Protein AF-A0A849E6P4-F1 (afdb_monomer)

Nearest PDB structures (foldseek):
  6tiv-assembly1_B  TM=5.522E-01  e=1.180E-01  Streptomyces sp. CWA1
  6tiv-assembly1_A  TM=5.792E-01  e=2.869E-01  Streptomyces sp. CWA1
  4okm-assembly4_D  TM=5.481E-01  e=1.840E-01  Streptomyces pristinaespiralis ATCC 25486
  3v1v-assembly1_A-2  TM=4.758E-01  e=8.196E-01  Streptomyces coelicolor A3(2)
  8a9j-assembly1_A  TM=1.420E-01  e=2.074E+00  Homo sapiens

Foldseek 3Di:
DDDDDDDDDDPVVVVVLVVVLVVLLVVLLVVLVVVLVLLVVLLPDPCLVVVVVVLVVLLVVVVVVPPVVPPPLPDPPVPDDPLVVLVVCVVVVNNLVVQLLVLVCCCCAQVVDFPVDPLVSVVSNVVSVVVVVLSVVCPVDDDPVCVLVSVCVVCVVQVNNVLSVVVVVVLVVCLVLQDDPVLSVVLSVQLVVQLVSLLVLQVSVVVVVPDDDHSVLSSLSSLLSNLVSLLPSVLVSQLPDCVNAPPVRNVVVLVQLLVCLSVLARDDDDPGPDDDPSSVVSSVSNRVSSVSLVVLADPLLSNVLSSLSNSLSVLVVLQVVDFLVVPQDDDPSSQQSSLLSNQLSSSVNSNSSNDSDDDVLSSVSSSLSSSLVSVLVCLQCLVVCCVVRGRHLSNNLVVHLVPDPNVDRCVSSSSSSLSCSCCVSNNVPPSSSSSSVSSSVSSLVNNCVVPHDVVSVVD

Secondary structure (DSSP, 8-state):
----------HHHHHHHHHHHHHHHHHHHHHHHHHHHHHHHHHT-THHHHHHHHHHHHHHHHHTT-GGGTTSTT--TTTS-HHHHHHHHHHTT-HHHHHHHHHHHHHHHTT---TTSHHHHHHHHHHHHHHHHHHHHHTTS--TTHHHHHHHHHHHTTT-HHHHHHHHHHHHHHGGGSSSHHHHHHHHHHHHHHHHHHHHHHHHHHTTTTPPPPHHHHHHHHHHHHHHHIIIIIHHHHHH-TTT--HHHHHHHHHHHHHHHHHTS-PPPP--TT--HHHHHHHHHHHHHHHHHHHHS-HHHHHHHHHHHHHHHHHHHHHHT--TTT-TT--HHHHHHHHHHHHHHHHHHHHHTT-----HHHHHHHHHHHHHHHHHHHHHHHHHHHHTT---HHHHHHHHGGGSS----HHHHHHHHHHHIIIIISTT-HHHHHHHHHHHHHHHHHHHHHH-HHHHTT-

pLDDT: mean 82.05, std 15.22, range [30.98, 96.62]

Radius of gyration: 23.49 Å; Cα contacts (8 Å, |Δi|>4): 423; chains: 1; bounding box: 48×85×63 Å

Sequence (459 aa):
MTKQQQNHIQPSERQATSHFSQEIYQHAEQQALWYFREIQQRQSSTELFDELVTDISRWNSKARQSPLKTKYQWLSLDDMDSWTFLQKLSAEGELKNYLLKTIRYIFIRDLGMRLDNRQTDKLIDGTVKKILSLLRKQDGKQSFTDTQGLLYQWTSKRGLDTTYQWLMLKLAQIEPLFINDAGRTHGMRKLVKIIAGVVLHHLIIENQEHSDLDAEQLDTVIRLGYCYGLTYPFIDDLQDSAIALNAHDKGLFNAALRTSLQTGEAVAYPDFEHDNERLRHIYRELKWAFEFIKSNLSEGQADSFFKRAYVFFEAQDIDRQRSLAAGKRIKLADLYLPVMLKSAGCRLIARDLVTNDSDKDFDYRTFCFGIYNQFNDDIKDIFEDIEQDNLTPYSYYLTYGSQTANNENPYSYYWAVVHYLINDVYHAEPITRTLLIERCINAHKSLLQSIGEARYLEL

Mean predicted aligned error: 8.54 Å

Solvent-accessible surface area (backbone atoms only — not comparable to full-atom values): 25351 Å² total; per-residue (Å²): 138,83,85,86,87,76,86,80,78,65,74,68,61,59,53,54,50,55,52,55,50,51,52,53,39,52,53,52,49,50,54,43,50,52,52,50,49,59,34,50,58,42,46,72,37,83,59,49,61,59,52,48,52,50,53,51,48,56,41,49,62,57,45,74,73,42,84,67,61,79,80,58,79,78,64,58,77,87,81,48,62,71,63,63,52,51,52,51,29,50,78,69,69,42,37,66,60,53,43,51,53,51,50,51,50,46,36,39,60,68,62,30,46,59,82,90,37,70,68,49,47,51,52,48,53,51,49,44,51,52,52,54,56,54,55,63,71,41,81,84,66,91,59,86,76,47,58,62,49,52,52,50,53,56,30,46,78,51,72,28,53,67,51,52,53,51,49,55,52,53,52,65,64,50,50,79,67,44,85,44,75,65,45,29,56,53,25,51,52,48,23,54,50,39,22,52,47,22,41,49,48,40,56,56,56,45,68,73,68,78,62,83,82,53,46,69,58,51,44,50,40,47,49,45,13,47,28,54,21,47,71,39,43,53,50,50,48,43,72,72,29,74,86,68,34,50,79,67,42,46,50,54,50,51,52,42,52,51,50,16,38,70,68,74,43,70,61,77,88,74,92,49,90,81,73,47,72,63,61,55,49,52,51,50,53,50,39,50,26,50,52,52,47,54,74,75,37,56,74,69,28,36,53,52,34,30,53,44,51,39,41,22,50,52,20,45,54,60,52,68,75,45,40,45,89,76,44,88,84,67,56,71,64,72,53,47,43,35,57,39,43,37,37,19,31,67,55,55,43,38,43,34,76,65,46,83,76,87,52,67,67,40,52,51,44,28,36,56,45,20,34,50,49,45,54,55,49,49,65,68,38,35,66,61,31,50,74,69,36,41,62,41,57,58,32,44,37,77,74,42,19,95,77,40,96,71,54,70,63,50,66,50,50,50,51,26,45,53,46,42,48,30,50,70,73,49,64,56,37,69,66,60,40,41,54,52,51,50,52,54,53,50,48,52,52,52,38,35,69,75,64,33,66,73,60,50,73,74,110

Structure (mmCIF, N/CA/C/O backbone):
data_AF-A0A849E6P4-F1
#
_entry.id   AF-A0A849E6P4-F1
#
loop_
_atom_site.group_PDB
_atom_site.id
_atom_site.type_symbol
_atom_site.label_atom_id
_atom_site.label_alt_id
_atom_site.label_comp_id
_atom_site.label_asym_id
_atom_site.label_entity_id
_atom_site.label_seq_id
_atom_site.pdbx_PDB_ins_code
_atom_site.Cartn_x
_atom_site.Cartn_y
_atom_site.Cartn_z
_atom_site.occupancy
_atom_site.B_iso_or_equiv
_atom_site.auth_seq_id
_atom_site.auth_comp_id
_atom_site.auth_asym_id
_atom_site.auth_atom_id
_atom_site.pdbx_PDB_model_num
ATOM 1 N N . MET A 1 1 ? -3.873 -55.828 -19.869 1.00 38.06 1 MET A N 1
ATOM 2 C CA . MET A 1 1 ? -4.887 -55.023 -19.155 1.00 38.06 1 MET A CA 1
ATOM 3 C C . MET A 1 1 ? -4.329 -53.625 -18.993 1.00 38.06 1 MET A C 1
ATOM 5 O O . MET A 1 1 ? -3.184 -53.474 -18.591 1.00 38.06 1 MET A O 1
ATOM 9 N N . THR A 1 2 ? -5.067 -52.659 -19.518 1.00 31.81 2 THR A N 1
ATOM 10 C CA . THR A 1 2 ? -4.554 -51.478 -20.216 1.00 31.81 2 THR A CA 1
ATOM 11 C C . THR A 1 2 ? -4.383 -50.276 -19.291 1.00 31.81 2 THR A C 1
ATOM 13 O O . THR A 1 2 ? -5.218 -50.024 -18.429 1.00 31.81 2 THR A O 1
ATOM 16 N N . LYS A 1 3 ? -3.292 -49.534 -19.517 1.00 34.97 3 LYS A N 1
ATOM 17 C CA . LYS A 1 3 ? -3.077 -48.147 -19.085 1.00 34.97 3 LYS A CA 1
ATOM 18 C C . LYS A 1 3 ? -4.076 -47.203 -19.775 1.00 34.97 3 LYS A C 1
ATOM 20 O O 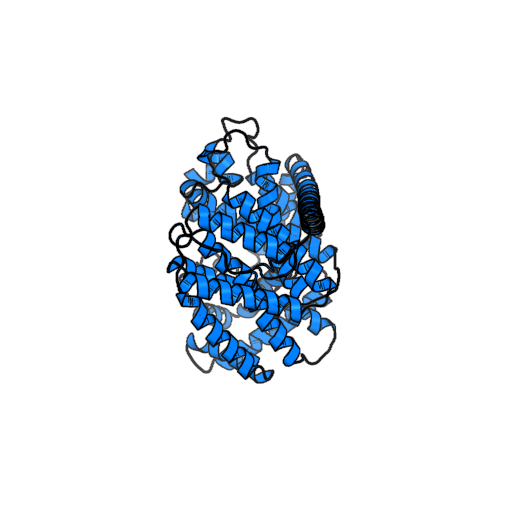. LYS A 1 3 ? -4.551 -47.528 -20.856 1.00 34.97 3 LYS A O 1
ATOM 25 N N . GLN A 1 4 ? -4.200 -46.005 -19.193 1.00 31.70 4 GLN A N 1
ATOM 26 C CA . GLN A 1 4 ? -4.801 -44.753 -19.691 1.00 31.70 4 GLN A CA 1
ATOM 27 C C . GLN A 1 4 ? -6.186 -44.399 -19.132 1.00 31.70 4 GLN A C 1
ATOM 29 O O . GLN A 1 4 ? -7.218 -44.687 -19.723 1.00 31.70 4 GLN A O 1
ATOM 34 N N . GLN A 1 5 ? -6.166 -43.626 -18.046 1.00 30.98 5 GLN A N 1
ATOM 35 C CA . GLN A 1 5 ? -7.049 -42.472 -17.882 1.00 30.98 5 GLN A CA 1
ATOM 36 C C . GLN A 1 5 ? -6.151 -41.263 -17.598 1.00 30.98 5 GLN A C 1
ATOM 38 O O . GLN A 1 5 ? -5.715 -41.036 -16.474 1.00 30.98 5 GLN A O 1
ATOM 43 N N . GLN A 1 6 ? -5.788 -40.550 -18.665 1.00 32.22 6 GLN A N 1
ATOM 44 C CA . GLN A 1 6 ? -5.305 -39.176 -18.582 1.00 32.22 6 GLN A CA 1
ATOM 45 C C . GLN A 1 6 ? -6.532 -38.266 -18.585 1.00 32.22 6 GLN A C 1
ATOM 47 O O . GLN A 1 6 ? -7.390 -38.377 -19.461 1.00 32.22 6 GLN A O 1
ATOM 52 N N . ASN A 1 7 ? -6.600 -37.384 -17.591 1.00 33.75 7 ASN A N 1
ATOM 53 C CA . ASN A 1 7 ? -7.584 -36.315 -17.494 1.00 33.75 7 ASN A CA 1
ATOM 54 C C . ASN A 1 7 ? -7.473 -35.388 -18.713 1.00 33.75 7 ASN A C 1
ATOM 56 O O . ASN A 1 7 ? -6.513 -34.630 -18.847 1.00 33.75 7 ASN A O 1
ATOM 60 N N . HIS A 1 8 ? -8.474 -35.442 -19.590 1.00 32.56 8 HIS A N 1
ATOM 61 C CA . HIS A 1 8 ? -8.714 -34.427 -20.609 1.00 32.56 8 HIS A CA 1
ATOM 62 C C . HIS A 1 8 ? -9.437 -33.242 -19.958 1.00 32.56 8 HIS A C 1
ATOM 64 O O . HIS A 1 8 ? -10.648 -33.281 -19.769 1.00 32.56 8 HIS A O 1
ATOM 70 N N . ILE A 1 9 ? -8.697 -32.183 -19.633 1.00 35.19 9 ILE A N 1
ATOM 71 C CA . ILE A 1 9 ? -9.276 -30.843 -19.469 1.00 35.19 9 ILE A CA 1
ATOM 72 C C . ILE A 1 9 ? -9.405 -30.255 -20.881 1.00 35.19 9 ILE A C 1
ATOM 74 O O . ILE A 1 9 ? -8.436 -30.283 -21.647 1.00 35.19 9 ILE A O 1
ATOM 78 N N . GLN A 1 10 ? -10.603 -29.802 -21.259 1.00 31.19 10 GLN A N 1
ATOM 79 C CA . GLN A 1 10 ? -10.896 -29.345 -22.619 1.00 31.19 10 GLN A CA 1
ATOM 80 C C . GLN A 1 10 ? -10.150 -28.032 -22.964 1.00 31.19 10 GLN A C 1
ATOM 82 O O . GLN A 1 10 ? -10.065 -27.134 -22.127 1.00 31.19 10 GLN A O 1
ATOM 87 N N . PRO A 1 11 ? -9.638 -27.866 -24.201 1.00 35.75 11 PRO A N 1
ATOM 88 C CA . PRO A 1 11 ? -8.951 -26.643 -24.647 1.00 35.75 11 PRO A CA 1
ATOM 89 C C . PRO A 1 11 ? -9.808 -25.362 -24.638 1.00 35.75 11 PRO A C 1
ATOM 91 O O . PRO A 1 11 ? -9.255 -24.265 -24.591 1.00 35.75 11 PRO A O 1
ATOM 94 N N . SER A 1 12 ? -11.139 -25.488 -24.679 1.00 36.03 12 SER A N 1
ATOM 95 C CA . SER A 1 12 ? -12.091 -24.369 -24.742 1.00 36.03 12 SER A CA 1
ATOM 96 C C . SER A 1 12 ? -12.156 -23.552 -23.447 1.00 36.03 12 SER A C 1
ATOM 98 O O . SER A 1 12 ? -12.245 -22.328 -23.505 1.00 36.03 12 SER A O 1
ATOM 100 N N . GLU A 1 13 ? -12.040 -24.195 -22.282 1.00 35.56 13 GLU A N 1
ATOM 101 C CA . GLU A 1 13 ? -12.064 -23.510 -20.980 1.00 35.56 13 GLU A CA 1
ATOM 102 C C . GLU A 1 13 ? -10.780 -22.710 -20.729 1.00 35.56 13 GLU A C 1
ATOM 104 O O . GLU A 1 13 ? -10.848 -21.604 -20.202 1.00 35.56 13 GLU A O 1
ATOM 109 N N . ARG A 1 14 ? -9.614 -23.205 -21.179 1.00 38.47 14 ARG A N 1
ATOM 110 C CA . ARG A 1 14 ? -8.330 -22.482 -21.057 1.00 38.47 14 ARG A CA 1
ATOM 111 C C . ARG A 1 14 ? -8.262 -21.225 -21.927 1.00 38.47 14 ARG A C 1
ATOM 113 O O . ARG A 1 14 ? -7.624 -20.252 -21.541 1.00 38.47 14 ARG A O 1
ATOM 120 N N . GLN A 1 15 ? -8.893 -21.237 -23.102 1.00 36.12 15 GLN A N 1
ATOM 121 C CA . GLN A 1 15 ? -8.962 -20.051 -23.963 1.00 36.12 15 GLN A CA 1
ATOM 122 C C . GLN A 1 15 ? -9.946 -19.010 -23.413 1.00 36.12 15 GLN A C 1
ATOM 124 O O . GLN A 1 15 ? -9.642 -17.820 -23.446 1.00 36.12 15 GLN A O 1
ATOM 129 N N . ALA A 1 16 ? -11.082 -19.443 -22.858 1.00 40.22 16 ALA A N 1
ATOM 130 C CA . ALA A 1 16 ? -12.072 -18.546 -22.263 1.00 40.22 16 ALA A CA 1
ATOM 131 C C . ALA A 1 16 ? -11.547 -17.840 -20.998 1.00 40.22 16 ALA A C 1
ATOM 133 O O . ALA A 1 16 ? -11.719 -16.629 -20.859 1.00 40.22 16 ALA A O 1
ATOM 134 N N . THR A 1 17 ? -10.847 -18.560 -20.113 1.00 51.50 17 THR A N 1
ATOM 135 C CA . THR A 1 17 ? -10.237 -17.968 -18.908 1.00 51.50 17 THR A CA 1
ATOM 136 C C . THR A 1 17 ? -9.081 -17.026 -19.249 1.00 51.50 17 THR A C 1
ATOM 138 O O . THR A 1 17 ? -9.022 -15.925 -18.710 1.00 51.50 17 THR A O 1
ATOM 141 N N . SER A 1 18 ? -8.219 -17.386 -20.210 1.00 53.47 18 SER A N 1
ATOM 142 C CA . SER A 1 18 ? -7.120 -16.519 -20.669 1.00 53.47 18 SER A CA 1
ATOM 143 C C . SER A 1 18 ? -7.604 -15.196 -21.276 1.00 53.47 18 SER A C 1
ATOM 145 O O . SER A 1 18 ? -6.950 -14.171 -21.086 1.00 53.47 18 SER A O 1
ATOM 147 N N . HIS A 1 19 ? -8.724 -15.201 -22.007 1.00 56.19 19 HIS A N 1
ATOM 148 C CA . HIS A 1 19 ? -9.302 -13.984 -22.585 1.00 56.19 19 HIS A CA 1
ATOM 149 C C . HIS A 1 19 ? -9.894 -13.064 -21.511 1.00 56.19 19 HIS A C 1
ATOM 151 O O . HIS A 1 19 ? -9.591 -11.872 -21.492 1.00 56.19 19 HIS A O 1
ATOM 157 N N . PHE A 1 20 ? -10.653 -13.628 -20.568 1.00 60.47 20 PHE A N 1
ATOM 158 C CA . PHE A 1 20 ? -11.251 -12.889 -19.455 1.00 60.47 20 PHE A CA 1
ATOM 159 C C . PHE A 1 20 ? -10.203 -12.141 -18.617 1.00 60.47 20 PHE A C 1
ATOM 161 O O . PHE A 1 20 ? -10.378 -10.978 -18.259 1.00 60.47 20 PHE A O 1
ATOM 168 N N . SER A 1 21 ? -9.065 -12.778 -18.342 1.00 75.06 21 SER A N 1
ATOM 169 C CA . SER A 1 21 ? -8.004 -12.179 -17.530 1.00 75.06 21 SER A CA 1
ATOM 170 C C . SER A 1 21 ? -7.241 -11.071 -18.255 1.00 75.06 21 SER A C 1
ATOM 172 O O . SER A 1 21 ? -6.877 -10.070 -17.639 1.00 75.06 21 SER A O 1
ATOM 174 N N . GLN A 1 22 ? -7.037 -11.192 -19.568 1.00 80.81 22 GLN A N 1
ATOM 175 C CA . GLN A 1 22 ? -6.433 -10.113 -20.349 1.00 80.81 22 GLN A CA 1
ATOM 176 C C . GLN A 1 22 ? -7.348 -8.879 -20.403 1.00 80.81 22 GLN A C 1
ATOM 178 O O . GLN A 1 22 ? -6.864 -7.757 -20.262 1.00 80.81 22 GLN A O 1
ATOM 183 N N . GLU A 1 23 ? -8.661 -9.077 -20.530 1.00 87.88 23 GLU A N 1
ATOM 184 C CA . GLU A 1 23 ? -9.652 -7.994 -20.498 1.00 87.88 23 GLU A CA 1
ATOM 185 C C . GLU A 1 23 ? -9.664 -7.259 -19.149 1.00 87.88 23 GLU A C 1
ATOM 187 O O . GLU A 1 23 ? -9.702 -6.027 -19.120 1.00 87.88 23 GLU A O 1
ATOM 192 N N . ILE A 1 24 ? -9.563 -7.991 -18.032 1.00 90.56 24 ILE A N 1
ATOM 193 C CA . ILE A 1 24 ? -9.493 -7.405 -16.682 1.00 90.56 24 ILE A CA 1
ATOM 194 C C . ILE A 1 24 ? -8.275 -6.484 -16.540 1.00 90.56 24 ILE A C 1
ATOM 196 O O . ILE A 1 24 ? -8.411 -5.354 -16.066 1.00 90.56 24 ILE A O 1
ATOM 200 N N . TYR A 1 25 ? -7.092 -6.945 -16.962 1.00 91.69 25 TYR A N 1
ATOM 201 C CA . TYR A 1 25 ? -5.881 -6.125 -16.885 1.00 91.69 25 TYR A CA 1
ATOM 202 C C . TYR A 1 25 ? -5.978 -4.891 -17.783 1.00 91.69 25 TYR A C 1
ATOM 204 O O . TYR A 1 25 ? -5.713 -3.779 -17.333 1.00 91.69 25 TYR A O 1
ATOM 212 N N . GLN A 1 26 ? -6.443 -5.062 -19.023 1.00 91.75 26 GLN A N 1
ATOM 213 C CA . GLN A 1 26 ? -6.629 -3.956 -19.965 1.00 91.75 26 GLN A CA 1
ATOM 214 C C . GLN A 1 26 ? -7.618 -2.909 -19.447 1.00 91.75 26 GLN A C 1
ATOM 216 O O . GLN A 1 26 ? -7.408 -1.712 -19.641 1.00 91.75 26 GLN A O 1
ATOM 221 N N . HIS A 1 27 ? -8.688 -3.328 -18.769 1.00 91.62 27 HIS A N 1
ATOM 222 C CA . HIS A 1 27 ? -9.627 -2.397 -18.151 1.00 91.62 27 HIS A CA 1
ATOM 223 C C . HIS A 1 27 ? -8.960 -1.573 -17.040 1.00 91.62 27 HIS A C 1
ATOM 225 O O . HIS A 1 27 ? -9.122 -0.351 -16.988 1.00 91.62 27 HIS A O 1
ATOM 231 N N . ALA A 1 28 ? -8.156 -2.218 -16.192 1.00 91.69 28 ALA A N 1
ATOM 232 C CA . ALA A 1 28 ? -7.397 -1.524 -15.158 1.00 91.69 28 ALA A CA 1
ATOM 233 C C . ALA A 1 28 ? -6.357 -0.559 -15.759 1.00 91.69 28 ALA A C 1
ATOM 235 O O . ALA A 1 28 ? -6.251 0.586 -15.315 1.00 91.69 28 ALA A O 1
ATOM 236 N N . GLU A 1 29 ? -5.644 -0.964 -16.814 1.00 93.06 29 GLU A N 1
ATOM 237 C CA . GLU A 1 29 ? -4.728 -0.084 -17.550 1.00 93.06 29 GLU A CA 1
ATOM 238 C C . GLU A 1 29 ? -5.442 1.133 -18.141 1.00 93.06 29 GLU A C 1
ATOM 240 O O . GLU A 1 29 ? -4.910 2.238 -18.080 1.00 93.06 29 GLU A O 1
ATOM 245 N N . GLN A 1 30 ? -6.654 0.972 -18.680 1.00 93.00 30 GLN A N 1
ATOM 246 C CA . GLN A 1 30 ? -7.443 2.095 -19.194 1.00 93.00 30 GLN A CA 1
ATOM 247 C C . GLN A 1 30 ? -7.801 3.094 -18.089 1.00 93.00 30 GLN A C 1
ATOM 249 O O . GLN A 1 30 ? -7.716 4.304 -18.314 1.00 93.00 30 GLN A O 1
ATOM 254 N N . GLN A 1 31 ? -8.155 2.611 -16.895 1.00 89.88 31 GLN A N 1
ATOM 255 C CA . GLN A 1 31 ? -8.404 3.468 -15.736 1.00 89.88 31 GLN A CA 1
ATOM 256 C C . GLN A 1 31 ? -7.131 4.209 -15.303 1.00 89.88 31 GLN A C 1
ATOM 258 O O . GLN A 1 31 ? -7.166 5.424 -15.090 1.00 89.88 31 GLN A O 1
ATOM 263 N N . ALA A 1 32 ? -5.998 3.507 -15.220 1.00 93.44 32 ALA A N 1
ATOM 264 C CA . ALA A 1 32 ? -4.714 4.120 -14.896 1.00 93.44 32 ALA A CA 1
ATOM 265 C C . ALA A 1 32 ? -4.277 5.135 -15.964 1.00 93.44 32 ALA A C 1
ATOM 267 O O . ALA A 1 32 ? -3.768 6.201 -15.629 1.00 93.44 32 ALA A O 1
ATOM 268 N N . LEU A 1 33 ? -4.546 4.864 -17.243 1.00 94.69 33 LEU A N 1
ATOM 269 C CA . LEU A 1 33 ? -4.251 5.766 -18.353 1.00 94.69 33 LEU A CA 1
ATOM 270 C C . LEU A 1 33 ? -5.133 7.012 -18.339 1.00 94.69 33 LEU A C 1
ATOM 272 O O . LEU A 1 33 ? -4.647 8.100 -18.646 1.00 94.69 33 LEU A O 1
ATOM 276 N N . TRP A 1 34 ? -6.410 6.878 -17.979 1.00 93.62 34 TRP A N 1
ATOM 277 C CA . TRP A 1 34 ? -7.279 8.030 -17.757 1.00 93.62 34 TRP A CA 1
ATOM 278 C C . TRP A 1 34 ? -6.710 8.928 -16.652 1.00 93.62 34 TRP A C 1
ATOM 280 O O . TRP A 1 34 ? -6.495 10.114 -16.890 1.00 93.62 34 TRP A O 1
ATOM 290 N N . TYR A 1 35 ? -6.362 8.354 -15.497 1.00 93.25 35 TYR A N 1
ATOM 291 C CA . TYR A 1 35 ? -5.765 9.115 -14.399 1.00 93.25 35 TYR A CA 1
ATOM 292 C C . TYR A 1 35 ? -4.424 9.745 -14.798 1.00 93.25 35 TYR A C 1
ATOM 294 O O . TYR A 1 35 ? -4.179 10.918 -14.533 1.00 93.25 35 TYR A O 1
ATOM 302 N N . PHE A 1 36 ? -3.562 9.003 -15.494 1.00 94.56 36 PHE A N 1
ATOM 303 C CA . PHE A 1 36 ? -2.285 9.525 -15.974 1.00 94.56 36 PHE A CA 1
ATOM 304 C C . PHE A 1 36 ? -2.472 10.750 -16.882 1.00 94.56 36 PHE A C 1
ATOM 306 O O . PHE A 1 36 ? -1.749 11.732 -16.734 1.00 94.56 36 PHE A O 1
ATOM 313 N N . ARG A 1 37 ? -3.482 10.743 -17.762 1.00 94.69 37 ARG A N 1
ATOM 314 C CA . ARG A 1 37 ? -3.822 11.904 -18.603 1.00 94.69 37 ARG A CA 1
ATOM 315 C C . ARG A 1 37 ? -4.312 13.099 -17.784 1.00 94.69 37 ARG A C 1
ATOM 317 O O . ARG A 1 37 ? -3.917 14.221 -18.088 1.00 94.69 37 ARG A O 1
ATOM 324 N N . GLU A 1 38 ? -5.113 12.873 -16.742 1.00 94.06 38 GLU A N 1
ATOM 325 C CA . GLU A 1 38 ? -5.546 13.932 -15.814 1.00 94.06 38 GLU A CA 1
ATOM 326 C C . GLU A 1 38 ? -4.358 14.603 -15.110 1.00 94.06 38 GLU A C 1
ATOM 328 O O . GLU A 1 38 ? -4.330 15.828 -14.954 1.00 94.06 38 GLU A O 1
ATOM 333 N N . ILE A 1 39 ? -3.359 13.810 -14.710 1.00 94.88 39 ILE A N 1
ATOM 334 C CA . ILE A 1 39 ? -2.123 14.317 -14.105 1.00 94.88 39 ILE A CA 1
ATOM 335 C C . ILE A 1 39 ? -1.264 15.040 -15.140 1.00 94.88 39 ILE A C 1
ATOM 337 O O . ILE A 1 39 ? -0.771 16.127 -14.854 1.00 94.88 39 ILE A O 1
ATOM 341 N N . GLN A 1 40 ? -1.120 14.491 -16.346 1.00 93.25 40 GLN A N 1
ATOM 342 C CA . GLN A 1 40 ? -0.346 15.112 -17.420 1.00 93.25 40 GLN A CA 1
ATOM 343 C C . GLN A 1 40 ? -0.923 16.480 -17.816 1.00 93.25 40 GLN A C 1
ATOM 345 O O . GLN A 1 40 ? -0.184 17.453 -17.951 1.00 93.25 40 GLN A O 1
ATOM 350 N N . GLN A 1 41 ? -2.250 16.595 -17.924 1.00 92.50 41 GLN A N 1
ATOM 351 C CA . GLN A 1 41 ? -2.908 17.871 -18.204 1.00 92.50 41 GLN A CA 1
ATOM 352 C C . GLN A 1 41 ? -2.636 18.911 -17.105 1.00 92.50 41 GLN A C 1
ATOM 354 O O . GLN A 1 41 ? -2.391 20.077 -17.411 1.00 92.50 41 GLN A O 1
ATOM 359 N N . ARG A 1 42 ? -2.649 18.499 -15.830 1.00 92.25 42 ARG A N 1
ATOM 360 C CA . ARG A 1 42 ? -2.346 19.384 -14.691 1.00 92.25 42 ARG A CA 1
ATOM 361 C C . ARG A 1 42 ? -0.882 19.776 -14.631 1.00 92.25 42 ARG A C 1
ATOM 363 O O . ARG A 1 42 ? -0.584 20.938 -14.390 1.00 92.25 42 ARG A O 1
ATOM 370 N N . GLN A 1 43 ? 0.015 18.832 -14.889 1.00 92.12 43 GLN A N 1
ATOM 371 C CA . GLN A 1 43 ? 1.452 19.070 -14.972 1.00 92.12 43 GLN A CA 1
ATOM 372 C C . GLN A 1 43 ? 1.777 20.153 -16.010 1.00 92.12 43 GLN A C 1
ATOM 374 O O . GLN A 1 43 ? 2.644 20.989 -15.770 1.00 92.12 43 GLN A O 1
ATOM 379 N N . SER A 1 44 ? 1.044 20.172 -17.125 1.00 87.88 44 SER A N 1
ATOM 380 C CA . SER A 1 44 ? 1.200 21.168 -18.188 1.00 87.88 44 SER A CA 1
ATOM 381 C C . SER A 1 44 ? 0.498 22.506 -17.903 1.00 87.88 44 SER A C 1
ATOM 383 O O . SER A 1 44 ? 0.653 23.450 -18.679 1.00 87.88 44 SER A O 1
ATOM 385 N N . SER A 1 45 ? -0.282 22.613 -16.821 1.00 89.00 45 SER A N 1
ATOM 386 C CA . SER A 1 45 ? -0.958 23.856 -16.442 1.00 89.00 45 SER A CA 1
ATOM 387 C C . SER A 1 45 ? 0.016 24.839 -15.800 1.00 89.00 45 SER A C 1
ATOM 389 O O . SER A 1 45 ? 0.767 24.496 -14.887 1.00 89.00 45 SER A O 1
ATOM 391 N N . THR A 1 46 ? -0.056 26.104 -16.212 1.00 83.25 46 THR A N 1
ATOM 392 C CA . THR A 1 46 ? 0.703 27.191 -15.581 1.00 83.25 46 THR A CA 1
ATOM 393 C C . THR A 1 46 ? 0.230 27.492 -14.158 1.00 83.25 46 THR A C 1
ATOM 395 O O . THR A 1 46 ? 1.001 28.020 -13.366 1.00 83.25 46 THR A O 1
ATOM 398 N N . GLU A 1 47 ? -1.013 27.140 -13.816 1.00 87.81 47 GLU A N 1
ATOM 399 C CA . GLU A 1 47 ? -1.636 27.448 -12.518 1.00 87.81 47 GLU A CA 1
ATOM 400 C C . GLU A 1 47 ? -1.238 26.455 -11.412 1.00 87.81 47 GLU A C 1
ATOM 402 O O . GLU A 1 47 ? -1.358 26.768 -10.226 1.00 87.81 47 GLU A O 1
ATOM 407 N N . LEU A 1 48 ? -0.711 25.277 -11.778 1.00 91.25 48 LEU A N 1
ATOM 408 C CA . LEU A 1 48 ? -0.367 24.203 -10.838 1.00 91.25 48 LEU A CA 1
ATOM 409 C C . LEU A 1 48 ? 0.521 24.701 -9.689 1.00 91.25 48 LEU A C 1
ATOM 411 O O . LEU A 1 48 ? 0.237 24.468 -8.510 1.00 91.25 48 LEU A O 1
ATOM 415 N N . PHE A 1 49 ? 1.618 25.378 -10.031 1.00 90.00 49 PHE A N 1
ATOM 416 C CA . PHE A 1 49 ? 2.583 25.829 -9.034 1.00 90.00 49 PHE A CA 1
ATOM 417 C C . PHE A 1 49 ? 2.069 27.020 -8.224 1.00 90.00 49 PHE A C 1
ATOM 419 O O . PHE A 1 49 ? 2.355 27.086 -7.030 1.00 90.00 49 PHE A O 1
ATOM 426 N N . ASP A 1 50 ? 1.262 27.906 -8.809 1.00 92.25 50 ASP A N 1
ATOM 427 C CA . ASP A 1 50 ? 0.665 29.037 -8.089 1.00 92.25 50 ASP A CA 1
ATOM 428 C C . ASP A 1 50 ? -0.313 28.559 -7.001 1.00 92.25 50 ASP A C 1
ATOM 430 O O . ASP A 1 50 ? -0.300 29.041 -5.856 1.00 92.25 50 ASP A O 1
ATOM 434 N N . GLU A 1 51 ? -1.121 27.545 -7.315 1.00 92.88 51 GLU A N 1
ATOM 435 C CA . GLU A 1 51 ? -2.026 26.921 -6.350 1.00 92.88 51 GLU A CA 1
ATOM 436 C C . GLU A 1 51 ? -1.264 26.157 -5.259 1.00 92.88 51 GLU A C 1
ATOM 438 O O . GLU A 1 51 ? -1.547 26.327 -4.068 1.00 92.88 51 GLU A O 1
ATOM 443 N N . LEU A 1 52 ? -0.229 25.394 -5.625 1.00 93.25 52 LEU A N 1
ATOM 444 C CA . LEU A 1 52 ? 0.628 24.706 -4.653 1.00 93.25 52 LEU A CA 1
ATOM 445 C C . LEU A 1 52 ? 1.367 25.681 -3.731 1.00 93.25 52 LEU A C 1
ATOM 447 O O . LEU A 1 52 ? 1.433 25.451 -2.522 1.00 93.25 52 LEU A O 1
ATOM 451 N N . VAL A 1 53 ? 1.887 26.794 -4.255 1.00 92.88 53 VAL A N 1
ATOM 452 C CA . VAL A 1 53 ? 2.513 27.856 -3.451 1.00 92.88 53 VAL A CA 1
ATOM 453 C C . VAL A 1 53 ? 1.506 28.430 -2.458 1.00 92.88 53 VAL A C 1
ATOM 455 O O . VAL A 1 53 ? 1.841 28.648 -1.286 1.00 92.88 53 VAL A O 1
ATOM 458 N N . THR A 1 54 ? 0.259 28.625 -2.886 1.00 92.69 54 THR A N 1
ATOM 459 C CA . THR A 1 54 ? -0.829 29.073 -2.012 1.00 92.69 54 THR A CA 1
ATOM 460 C C . THR A 1 54 ? -1.096 28.061 -0.897 1.00 92.69 54 THR A C 1
ATOM 462 O O . THR A 1 54 ? -1.165 28.428 0.283 1.00 92.69 54 THR A O 1
ATOM 465 N N . ASP A 1 55 ? -1.197 26.779 -1.232 1.00 92.56 55 ASP A N 1
ATOM 466 C CA . ASP A 1 55 ? -1.451 25.709 -0.272 1.00 92.56 55 ASP A CA 1
ATOM 467 C C . ASP A 1 55 ? -0.293 25.508 0.721 1.00 92.56 55 ASP A C 1
ATOM 469 O O . ASP A 1 55 ? -0.526 25.396 1.932 1.00 92.56 55 ASP A O 1
ATOM 473 N N . ILE A 1 56 ? 0.958 25.568 0.256 1.00 90.88 56 ILE A N 1
ATOM 474 C CA . ILE A 1 56 ? 2.161 25.514 1.100 1.00 90.88 56 ILE A CA 1
ATOM 475 C C . ILE A 1 56 ? 2.239 26.745 2.008 1.00 90.88 56 ILE A C 1
ATOM 477 O O . ILE A 1 56 ? 2.573 26.622 3.189 1.00 90.88 56 ILE A O 1
ATOM 481 N N . SER A 1 57 ? 1.881 27.932 1.516 1.00 89.56 57 SER A N 1
ATOM 482 C CA . SER A 1 57 ? 1.855 29.162 2.321 1.00 89.56 57 SER A CA 1
ATOM 483 C C . SER A 1 57 ? 0.797 29.096 3.430 1.00 89.56 57 SER A C 1
ATOM 485 O O . SER A 1 57 ? 1.067 29.444 4.589 1.00 89.56 57 SER A O 1
ATOM 487 N N . ARG A 1 58 ? -0.396 28.569 3.120 1.00 88.06 58 ARG A N 1
ATOM 488 C CA . ARG A 1 58 ? -1.457 28.285 4.105 1.00 88.06 58 ARG A CA 1
ATOM 489 C C . ARG A 1 58 ? -1.009 27.262 5.148 1.00 88.06 58 ARG A C 1
ATOM 491 O O . ARG A 1 58 ? -1.278 27.439 6.336 1.00 88.06 58 ARG A O 1
ATOM 498 N N . TRP A 1 59 ? -0.297 26.215 4.738 1.00 88.25 59 TRP A N 1
ATOM 499 C CA . TRP A 1 59 ? 0.311 25.266 5.671 1.00 88.25 59 TRP A CA 1
ATOM 500 C C . TRP A 1 59 ? 1.377 25.930 6.553 1.00 88.25 59 TRP A C 1
ATOM 502 O O . TRP A 1 59 ? 1.357 25.766 7.772 1.00 88.25 59 TRP A O 1
ATOM 512 N N . ASN A 1 60 ? 2.294 26.707 5.973 1.00 81.12 60 ASN A N 1
ATOM 513 C CA . ASN A 1 60 ? 3.420 27.304 6.689 1.00 81.12 60 ASN A CA 1
ATOM 514 C C . ASN A 1 60 ? 2.947 28.301 7.759 1.00 81.12 60 ASN A C 1
ATOM 516 O O . ASN A 1 60 ? 3.402 28.238 8.900 1.00 81.12 60 ASN A O 1
ATOM 520 N N . SER A 1 61 ? 1.984 29.162 7.418 1.00 75.31 61 SER A N 1
ATOM 521 C CA . SER A 1 61 ? 1.372 30.120 8.352 1.00 75.31 61 SER A CA 1
ATOM 522 C C . SER A 1 61 ? 0.729 29.438 9.563 1.00 75.31 61 SER A C 1
ATOM 524 O O . SER A 1 61 ? 1.052 29.792 10.697 1.00 75.31 61 SER A O 1
ATOM 526 N N . LYS A 1 62 ? -0.105 28.411 9.349 1.00 68.75 62 LYS A N 1
ATOM 527 C CA . LYS A 1 62 ? -0.716 27.634 10.442 1.00 68.75 62 LYS A CA 1
ATOM 528 C C . LYS A 1 62 ? 0.315 26.881 11.257 1.00 68.75 62 LYS A C 1
ATOM 530 O O . LYS A 1 62 ? 0.239 26.805 12.477 1.00 68.75 62 LYS A O 1
ATOM 535 N N . ALA A 1 63 ? 1.290 26.295 10.591 1.00 62.09 63 ALA A N 1
ATOM 536 C CA . ALA A 1 63 ? 2.178 25.390 11.270 1.00 62.09 63 ALA A CA 1
ATOM 537 C C . ALA A 1 63 ? 3.298 26.118 12.039 1.00 62.09 63 ALA A C 1
ATOM 539 O O . ALA A 1 63 ? 3.794 25.572 13.018 1.00 62.09 63 ALA A O 1
ATOM 540 N N . ARG A 1 64 ? 3.612 27.381 11.708 1.00 57.81 64 ARG A N 1
ATOM 541 C CA . ARG A 1 64 ? 4.374 28.287 12.594 1.00 57.81 64 ARG A CA 1
ATOM 542 C C . ARG A 1 64 ? 3.668 28.558 13.934 1.00 57.81 64 ARG A C 1
ATOM 544 O O . ARG A 1 64 ? 4.334 28.948 14.883 1.00 57.81 64 ARG A O 1
ATOM 551 N N . GLN A 1 65 ? 2.354 28.335 14.026 1.00 55.69 65 GLN A N 1
ATOM 552 C CA . GLN A 1 65 ? 1.571 28.494 15.260 1.00 55.69 65 GLN A CA 1
ATOM 553 C C . GLN A 1 65 ? 1.495 27.203 16.097 1.00 55.69 65 GLN A C 1
ATOM 555 O O . GLN A 1 65 ? 0.919 27.219 17.181 1.00 55.69 65 GLN A O 1
ATOM 560 N N . SER A 1 66 ? 2.057 26.082 15.622 1.00 53.66 66 SER A N 1
ATOM 561 C CA . SER A 1 66 ? 2.023 24.803 16.338 1.00 53.66 66 SER A CA 1
ATOM 562 C C . SER A 1 66 ? 3.366 24.513 17.030 1.00 53.66 66 SER A C 1
ATOM 564 O O . SER A 1 66 ? 4.377 24.360 16.340 1.00 53.66 66 SER A O 1
ATOM 566 N N . PRO A 1 67 ? 3.404 24.363 18.369 1.00 47.25 67 PRO A N 1
ATOM 567 C CA . PRO A 1 67 ? 4.634 24.066 19.115 1.00 47.25 67 PRO A CA 1
ATOM 568 C C . PRO A 1 67 ? 5.235 22.683 18.796 1.00 47.25 67 PRO A C 1
ATOM 570 O O . PRO A 1 67 ? 6.406 22.431 19.073 1.00 47.25 67 PRO A O 1
ATOM 573 N N . LEU A 1 68 ? 4.470 21.799 18.145 1.00 50.81 68 LEU A N 1
ATOM 574 C CA . LEU A 1 68 ? 4.907 20.466 17.719 1.00 50.81 68 LEU A CA 1
ATOM 575 C C . LEU A 1 68 ? 5.953 20.489 16.591 1.00 50.81 68 LEU A C 1
ATOM 577 O O . LEU A 1 68 ? 6.673 19.505 16.408 1.00 50.81 68 LEU A O 1
ATOM 581 N N . LYS A 1 69 ? 6.047 21.585 15.820 1.00 49.41 69 LYS A N 1
ATOM 582 C CA . LYS A 1 69 ? 6.854 21.628 14.590 1.00 49.41 69 LYS A CA 1
ATOM 583 C C . LYS A 1 69 ? 8.366 21.603 14.818 1.00 49.41 69 LYS A C 1
ATOM 585 O O . LYS A 1 69 ? 9.087 21.149 13.938 1.00 49.41 69 LYS A O 1
ATOM 590 N N . THR A 1 70 ? 8.863 22.064 15.960 1.00 47.47 70 THR A N 1
ATOM 591 C CA . THR A 1 70 ? 10.313 22.222 16.175 1.00 47.47 70 THR A CA 1
ATOM 592 C C . THR A 1 70 ? 10.968 21.028 16.861 1.00 47.47 70 THR A C 1
ATOM 594 O O . THR A 1 70 ? 12.159 20.805 16.662 1.00 47.47 70 THR A O 1
ATOM 597 N N . LYS A 1 71 ? 10.219 20.246 17.648 1.00 45.09 71 LYS A N 1
ATOM 598 C CA . LYS A 1 71 ? 10.818 19.296 18.601 1.00 45.09 71 LYS A CA 1
ATOM 599 C C . LYS A 1 71 ? 10.901 17.848 18.106 1.00 45.09 71 LYS A C 1
ATOM 601 O O . LYS A 1 71 ? 11.759 17.106 18.570 1.00 45.09 71 LYS A O 1
ATOM 606 N N . TYR A 1 72 ? 10.046 17.462 17.155 1.00 50.62 72 TYR A N 1
ATOM 607 C CA . TYR A 1 72 ? 9.881 16.060 16.740 1.00 50.62 72 TYR A CA 1
ATOM 608 C C . TYR A 1 72 ? 9.978 15.818 15.227 1.00 50.62 72 TYR A C 1
ATOM 610 O O . TYR A 1 72 ? 9.841 14.682 14.792 1.00 50.62 72 TYR A O 1
ATOM 618 N N . GLN A 1 73 ? 10.250 16.854 14.420 1.00 44.41 73 GLN A N 1
ATOM 619 C CA . GLN A 1 73 ? 10.457 16.714 12.967 1.00 44.41 73 GLN A CA 1
ATOM 620 C C . GLN A 1 73 ? 11.732 15.938 12.588 1.00 44.41 73 GLN A C 1
ATOM 622 O O . GLN A 1 73 ? 11.891 15.590 11.425 1.00 44.41 73 GLN A O 1
ATOM 627 N N . TRP A 1 74 ? 12.618 15.682 13.554 1.00 41.16 74 TRP A N 1
ATOM 628 C CA . TRP A 1 74 ? 13.981 15.178 13.340 1.00 41.16 74 TRP A CA 1
ATOM 629 C C . TRP A 1 74 ? 14.241 13.813 13.966 1.00 41.16 74 TRP A C 1
ATOM 631 O O . TRP A 1 74 ? 15.365 13.331 13.917 1.00 41.16 74 TRP A O 1
ATOM 641 N N . LEU A 1 75 ? 13.243 13.223 14.623 1.00 35.47 75 LEU A N 1
ATOM 642 C CA . LEU A 1 75 ? 13.427 11.907 15.208 1.00 35.47 75 LEU A CA 1
ATOM 643 C C . LEU A 1 75 ? 13.204 10.876 14.114 1.00 35.47 75 LEU A C 1
ATOM 645 O O . LEU A 1 75 ? 12.061 10.582 13.759 1.00 35.47 75 LEU A O 1
ATOM 649 N N . SER A 1 76 ? 14.314 10.369 13.571 1.00 35.91 76 SER A N 1
ATOM 650 C CA . SER A 1 76 ? 14.344 9.055 12.943 1.00 35.91 76 SER A CA 1
ATOM 651 C C . SER A 1 76 ? 13.641 8.105 13.912 1.00 35.91 76 SER A C 1
ATOM 653 O O . SER A 1 76 ? 14.051 7.917 15.058 1.00 35.91 76 SER A O 1
ATOM 655 N N . LEU A 1 77 ? 12.510 7.550 13.480 1.00 37.12 77 LEU A N 1
ATOM 656 C CA . LEU A 1 77 ? 11.782 6.536 14.248 1.00 37.12 77 LEU A CA 1
ATOM 657 C C . LEU A 1 77 ? 12.631 5.271 14.473 1.00 37.12 77 LEU A C 1
ATOM 659 O O . LEU A 1 77 ? 12.225 4.413 15.249 1.00 37.12 77 LEU A O 1
ATOM 663 N N . ASP A 1 78 ? 13.791 5.183 13.819 1.00 39.09 78 ASP A N 1
ATOM 664 C CA . ASP A 1 78 ? 14.750 4.094 13.945 1.00 39.09 78 ASP A CA 1
ATOM 665 C C . ASP A 1 78 ? 15.679 4.227 15.173 1.00 39.09 78 ASP A C 1
ATOM 667 O O . ASP A 1 78 ? 16.205 3.211 15.617 1.00 39.09 78 ASP A O 1
ATOM 671 N N . ASP A 1 79 ? 15.824 5.416 15.790 1.00 36.97 79 ASP A N 1
ATOM 672 C CA . ASP A 1 79 ? 16.777 5.642 16.903 1.00 36.97 79 ASP A CA 1
ATOM 673 C C . ASP A 1 79 ? 16.137 5.780 18.304 1.00 36.97 79 ASP A C 1
ATOM 675 O O . ASP A 1 79 ? 16.844 5.813 19.314 1.00 36.97 79 ASP A O 1
ATOM 679 N N . MET A 1 80 ? 14.804 5.849 18.413 1.00 44.78 80 MET A N 1
ATOM 680 C CA . MET A 1 80 ? 14.098 5.828 19.705 1.00 44.78 80 MET A CA 1
ATOM 681 C C . MET A 1 80 ? 13.209 4.599 19.832 1.00 44.78 80 MET A C 1
ATOM 683 O O . MET A 1 80 ? 12.372 4.335 18.971 1.00 44.78 80 MET A O 1
ATOM 687 N N . ASP A 1 81 ? 13.299 3.923 20.979 1.00 62.22 81 ASP A N 1
ATOM 688 C CA . ASP A 1 81 ? 12.267 2.978 21.389 1.00 62.22 81 ASP A CA 1
ATOM 689 C C . ASP A 1 81 ? 10.896 3.689 21.346 1.00 62.22 81 ASP A C 1
ATOM 691 O O . ASP A 1 81 ? 10.659 4.741 21.951 1.00 62.22 81 ASP A O 1
ATOM 695 N N . SER A 1 82 ? 9.986 3.123 20.549 1.00 67.81 82 SER A N 1
ATOM 696 C CA . SER A 1 82 ? 8.675 3.707 20.262 1.00 67.81 82 SER A CA 1
ATOM 697 C C . SER A 1 82 ? 7.869 3.969 21.537 1.00 67.81 82 SER A C 1
ATOM 699 O O . SER A 1 82 ? 7.056 4.894 21.572 1.00 67.81 82 SER A O 1
ATOM 701 N N . TRP A 1 83 ? 8.104 3.198 22.604 1.00 70.06 83 TRP A N 1
ATOM 702 C CA . TRP A 1 83 ? 7.436 3.394 23.886 1.00 70.06 83 TRP A CA 1
ATOM 703 C C . TRP A 1 83 ? 7.960 4.612 24.647 1.00 70.06 83 TRP A C 1
ATOM 705 O O . TRP A 1 83 ? 7.173 5.443 25.106 1.00 70.06 83 TRP A O 1
ATOM 715 N N . THR A 1 84 ? 9.281 4.774 24.727 1.00 74.19 84 THR A N 1
ATOM 716 C CA . THR A 1 84 ? 9.905 5.952 25.351 1.00 74.19 84 THR A CA 1
ATOM 717 C C . THR A 1 84 ? 9.505 7.240 24.629 1.00 74.19 84 THR A C 1
ATOM 719 O O . THR A 1 84 ? 9.270 8.267 25.271 1.00 74.19 84 THR A O 1
ATOM 722 N N . PHE A 1 85 ? 9.316 7.183 23.308 1.00 80.25 85 PHE A N 1
ATOM 723 C CA . PHE A 1 85 ? 8.761 8.293 22.536 1.00 80.25 85 PHE A CA 1
ATOM 724 C C . PHE A 1 85 ? 7.318 8.649 22.947 1.00 80.25 85 PHE A C 1
ATOM 726 O O . PHE A 1 85 ? 7.014 9.820 23.194 1.00 80.25 85 PHE A O 1
ATOM 733 N N . LEU A 1 86 ? 6.428 7.658 23.085 1.00 81.25 86 LEU A N 1
ATOM 734 C CA . LEU A 1 86 ? 5.047 7.888 23.532 1.00 81.25 86 LEU A CA 1
ATOM 735 C C . LEU A 1 86 ? 4.978 8.412 24.974 1.00 81.25 86 LEU A C 1
ATOM 737 O O . LEU A 1 86 ? 4.183 9.311 25.257 1.00 81.25 86 LEU A O 1
ATOM 741 N N . GLN A 1 87 ? 5.828 7.905 25.872 1.00 77.44 87 GLN A N 1
ATOM 742 C CA . GLN A 1 87 ? 5.933 8.396 27.249 1.00 77.44 87 GLN A CA 1
ATOM 743 C C . GLN A 1 87 ? 6.369 9.862 27.292 1.00 77.44 87 GLN A C 1
ATOM 745 O O . GLN A 1 87 ? 5.768 10.664 28.008 1.00 77.44 87 GLN A O 1
ATOM 750 N N . LYS A 1 88 ? 7.359 10.239 26.474 1.00 82.94 88 LYS A N 1
ATOM 751 C CA . LYS A 1 88 ? 7.799 11.632 26.342 1.00 82.94 88 LYS A CA 1
ATOM 752 C C . LYS A 1 88 ? 6.668 12.536 25.851 1.00 82.94 88 LYS A C 1
ATOM 754 O O . LYS A 1 88 ? 6.417 13.581 26.445 1.00 82.94 88 LYS A O 1
ATOM 759 N N . LEU A 1 89 ? 5.936 12.117 24.817 1.00 84.62 89 LEU A N 1
ATOM 760 C CA . LEU A 1 89 ? 4.765 12.855 24.334 1.00 84.62 89 LEU A CA 1
ATOM 761 C C . LEU A 1 89 ? 3.667 12.977 25.400 1.00 84.62 89 LEU A C 1
ATOM 763 O O . LEU A 1 89 ? 2.987 14.002 25.458 1.00 84.62 89 LEU A O 1
ATOM 767 N N . SER A 1 90 ? 3.478 11.947 26.230 1.00 83.06 90 SER A N 1
ATOM 768 C CA . SER A 1 90 ? 2.522 11.967 27.344 1.00 83.06 90 SER A CA 1
ATOM 769 C C . SER A 1 90 ? 2.927 13.001 28.395 1.00 83.06 90 SER A C 1
ATOM 771 O O . SER A 1 90 ? 2.123 13.865 28.748 1.00 83.06 90 SER A O 1
ATOM 773 N N . ALA A 1 91 ? 4.193 12.969 28.823 1.00 81.75 91 ALA A N 1
ATOM 774 C CA . ALA A 1 91 ? 4.7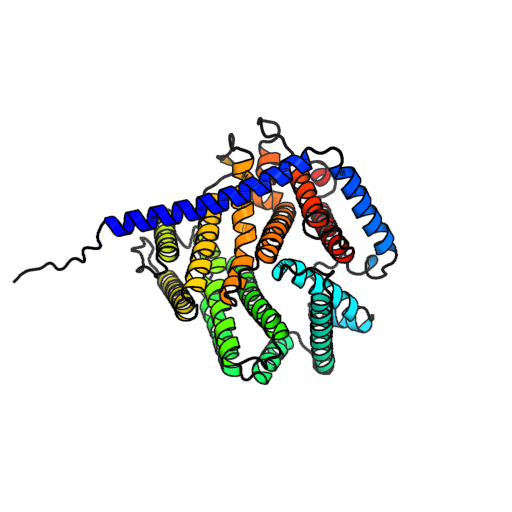57 13.896 29.802 1.00 81.75 91 ALA A CA 1
ATOM 775 C C . ALA A 1 91 ? 4.700 15.362 29.336 1.00 81.75 91 ALA A C 1
ATOM 777 O O . ALA A 1 91 ? 4.546 16.267 30.151 1.00 81.75 91 ALA A O 1
ATOM 778 N N . GLU A 1 92 ? 4.782 15.597 28.026 1.00 84.31 92 GLU A N 1
ATOM 779 C CA . GLU A 1 92 ? 4.705 16.932 27.424 1.00 84.31 92 GLU A CA 1
ATOM 780 C C . GLU A 1 92 ? 3.272 17.381 27.088 1.00 84.31 92 GLU A C 1
ATOM 782 O O . GLU A 1 92 ? 3.077 18.492 26.605 1.00 84.31 92 GLU A O 1
ATOM 787 N N . GLY A 1 93 ? 2.256 16.545 27.335 1.00 83.69 93 GLY A N 1
ATOM 788 C CA . GLY A 1 93 ? 0.856 16.858 27.021 1.00 83.69 93 GLY A CA 1
ATOM 789 C C . GLY A 1 93 ? 0.506 16.799 25.526 1.00 83.69 93 GLY A C 1
ATOM 790 O O . GLY A 1 93 ? -0.618 17.120 25.143 1.00 83.69 93 GLY A O 1
ATOM 791 N N . GLU A 1 94 ? 1.429 16.338 24.682 1.00 85.81 94 GLU A N 1
ATOM 792 C CA . GLU A 1 94 ? 1.312 16.338 23.218 1.00 85.81 94 GLU A CA 1
ATOM 793 C C . GLU A 1 94 ? 0.799 15.014 22.631 1.00 85.81 94 GLU A C 1
ATOM 795 O O . GLU A 1 94 ? 0.425 14.942 21.456 1.00 85.81 94 GLU A O 1
ATOM 800 N N . LEU A 1 95 ? 0.718 13.957 23.445 1.00 87.12 95 LEU A N 1
ATOM 801 C CA . LEU A 1 95 ? 0.317 12.618 23.005 1.00 87.12 95 LEU A CA 1
ATOM 802 C C . LEU A 1 95 ? -1.037 12.600 22.282 1.00 87.12 95 LEU A C 1
ATOM 804 O O . LEU A 1 95 ? -1.176 11.953 21.246 1.00 87.12 95 LEU A O 1
ATOM 808 N N . LYS A 1 96 ? -2.040 13.333 22.783 1.00 88.44 96 LYS A N 1
ATOM 809 C CA . LYS A 1 96 ? -3.362 13.387 22.136 1.00 88.44 96 LYS A CA 1
ATOM 810 C C . LYS A 1 96 ? -3.277 13.990 20.730 1.00 88.44 96 LYS A C 1
ATOM 812 O O . LYS A 1 96 ? -3.896 13.458 19.812 1.00 88.44 96 LYS A O 1
ATOM 817 N N . ASN A 1 97 ? -2.522 15.074 20.560 1.00 88.25 97 ASN A N 1
ATOM 818 C CA . ASN A 1 97 ? -2.365 15.746 19.270 1.00 88.25 97 ASN A CA 1
ATOM 819 C C . ASN A 1 97 ? -1.610 14.858 18.277 1.00 88.25 97 ASN A C 1
ATOM 821 O O . ASN A 1 97 ? -2.024 14.728 17.123 1.00 88.25 97 ASN A O 1
ATOM 825 N N . TYR A 1 98 ? -0.549 14.195 18.744 1.00 87.81 98 TYR A N 1
ATOM 826 C CA . TYR A 1 98 ? 0.198 13.220 17.956 1.00 87.81 98 TYR A CA 1
ATOM 827 C C . TYR A 1 98 ? -0.691 12.061 17.482 1.00 87.81 98 TYR A C 1
ATOM 829 O O . TYR A 1 98 ? -0.691 11.726 16.295 1.00 87.81 98 TYR A O 1
ATOM 837 N N . LEU A 1 99 ? -1.498 11.486 18.381 1.00 89.25 99 LEU A N 1
ATOM 838 C CA . LEU A 1 99 ? -2.431 10.413 18.039 1.00 89.25 99 LEU A CA 1
ATOM 839 C C . LEU A 1 99 ? -3.511 10.891 17.065 1.00 89.25 99 LEU A C 1
ATOM 841 O O . LEU A 1 99 ? -3.749 10.217 16.071 1.00 89.25 99 LEU A O 1
ATOM 845 N N . LEU A 1 100 ? -4.118 12.063 17.283 1.00 90.75 100 LEU A N 1
ATOM 846 C CA . LEU A 1 100 ? -5.099 12.631 16.348 1.00 90.75 100 LEU A CA 1
ATOM 847 C C . LEU A 1 100 ? -4.522 12.763 14.940 1.00 90.75 100 LEU A C 1
ATOM 849 O O . LEU A 1 100 ? -5.153 12.343 13.976 1.00 90.75 100 LEU A O 1
ATOM 853 N N . LYS A 1 101 ? -3.312 13.311 14.819 1.00 90.62 101 LYS A N 1
ATOM 854 C CA . LYS A 1 101 ? -2.620 13.464 13.538 1.00 90.62 101 LYS A CA 1
ATOM 855 C C . LYS A 1 101 ? -2.336 12.113 12.875 1.00 90.62 101 LYS A C 1
ATOM 857 O O . LYS A 1 101 ? -2.628 11.938 11.695 1.00 90.62 101 LYS A O 1
ATOM 862 N N . THR A 1 102 ? -1.798 11.165 13.639 1.00 89.50 102 THR A N 1
ATOM 863 C CA . THR A 1 102 ? -1.425 9.828 13.154 1.00 89.50 102 THR A CA 1
ATOM 864 C C . THR A 1 102 ? -2.648 9.041 12.693 1.00 89.50 102 THR A C 1
ATOM 866 O O . THR A 1 102 ? -2.660 8.511 11.586 1.00 89.50 102 THR A O 1
ATOM 869 N N . ILE A 1 103 ? -3.708 9.019 13.504 1.00 90.62 103 ILE A N 1
ATOM 870 C CA . ILE A 1 103 ? -4.951 8.310 13.192 1.00 90.62 103 ILE A CA 1
ATOM 871 C C . ILE A 1 103 ? -5.671 8.963 12.009 1.00 90.62 103 ILE A C 1
ATOM 873 O O . ILE A 1 103 ? -6.098 8.249 11.110 1.00 90.62 103 ILE A O 1
ATOM 877 N N . ARG A 1 104 ? -5.732 10.301 11.929 1.00 94.06 104 ARG A N 1
ATOM 878 C CA . ARG A 1 104 ? -6.265 11.005 10.745 1.00 94.06 104 ARG A CA 1
ATOM 879 C C . ARG A 1 104 ? -5.543 10.601 9.469 1.00 94.06 104 ARG A C 1
ATOM 881 O O . ARG A 1 104 ? -6.190 10.300 8.473 1.00 94.06 104 ARG A O 1
ATOM 888 N N . TYR A 1 105 ? -4.214 10.562 9.507 1.00 92.12 105 TYR A N 1
ATOM 889 C CA . TYR A 1 105 ? -3.429 10.162 8.349 1.00 92.12 105 TYR A CA 1
ATOM 890 C C . TYR A 1 105 ? -3.692 8.702 7.947 1.00 92.12 105 TYR A C 1
ATOM 892 O O . TYR A 1 105 ? -3.866 8.438 6.763 1.00 92.12 105 TYR A O 1
ATOM 900 N N . ILE A 1 106 ? -3.795 7.774 8.906 1.00 90.25 106 ILE A N 1
ATOM 901 C CA . ILE A 1 106 ? -4.172 6.372 8.637 1.00 90.25 106 ILE A CA 1
ATOM 902 C C . ILE A 1 106 ? -5.571 6.285 8.012 1.00 90.25 106 ILE A C 1
ATOM 904 O O . ILE A 1 106 ? -5.757 5.567 7.037 1.00 90.25 106 ILE A O 1
ATOM 908 N N . PHE A 1 107 ? -6.545 7.041 8.521 1.00 91.75 107 PHE A N 1
ATOM 909 C CA . PHE A 1 107 ? -7.917 7.031 8.006 1.00 91.75 107 PHE A CA 1
ATOM 910 C C . PHE A 1 107 ? -8.001 7.521 6.558 1.00 91.75 107 PHE A C 1
ATOM 912 O O . PHE A 1 107 ? -8.719 6.939 5.753 1.00 91.75 107 PHE A O 1
ATOM 919 N N . ILE A 1 108 ? -7.251 8.563 6.206 1.00 92.50 108 ILE A N 1
ATOM 920 C CA . ILE A 1 108 ? -7.199 9.040 4.822 1.00 92.50 108 ILE A CA 1
ATOM 921 C C . ILE A 1 108 ? -6.434 8.038 3.944 1.00 92.50 108 ILE A C 1
ATOM 923 O O . ILE A 1 108 ? -6.896 7.671 2.868 1.00 92.50 108 ILE A O 1
ATOM 927 N N . ARG A 1 109 ? -5.258 7.593 4.403 1.00 89.06 109 ARG A N 1
ATOM 928 C CA . ARG A 1 109 ? -4.331 6.774 3.613 1.00 89.06 109 ARG A CA 1
ATOM 929 C C . ARG A 1 109 ? -4.842 5.361 3.364 1.00 89.06 109 ARG A C 1
ATOM 931 O O . ARG A 1 109 ? -4.759 4.881 2.240 1.00 89.06 109 ARG A O 1
ATOM 938 N N . ASP A 1 110 ? -5.240 4.676 4.429 1.00 86.12 110 ASP A N 1
ATOM 939 C CA . ASP A 1 110 ? -5.534 3.243 4.402 1.00 86.12 110 ASP A CA 1
ATOM 940 C C . ASP A 1 110 ? -7.037 2.991 4.295 1.00 86.12 110 ASP A C 1
ATOM 942 O O . ASP A 1 110 ? -7.440 2.032 3.657 1.00 86.12 110 ASP A O 1
ATOM 946 N N . LEU A 1 111 ? -7.867 3.877 4.858 1.00 87.69 111 LEU A N 1
ATOM 947 C CA . LEU A 1 111 ? -9.326 3.727 4.854 1.00 87.69 111 LEU A CA 1
ATOM 948 C C . LEU A 1 111 ? -10.036 4.657 3.867 1.00 87.69 111 LEU A C 1
ATOM 950 O O . LEU A 1 111 ? -11.265 4.708 3.877 1.00 87.69 111 LEU A O 1
ATOM 954 N N . GLY A 1 112 ? -9.294 5.416 3.054 1.00 89.38 112 GLY A N 1
ATOM 955 C CA . GLY A 1 112 ? -9.864 6.308 2.046 1.00 89.38 112 GLY A CA 1
ATOM 956 C C . GLY A 1 112 ? -10.944 7.237 2.607 1.00 89.38 112 GLY A C 1
ATOM 957 O O . GLY A 1 112 ? -11.911 7.531 1.909 1.00 89.38 112 GLY A O 1
ATOM 958 N N . MET A 1 113 ? -10.866 7.644 3.878 1.00 90.94 113 MET A N 1
ATOM 959 C CA . MET A 1 113 ? -11.915 8.430 4.529 1.00 90.94 113 MET A CA 1
ATOM 960 C C . MET A 1 113 ? -11.701 9.928 4.342 1.00 90.94 113 MET A C 1
ATOM 962 O O . MET A 1 113 ? -10.577 10.427 4.371 1.00 90.94 113 MET A O 1
ATOM 966 N N . ARG A 1 114 ? -12.805 10.669 4.228 1.00 92.62 114 ARG A N 1
ATOM 967 C CA . ARG A 1 114 ? -12.779 12.134 4.208 1.00 92.62 114 ARG A CA 1
ATOM 968 C C . ARG A 1 114 ? -12.896 12.697 5.619 1.00 92.62 114 ARG A C 1
ATOM 970 O O . ARG A 1 114 ? -13.748 12.255 6.394 1.00 92.62 114 ARG A O 1
ATOM 977 N N . LEU A 1 115 ? -12.073 13.694 5.936 1.00 93.19 115 LEU A N 1
ATOM 978 C CA . LEU A 1 115 ? -12.074 14.354 7.247 1.00 93.19 115 LEU A CA 1
ATOM 979 C C . LEU A 1 115 ? -13.123 15.467 7.385 1.00 93.19 115 LEU A C 1
ATOM 981 O O . LEU A 1 115 ? -13.346 15.950 8.491 1.00 93.19 115 LEU A O 1
ATOM 985 N N . ASP A 1 116 ? -13.791 15.851 6.298 1.00 91.50 116 ASP A N 1
ATOM 986 C CA . ASP A 1 116 ? -14.932 16.774 6.322 1.00 91.50 116 ASP A CA 1
ATOM 987 C C . ASP A 1 116 ? -16.261 16.083 6.685 1.00 91.50 116 ASP A C 1
ATOM 989 O O . ASP A 1 116 ? -17.283 16.745 6.872 1.00 91.50 116 ASP A O 1
ATOM 993 N N . ASN A 1 117 ? -16.253 14.757 6.852 1.00 90.50 117 ASN A N 1
ATOM 994 C CA . ASN A 1 117 ? -17.399 13.993 7.322 1.00 90.50 117 ASN A CA 1
ATOM 995 C C . ASN A 1 117 ? -17.403 13.889 8.859 1.00 90.50 117 ASN A C 1
ATOM 997 O O . ASN A 1 117 ? -16.486 13.353 9.487 1.00 90.50 117 ASN A O 1
ATOM 1001 N N . ARG A 1 118 ? -18.504 14.335 9.480 1.00 90.31 118 ARG A N 1
ATOM 1002 C CA . ARG A 1 118 ? -18.715 14.285 10.936 1.00 90.31 118 ARG A CA 1
ATOM 1003 C C . ARG A 1 118 ? -18.655 12.866 11.514 1.00 90.31 118 ARG A C 1
ATOM 1005 O O . ARG A 1 118 ? -18.271 12.700 12.670 1.00 90.31 118 ARG A O 1
ATOM 1012 N N . GLN A 1 119 ? -19.065 11.850 10.757 1.00 88.62 119 GLN A N 1
ATOM 1013 C CA . GLN A 1 119 ? -18.969 10.451 11.175 1.00 88.62 119 GLN A CA 1
ATOM 1014 C C . GLN A 1 119 ? -17.506 10.006 11.260 1.00 88.62 119 GLN A C 1
ATOM 1016 O O . GLN A 1 119 ? -17.115 9.429 12.274 1.00 88.62 119 GLN A O 1
ATOM 1021 N N . THR A 1 120 ? -16.684 10.361 10.267 1.00 90.69 120 THR A N 1
ATOM 1022 C CA . THR A 1 120 ? -15.236 10.109 10.281 1.00 90.69 120 THR A CA 1
ATOM 1023 C C . THR A 1 120 ? -14.576 10.741 11.504 1.00 90.69 120 THR A C 1
ATOM 1025 O O . THR A 1 120 ? -13.849 10.063 12.228 1.00 90.69 120 THR A O 1
ATOM 1028 N N . ASP A 1 121 ? -14.861 12.013 11.794 1.00 90.50 121 ASP A N 1
ATOM 1029 C CA . ASP A 1 121 ? -14.252 12.709 12.936 1.00 90.50 121 ASP A CA 1
ATOM 1030 C C . ASP A 1 121 ? -14.640 12.057 14.279 1.00 90.50 121 ASP A C 1
ATOM 1032 O O . ASP A 1 121 ? -13.783 11.841 15.137 1.00 90.50 121 ASP A O 1
ATOM 1036 N N . LYS A 1 122 ? -15.897 11.602 14.433 1.00 90.50 122 LYS A N 1
ATOM 1037 C CA . LYS A 1 122 ? -16.327 10.815 15.606 1.00 90.50 122 LYS A CA 1
ATOM 1038 C C . LYS A 1 122 ? -15.567 9.492 15.743 1.00 90.50 122 LYS A C 1
ATOM 1040 O O . LYS A 1 122 ? -15.189 9.132 16.861 1.00 90.50 122 LYS A O 1
ATOM 1045 N N . LEU A 1 123 ? -15.365 8.762 14.644 1.00 89.44 123 LEU A N 1
ATOM 1046 C CA . LEU A 1 123 ? -14.624 7.495 14.644 1.00 89.44 123 LEU A CA 1
ATOM 1047 C C . LEU A 1 123 ? -13.159 7.711 15.038 1.00 89.44 123 LEU A C 1
ATOM 1049 O O . LEU A 1 123 ? -12.620 6.963 15.858 1.00 89.44 123 LEU A O 1
ATOM 1053 N N . ILE A 1 124 ? -12.534 8.768 14.520 1.00 91.12 124 ILE A N 1
ATOM 1054 C CA . ILE A 1 124 ? -11.162 9.163 14.855 1.00 91.12 124 ILE A CA 1
ATOM 1055 C C . ILE A 1 124 ? -11.056 9.511 16.340 1.00 91.12 124 ILE A C 1
ATOM 1057 O O . ILE A 1 124 ? -10.224 8.940 17.047 1.00 91.12 124 ILE A O 1
ATOM 1061 N N . ASP A 1 125 ? -11.925 10.386 16.843 1.00 90.75 125 ASP A N 1
ATOM 1062 C CA . ASP A 1 125 ? -11.939 10.781 18.252 1.00 90.75 125 ASP A CA 1
ATOM 1063 C C . ASP A 1 125 ? -12.173 9.587 19.183 1.00 90.75 125 ASP A C 1
ATOM 1065 O O . ASP A 1 125 ? -11.519 9.458 20.223 1.00 90.75 125 ASP A O 1
ATOM 1069 N N . GLY A 1 126 ? -13.099 8.697 18.818 1.00 88.19 126 GLY A N 1
ATOM 1070 C CA . GLY A 1 126 ? -13.360 7.457 19.541 1.00 88.19 126 GLY A CA 1
ATOM 1071 C C . GLY A 1 126 ? -12.132 6.548 19.577 1.00 88.19 126 GLY A C 1
ATOM 1072 O O . GLY A 1 126 ? -11.769 6.046 20.643 1.00 88.19 126 GLY A O 1
ATOM 1073 N N . THR A 1 127 ? -11.453 6.392 18.441 1.00 86.62 127 THR A N 1
ATOM 1074 C CA . THR A 1 127 ? -10.221 5.599 18.314 1.00 86.62 127 THR A CA 1
ATOM 1075 C C . THR A 1 127 ? -9.100 6.177 19.175 1.00 86.62 127 THR A C 1
ATOM 1077 O O . THR A 1 127 ? -8.505 5.459 19.979 1.00 86.62 127 THR A O 1
ATOM 1080 N N . VAL A 1 128 ? -8.868 7.491 19.109 1.00 89.00 128 VAL A N 1
ATOM 1081 C CA . VAL A 1 128 ? -7.855 8.174 19.927 1.00 89.00 128 VAL A CA 1
ATOM 1082 C C . VAL A 1 128 ? -8.158 8.039 21.419 1.00 89.00 128 VAL A C 1
ATOM 1084 O O . VAL A 1 128 ? -7.257 7.737 22.200 1.00 89.00 128 VAL A O 1
ATOM 1087 N N . LYS A 1 129 ? -9.420 8.198 21.839 1.00 87.94 129 LYS A N 1
ATOM 1088 C CA . LYS A 1 129 ? -9.829 7.998 23.241 1.00 87.94 129 LYS A CA 1
ATOM 1089 C C . LYS A 1 129 ? -9.568 6.567 23.717 1.00 87.94 129 LYS A C 1
ATOM 1091 O O . LYS A 1 129 ? -9.060 6.390 24.825 1.00 87.94 129 LYS A O 1
ATOM 1096 N N . LYS A 1 130 ? -9.881 5.561 22.890 1.00 81.50 130 LYS A N 1
ATOM 1097 C CA . LYS A 1 130 ? -9.615 4.144 23.191 1.00 81.50 130 LYS A CA 1
ATOM 1098 C C . LYS A 1 130 ? -8.111 3.895 23.365 1.00 81.50 130 LYS A C 1
ATOM 1100 O O . LYS A 1 130 ? -7.722 3.329 24.384 1.00 81.50 130 LYS A O 1
ATOM 1105 N N . ILE A 1 131 ? -7.271 4.384 22.447 1.00 82.44 131 ILE A N 1
ATOM 1106 C CA . ILE A 1 131 ? -5.804 4.244 22.530 1.00 82.44 131 ILE A CA 1
ATOM 1107 C C . ILE A 1 131 ? -5.253 4.938 23.782 1.00 82.44 131 ILE A C 1
ATOM 1109 O O . ILE A 1 131 ? -4.528 4.319 24.555 1.00 82.44 131 ILE A O 1
ATOM 1113 N N . LEU A 1 132 ? -5.650 6.187 24.050 1.00 83.62 132 LEU A N 1
ATOM 1114 C CA . LEU A 1 132 ? -5.227 6.914 25.253 1.00 83.62 132 LEU A CA 1
ATOM 1115 C C . LEU A 1 132 ? -5.614 6.182 26.542 1.00 83.62 132 LEU A C 1
ATOM 1117 O O . LEU A 1 132 ? -4.836 6.150 27.493 1.00 83.62 132 LEU A O 1
ATOM 1121 N N . SER A 1 133 ? -6.807 5.583 26.588 1.00 81.69 133 SER A N 1
ATOM 1122 C CA . SER A 1 133 ? -7.225 4.785 27.741 1.00 81.69 133 SER A CA 1
ATOM 1123 C C . SER A 1 133 ? -6.391 3.517 27.916 1.00 81.69 133 SER A C 1
ATOM 1125 O O . SER A 1 133 ? -6.243 3.079 29.057 1.00 81.69 133 SER A O 1
ATOM 1127 N N . LEU A 1 134 ? -5.915 2.899 26.832 1.00 75.00 134 LEU A N 1
ATOM 1128 C CA . LEU A 1 134 ? -5.043 1.726 26.903 1.00 75.00 134 LEU A CA 1
ATOM 1129 C C . LEU A 1 134 ? -3.655 2.118 27.413 1.00 75.00 134 LEU A C 1
ATOM 1131 O O . LEU A 1 134 ? -3.182 1.512 28.368 1.00 75.00 134 LEU A O 1
ATOM 1135 N N . LEU A 1 135 ? -3.069 3.187 26.865 1.00 76.12 135 LEU A N 1
ATOM 1136 C CA . LEU A 1 135 ? -1.749 3.680 27.277 1.00 76.12 135 LEU A CA 1
ATOM 1137 C C . LEU A 1 135 ? -1.720 4.077 28.763 1.00 76.12 135 LEU A C 1
ATOM 1139 O O . LEU A 1 135 ? -0.837 3.653 29.499 1.00 76.12 135 LEU A O 1
ATOM 1143 N N . ARG A 1 136 ? -2.748 4.784 29.255 1.00 74.75 136 ARG A N 1
ATOM 1144 C CA . ARG A 1 136 ? -2.849 5.174 30.679 1.00 74.75 136 ARG A CA 1
ATOM 1145 C C . ARG A 1 136 ? -2.944 3.995 31.646 1.00 74.75 136 ARG A C 1
ATOM 1147 O O . ARG A 1 136 ? -2.544 4.119 32.797 1.00 74.75 136 ARG A O 1
ATOM 1154 N N . LYS A 1 137 ? -3.508 2.860 31.218 1.00 68.50 137 LYS A N 1
ATOM 1155 C CA . LYS A 1 137 ? -3.588 1.652 32.059 1.00 68.50 137 LYS A CA 1
ATOM 1156 C C . LYS A 1 137 ? -2.222 0.980 32.236 1.00 68.50 137 LYS A C 1
ATOM 1158 O O . LYS A 1 137 ? -2.080 0.178 33.155 1.00 68.50 137 LYS A O 1
ATOM 1163 N N . GLN A 1 138 ? -1.245 1.315 31.393 1.00 62.97 138 GLN A N 1
ATOM 1164 C CA . GLN A 1 138 ? 0.107 0.760 31.419 1.00 62.97 138 GLN A CA 1
ATOM 1165 C C . GLN A 1 138 ? 1.156 1.641 32.099 1.00 62.97 138 GLN A C 1
ATOM 1167 O O . GLN A 1 138 ? 2.206 1.114 32.449 1.00 62.97 138 GLN A O 1
ATOM 1172 N N . ASP A 1 139 ? 0.869 2.909 32.414 1.00 54.72 139 ASP A N 1
ATOM 1173 C CA . ASP A 1 139 ? 1.792 3.807 33.142 1.00 54.72 139 ASP A CA 1
ATOM 1174 C C . ASP A 1 139 ? 2.208 3.299 34.554 1.00 54.72 139 ASP A C 1
ATOM 1176 O O . ASP A 1 139 ? 2.959 3.964 35.261 1.00 54.72 139 ASP A O 1
ATOM 1180 N N . GLY A 1 140 ? 1.768 2.101 34.967 1.00 52.44 140 GLY A N 1
ATOM 1181 C CA . GLY A 1 140 ? 2.198 1.399 36.181 1.00 52.44 140 GLY A CA 1
ATOM 1182 C C . GLY A 1 140 ? 3.088 0.154 35.992 1.00 52.44 140 GLY A C 1
ATOM 1183 O O . GLY A 1 140 ? 3.459 -0.434 37.008 1.00 52.44 140 GLY A O 1
ATOM 1184 N N . LYS A 1 141 ? 3.423 -0.297 34.767 1.00 48.62 141 LYS A N 1
ATOM 1185 C CA . LYS A 1 141 ? 4.281 -1.487 34.521 1.00 48.62 141 LYS A CA 1
ATOM 1186 C C . LYS A 1 141 ? 5.213 -1.269 33.310 1.00 48.62 141 LYS A C 1
ATOM 1188 O O . LYS A 1 141 ? 4.766 -0.856 32.252 1.00 48.62 141 LYS A O 1
ATOM 1193 N N . GLN A 1 142 ? 6.521 -1.488 33.483 1.00 43.41 142 GLN A N 1
ATOM 1194 C CA . GLN A 1 142 ? 7.573 -1.212 32.482 1.00 43.41 142 GLN A CA 1
ATOM 1195 C C . GLN A 1 142 ? 7.851 -2.399 31.532 1.00 43.41 142 GLN A C 1
ATOM 1197 O O . GLN A 1 142 ? 8.052 -3.506 32.027 1.00 43.41 142 GLN A O 1
ATOM 1202 N N . SER A 1 143 ? 7.995 -2.123 30.217 1.00 43.88 143 SER A N 1
ATOM 1203 C CA . SER A 1 143 ? 8.941 -2.705 29.216 1.00 43.88 143 SER A CA 1
ATOM 1204 C C . SER A 1 143 ? 8.318 -2.872 27.810 1.00 43.88 143 SER A C 1
ATOM 1206 O O . SER A 1 143 ? 7.137 -3.150 27.677 1.00 43.88 143 SER A O 1
ATOM 1208 N N . PHE A 1 144 ? 9.127 -2.775 26.743 1.00 40.34 144 PHE A N 1
ATOM 1209 C CA . PHE A 1 144 ? 8.781 -3.009 25.321 1.00 40.34 144 PHE A CA 1
ATOM 1210 C C . PHE A 1 144 ? 8.131 -4.386 25.038 1.00 40.34 144 PHE A C 1
ATOM 1212 O O . PHE A 1 144 ? 7.383 -4.552 24.070 1.00 40.34 144 PHE A O 1
ATOM 1219 N N . THR A 1 145 ? 8.342 -5.354 25.938 1.00 46.91 145 THR A N 1
ATOM 1220 C CA . THR A 1 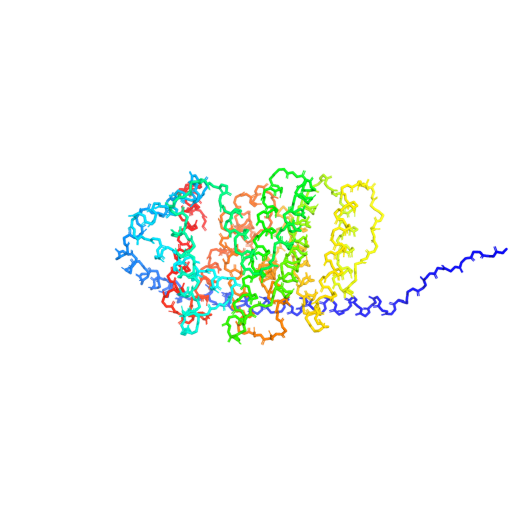145 ? 7.642 -6.657 25.971 1.00 46.91 145 THR A CA 1
ATOM 1221 C C . THR A 1 145 ? 6.123 -6.541 26.181 1.00 46.91 145 THR A C 1
ATOM 1223 O O . THR A 1 145 ? 5.389 -7.495 25.931 1.00 46.91 145 THR A O 1
ATOM 1226 N N . ASP A 1 146 ? 5.622 -5.366 26.567 1.00 56.31 146 ASP A N 1
ATOM 1227 C CA . ASP A 1 146 ? 4.221 -5.135 26.925 1.00 56.31 146 ASP A CA 1
ATOM 1228 C C . ASP A 1 146 ? 3.326 -4.763 25.717 1.00 56.31 146 ASP A C 1
ATOM 1230 O O . ASP A 1 146 ? 2.109 -4.650 25.855 1.00 56.31 146 ASP A O 1
ATOM 1234 N N . THR A 1 147 ? 3.882 -4.636 24.499 1.00 58.66 147 THR A N 1
ATOM 1235 C CA . THR A 1 147 ? 3.096 -4.481 23.250 1.00 58.66 147 THR A CA 1
ATOM 1236 C C . THR A 1 147 ? 2.373 -5.771 22.858 1.00 58.66 147 THR A C 1
ATOM 1238 O O . THR A 1 147 ? 1.191 -5.736 22.508 1.00 58.66 147 THR A O 1
ATOM 1241 N N . GLN A 1 148 ? 3.038 -6.922 23.003 1.00 63.72 148 GLN A N 1
ATOM 1242 C CA . GLN A 1 148 ? 2.385 -8.234 22.937 1.00 63.72 148 GLN A CA 1
ATOM 1243 C C . GLN A 1 148 ? 1.349 -8.377 24.060 1.00 63.72 148 GLN A C 1
ATOM 1245 O O . GLN A 1 148 ? 0.265 -8.906 23.830 1.00 63.72 148 GLN A O 1
ATOM 1250 N N . GLY A 1 149 ? 1.633 -7.818 25.243 1.00 67.44 149 GLY A N 1
ATOM 1251 C CA . GLY A 1 149 ? 0.685 -7.719 26.354 1.00 67.44 149 GLY A CA 1
ATOM 1252 C C . GLY A 1 149 ? -0.576 -6.921 26.004 1.00 67.44 149 GLY A C 1
ATOM 1253 O O . GLY A 1 149 ? -1.682 -7.370 26.300 1.00 67.44 149 GLY A O 1
ATOM 1254 N N . LEU A 1 150 ? -0.444 -5.776 25.324 1.00 68.88 150 LEU A N 1
ATOM 1255 C CA . LEU A 1 150 ? -1.579 -4.973 24.849 1.00 68.88 150 LEU A CA 1
ATOM 1256 C C . LEU A 1 150 ? -2.419 -5.719 23.816 1.00 68.88 150 LEU A C 1
ATOM 1258 O O . LEU A 1 150 ? -3.648 -5.717 23.919 1.00 68.88 150 LEU A O 1
ATOM 1262 N N . LEU A 1 151 ? -1.768 -6.343 22.832 1.00 74.88 151 LEU A N 1
ATOM 1263 C CA . LEU A 1 151 ? -2.459 -7.091 21.788 1.00 74.88 151 LEU A CA 1
ATOM 1264 C C . LEU A 1 151 ? -3.191 -8.296 22.386 1.00 74.88 151 LEU A C 1
ATOM 1266 O O . LEU A 1 151 ? -4.382 -8.455 22.135 1.00 74.88 151 LEU A O 1
ATOM 1270 N N . TYR A 1 152 ? -2.530 -9.052 23.266 1.00 78.81 152 TYR A N 1
ATOM 1271 C CA . TYR A 1 152 ? -3.133 -10.162 24.000 1.00 78.81 152 TYR A CA 1
ATOM 1272 C C . TYR A 1 152 ? -4.311 -9.716 24.877 1.00 78.81 152 TYR A C 1
ATOM 1274 O O . TYR A 1 152 ? -5.372 -10.329 24.873 1.00 78.81 152 TYR A O 1
ATOM 1282 N N . GLN A 1 153 ? -4.187 -8.607 25.612 1.00 75.69 153 GLN A N 1
ATOM 1283 C CA . GLN A 1 153 ? -5.306 -8.078 26.400 1.00 75.69 153 GLN A CA 1
ATOM 1284 C C . GLN A 1 153 ? -6.473 -7.612 25.522 1.00 75.69 153 GLN A C 1
ATOM 1286 O O . GLN A 1 153 ? -7.629 -7.670 25.949 1.00 75.69 153 GLN A O 1
ATOM 1291 N N . TRP A 1 154 ? -6.187 -7.083 24.331 1.00 80.56 154 TRP A N 1
ATOM 1292 C CA . TRP A 1 154 ? -7.203 -6.640 23.382 1.00 80.56 154 TRP A CA 1
ATOM 1293 C C . TRP A 1 154 ? -7.950 -7.822 22.755 1.00 80.56 154 TRP A C 1
ATOM 1295 O O . TRP A 1 154 ? -9.177 -7.737 22.638 1.00 80.56 154 TRP A O 1
ATOM 1305 N N . THR A 1 155 ? -7.240 -8.901 22.402 1.00 83.69 155 THR A N 1
ATOM 1306 C CA . THR A 1 155 ? -7.828 -10.139 21.871 1.00 83.69 155 THR A CA 1
ATOM 1307 C C . THR A 1 155 ? -8.592 -10.894 22.956 1.00 83.69 155 THR A C 1
ATOM 1309 O O . THR A 1 155 ? -9.743 -11.256 22.740 1.00 83.69 155 THR A O 1
ATOM 1312 N N . SER A 1 156 ? -8.027 -11.025 24.158 1.00 82.31 156 SER A N 1
ATOM 1313 C CA . SER A 1 156 ? -8.656 -11.729 25.284 1.00 82.31 156 SER A CA 1
ATOM 1314 C C . SER A 1 156 ? -9.984 -11.094 25.716 1.00 82.31 156 SER A C 1
ATOM 1316 O O . SER A 1 156 ? -10.988 -11.774 25.910 1.00 82.31 156 SER A O 1
ATOM 1318 N N . LYS A 1 157 ? -10.067 -9.753 25.740 1.00 82.38 157 LYS A N 1
ATOM 1319 C CA . LYS A 1 157 ? -11.333 -9.029 25.993 1.00 82.38 157 LYS A CA 1
ATOM 1320 C C . LYS A 1 157 ? -12.428 -9.282 24.951 1.00 82.38 157 LYS A C 1
ATOM 1322 O O . LYS A 1 157 ? -13.563 -8.880 25.185 1.00 82.38 157 LYS A O 1
ATOM 1327 N N . ARG A 1 158 ? -12.080 -9.875 23.810 1.00 82.69 158 ARG A N 1
ATOM 1328 C CA . ARG A 1 158 ? -12.985 -10.221 22.709 1.00 82.69 158 ARG A CA 1
ATOM 1329 C C . ARG A 1 158 ? -13.125 -11.731 22.515 1.00 82.69 158 ARG A C 1
ATOM 1331 O O . ARG A 1 158 ? -13.711 -12.141 21.528 1.00 82.69 158 ARG A O 1
ATOM 1338 N N . GLY A 1 159 ? -12.575 -12.550 23.417 1.00 87.81 159 GLY A N 1
ATOM 1339 C CA . GLY A 1 159 ? -12.605 -14.010 23.286 1.00 87.81 159 GLY A CA 1
ATOM 1340 C C . GLY A 1 159 ? -11.743 -14.559 22.142 1.00 87.81 159 GLY A C 1
ATOM 1341 O O . GLY A 1 159 ? -12.011 -15.649 21.653 1.00 87.81 159 GLY A O 1
ATOM 1342 N N . LEU A 1 160 ? -10.716 -13.818 21.709 1.00 91.00 160 LEU A N 1
ATOM 1343 C CA . LEU A 1 160 ? -9.831 -14.166 20.584 1.00 91.00 160 LEU A CA 1
ATOM 1344 C C . LEU A 1 160 ? -8.492 -14.777 21.039 1.00 91.00 160 LEU A C 1
ATOM 1346 O O . LEU A 1 160 ? -7.479 -14.670 20.342 1.00 91.00 160 LEU A O 1
ATOM 1350 N N . ASP A 1 161 ? -8.435 -15.372 22.232 1.00 90.38 161 ASP A N 1
ATOM 1351 C CA . ASP A 1 161 ? -7.200 -15.925 22.802 1.00 90.38 161 ASP A CA 1
ATOM 1352 C C . ASP A 1 161 ? -6.598 -17.021 21.903 1.00 90.38 161 ASP A C 1
ATOM 1354 O O . ASP A 1 161 ? -5.390 -17.033 21.650 1.00 90.38 161 ASP A O 1
ATOM 1358 N N . THR A 1 162 ? -7.440 -17.906 21.360 1.00 93.75 162 THR A N 1
ATOM 1359 C CA . THR A 1 162 ? -7.029 -18.987 20.447 1.00 93.75 162 THR A CA 1
ATOM 1360 C C . THR A 1 162 ? -6.567 -18.448 19.095 1.00 93.75 162 THR A C 1
ATOM 1362 O O . THR A 1 162 ? -5.547 -18.901 18.578 1.00 93.75 162 THR A O 1
ATOM 1365 N N . THR A 1 163 ? -7.253 -17.443 18.546 1.00 94.88 163 THR A N 1
ATOM 1366 C CA . THR A 1 163 ? -6.863 -16.749 17.310 1.00 94.88 163 THR A CA 1
ATOM 1367 C C . THR A 1 163 ? -5.502 -16.078 17.454 1.00 94.88 163 THR A C 1
ATOM 1369 O O . THR A 1 163 ? -4.652 -16.204 16.575 1.00 94.88 163 THR A O 1
ATOM 1372 N N . TYR A 1 164 ? -5.265 -15.395 18.579 1.00 92.19 164 TYR A N 1
ATOM 1373 C CA . TYR A 1 164 ? -3.980 -14.764 18.868 1.00 92.19 164 TYR A CA 1
ATOM 1374 C C . TYR A 1 164 ? -2.850 -15.795 18.920 1.00 92.19 164 TYR A C 1
ATOM 1376 O O . TYR A 1 164 ? -1.827 -15.621 18.259 1.00 92.19 164 TYR A O 1
ATOM 1384 N N . GLN A 1 165 ? -3.040 -16.890 19.664 1.00 91.69 165 GLN A N 1
ATOM 1385 C CA . GLN A 1 165 ? -2.053 -17.971 19.740 1.00 91.69 165 GLN A CA 1
ATOM 1386 C C . GLN A 1 165 ? -1.792 -18.592 18.365 1.00 91.69 165 GLN A C 1
ATOM 1388 O O . GLN A 1 165 ? -0.635 -18.773 17.988 1.00 91.69 165 GLN A O 1
ATOM 1393 N N . TRP A 1 166 ? -2.852 -18.865 17.599 1.00 96.56 166 TRP A N 1
ATOM 1394 C CA . TRP A 1 166 ? -2.749 -19.372 16.234 1.00 96.56 166 TRP A CA 1
ATOM 1395 C C . TRP A 1 166 ? -1.919 -18.436 15.351 1.00 96.56 166 TRP A C 1
ATOM 1397 O O . TRP A 1 166 ? -0.993 -18.898 14.686 1.00 96.56 166 TRP A O 1
ATOM 1407 N N . LEU A 1 167 ? -2.197 -17.130 15.388 1.00 95.50 167 LEU A N 1
ATOM 1408 C CA . LEU A 1 167 ? -1.480 -16.151 14.580 1.00 95.50 167 LEU A CA 1
ATOM 1409 C C . LEU A 1 167 ? -0.002 -16.094 14.971 1.00 95.50 167 LEU A C 1
ATOM 1411 O O . LEU A 1 167 ? 0.857 -16.172 14.100 1.00 95.50 167 LEU A O 1
ATOM 1415 N N . MET A 1 168 ? 0.311 -16.006 16.264 1.00 93.19 168 MET A N 1
ATOM 1416 C CA . MET A 1 168 ? 1.701 -15.949 16.727 1.00 93.19 168 MET A CA 1
ATOM 1417 C C . MET A 1 168 ? 2.489 -17.207 16.339 1.00 93.19 168 MET A C 1
ATOM 1419 O O . MET A 1 168 ? 3.635 -17.097 15.906 1.00 93.19 168 MET A O 1
ATOM 1423 N N . LEU A 1 169 ? 1.871 -18.391 16.428 1.00 94.69 169 LEU A N 1
ATOM 1424 C CA . LEU A 1 169 ? 2.481 -19.643 15.972 1.00 94.69 169 LEU A CA 1
ATOM 1425 C C . LEU A 1 169 ? 2.702 -19.646 14.458 1.00 94.69 169 LEU A C 1
ATOM 1427 O O . LEU A 1 169 ? 3.779 -20.020 14.002 1.00 94.69 169 LEU A O 1
ATOM 1431 N N . LYS A 1 170 ? 1.716 -19.193 13.679 1.00 94.69 170 LYS A N 1
ATOM 1432 C CA . LYS A 1 170 ? 1.833 -19.086 12.222 1.00 94.69 170 LYS A CA 1
ATOM 1433 C C . LYS A 1 170 ? 2.923 -18.110 11.794 1.00 94.69 170 LYS A C 1
ATOM 1435 O O . LYS A 1 170 ? 3.698 -18.439 10.903 1.00 94.69 170 LYS A O 1
ATOM 1440 N N . LEU A 1 171 ? 3.030 -16.955 12.449 1.00 92.56 171 LEU A N 1
ATOM 1441 C CA . LEU A 1 171 ? 4.094 -15.975 12.216 1.00 92.56 171 LEU A CA 1
ATOM 1442 C C . LEU A 1 171 ? 5.479 -16.561 12.521 1.00 92.56 171 LEU A C 1
ATOM 1444 O O . LEU A 1 171 ? 6.382 -16.442 11.698 1.00 92.56 171 LEU A O 1
ATOM 1448 N N . ALA A 1 172 ? 5.630 -17.254 13.652 1.00 91.06 172 ALA A N 1
ATOM 1449 C CA . ALA A 1 172 ? 6.889 -17.902 14.024 1.00 91.06 172 ALA A CA 1
ATOM 1450 C C . ALA A 1 172 ? 7.282 -19.044 13.066 1.00 91.06 172 ALA A C 1
ATOM 1452 O O . ALA A 1 172 ? 8.465 -19.298 12.856 1.00 91.06 172 ALA A O 1
ATOM 1453 N N . GLN A 1 173 ? 6.303 -19.738 12.475 1.00 91.50 173 GLN A N 1
ATOM 1454 C CA . GLN A 1 173 ? 6.546 -20.811 11.504 1.00 91.50 173 GLN A CA 1
ATOM 1455 C C . GLN A 1 173 ? 7.009 -20.292 10.139 1.00 91.50 173 GLN A C 1
ATOM 1457 O O . GLN A 1 173 ? 7.840 -20.939 9.503 1.00 91.50 173 GLN A O 1
ATOM 1462 N N . ILE A 1 174 ? 6.490 -19.146 9.690 1.00 90.12 174 ILE A N 1
ATOM 1463 C CA . ILE A 1 174 ? 6.823 -18.580 8.372 1.00 90.12 174 ILE A CA 1
ATOM 1464 C C . ILE A 1 174 ? 8.063 -17.684 8.392 1.00 90.12 174 ILE A C 1
ATOM 1466 O O . ILE A 1 174 ? 8.750 -17.574 7.382 1.00 90.12 174 ILE A O 1
ATOM 1470 N N . GLU A 1 175 ? 8.408 -17.092 9.537 1.00 89.81 175 GLU A N 1
ATOM 1471 C CA . GLU A 1 175 ? 9.597 -16.249 9.696 1.00 89.81 175 GLU A CA 1
ATOM 1472 C C . GLU A 1 175 ? 10.916 -16.904 9.206 1.00 89.81 175 GLU A C 1
ATOM 1474 O O . GLU A 1 175 ? 11.667 -16.253 8.471 1.00 89.81 175 GLU A O 1
ATOM 1479 N N . PRO A 1 176 ? 11.233 -18.176 9.533 1.00 89.19 176 PRO A N 1
ATOM 1480 C CA . PRO A 1 176 ? 12.462 -18.821 9.062 1.00 89.19 176 PRO A CA 1
ATOM 1481 C C . PRO A 1 176 ? 12.433 -19.211 7.576 1.00 89.19 176 PRO A C 1
ATOM 1483 O O . PRO A 1 176 ? 13.443 -19.685 7.054 1.00 89.19 176 PRO A O 1
ATOM 1486 N N . LEU A 1 177 ? 11.292 -19.062 6.895 1.00 87.75 177 LEU A N 1
ATOM 1487 C CA . LEU A 1 177 ? 11.157 -19.390 5.476 1.00 87.75 177 LEU A CA 1
ATOM 1488 C C . LEU A 1 177 ? 11.568 -18.232 4.555 1.00 87.75 177 LEU A C 1
ATOM 1490 O O . LEU A 1 177 ? 11.844 -18.491 3.384 1.00 87.75 177 LEU A O 1
ATOM 1494 N N . PHE A 1 178 ? 11.658 -17.001 5.073 1.00 85.06 178 PHE A N 1
ATOM 1495 C CA . PHE A 1 178 ? 12.238 -15.868 4.345 1.00 85.06 178 PHE A CA 1
ATOM 1496 C C . PHE A 1 178 ? 13.712 -16.126 4.014 1.00 85.06 178 PHE A C 1
ATOM 1498 O O . PHE A 1 178 ? 14.458 -16.704 4.812 1.00 85.06 178 PHE A O 1
ATOM 1505 N N . ILE A 1 179 ? 14.136 -15.705 2.825 1.00 81.50 179 ILE A N 1
ATOM 1506 C CA . ILE A 1 179 ? 15.391 -16.159 2.222 1.00 81.50 179 ILE A CA 1
ATOM 1507 C C . ILE A 1 179 ? 16.619 -15.503 2.856 1.00 81.50 179 ILE A C 1
ATOM 1509 O O . ILE A 1 179 ? 17.652 -16.160 3.003 1.00 81.50 179 ILE A O 1
ATOM 1513 N N . ASN A 1 180 ? 16.518 -14.234 3.250 1.00 78.88 180 ASN A N 1
ATOM 1514 C CA . ASN A 1 180 ? 17.598 -13.504 3.911 1.00 78.88 180 ASN A CA 1
ATOM 1515 C C . ASN A 1 180 ? 17.077 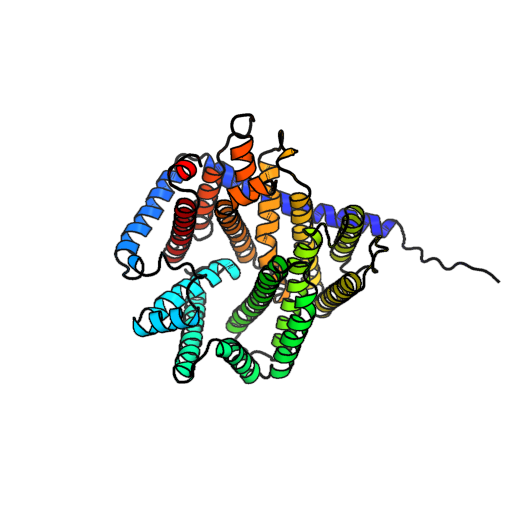-12.680 5.106 1.00 78.88 180 ASN A C 1
ATOM 1517 O O . ASN A 1 180 ? 15.873 -12.486 5.264 1.00 78.88 180 ASN A O 1
ATOM 1521 N N . ASP A 1 181 ? 17.978 -12.209 5.974 1.00 76.12 181 ASP A N 1
ATOM 1522 C CA . ASP A 1 181 ? 17.597 -11.508 7.213 1.00 76.12 181 ASP A CA 1
ATOM 1523 C C . ASP A 1 181 ? 16.923 -10.142 6.959 1.00 76.12 181 ASP A C 1
ATOM 1525 O O . ASP A 1 181 ? 16.049 -9.725 7.730 1.00 76.12 181 ASP A O 1
ATOM 1529 N N . ALA A 1 182 ? 17.272 -9.466 5.857 1.00 70.12 182 ALA A N 1
ATOM 1530 C CA . ALA A 1 182 ? 16.606 -8.234 5.437 1.00 70.12 182 ALA A CA 1
ATOM 1531 C C . ALA A 1 182 ? 15.161 -8.525 4.991 1.00 70.12 182 ALA A C 1
ATOM 1533 O O . ALA A 1 182 ? 14.218 -7.924 5.507 1.00 70.12 182 ALA A O 1
ATOM 1534 N N . GLY A 1 183 ? 14.973 -9.519 4.124 1.00 71.38 183 GLY A N 1
ATOM 1535 C CA . GLY A 1 183 ? 13.693 -10.048 3.662 1.00 71.38 183 GLY A CA 1
ATOM 1536 C C . GLY A 1 183 ? 12.830 -10.549 4.813 1.00 71.38 183 GLY A C 1
ATOM 1537 O O . GLY A 1 183 ? 11.647 -10.230 4.867 1.00 71.38 183 GLY A O 1
ATOM 1538 N N . ARG A 1 184 ? 13.427 -11.195 5.823 1.00 83.50 184 ARG A N 1
ATOM 1539 C CA . ARG A 1 184 ? 12.735 -11.570 7.064 1.00 83.50 184 ARG A CA 1
ATOM 1540 C C . ARG A 1 184 ? 12.173 -10.341 7.771 1.00 83.50 184 ARG A C 1
ATOM 1542 O O . ARG A 1 184 ? 10.976 -10.272 8.033 1.00 83.50 184 ARG A O 1
ATOM 1549 N N . THR A 1 185 ? 13.004 -9.342 8.052 1.00 81.62 185 THR A N 1
ATOM 1550 C CA . THR A 1 185 ? 12.571 -8.153 8.804 1.00 81.62 185 THR A CA 1
ATOM 1551 C C . THR A 1 185 ? 11.538 -7.330 8.027 1.00 81.62 185 THR A C 1
ATOM 1553 O O . THR A 1 185 ? 10.490 -6.957 8.565 1.00 81.62 185 THR A O 1
ATOM 1556 N N . HIS A 1 186 ? 11.805 -7.054 6.749 1.00 81.25 186 HIS A N 1
ATOM 1557 C CA . HIS A 1 186 ? 10.920 -6.265 5.892 1.00 81.25 186 HIS A CA 1
ATOM 1558 C C . HIS A 1 186 ? 9.633 -7.019 5.544 1.00 81.25 186 HIS A C 1
ATOM 1560 O O . HIS A 1 186 ? 8.545 -6.443 5.636 1.00 81.25 186 HIS A O 1
ATOM 1566 N N . GLY A 1 187 ? 9.734 -8.302 5.207 1.00 84.69 187 GLY A N 1
ATOM 1567 C CA . GLY A 1 187 ? 8.616 -9.176 4.873 1.00 84.69 187 GLY A CA 1
ATOM 1568 C C . GLY A 1 187 ? 7.665 -9.380 6.047 1.00 84.69 187 GLY A C 1
ATOM 1569 O O . GLY A 1 187 ? 6.466 -9.142 5.901 1.00 84.69 187 GLY A O 1
ATOM 1570 N N . MET A 1 188 ? 8.186 -9.681 7.242 1.00 87.38 188 MET A N 1
ATOM 1571 C CA . MET A 1 188 ? 7.371 -9.780 8.461 1.00 87.38 188 MET A CA 1
ATOM 1572 C C . MET A 1 188 ? 6.672 -8.460 8.790 1.00 87.38 188 MET A C 1
ATOM 1574 O O . MET A 1 188 ? 5.482 -8.441 9.111 1.00 87.38 188 MET A O 1
ATOM 1578 N N . ARG A 1 189 ? 7.378 -7.330 8.654 1.00 86.44 189 ARG A N 1
ATOM 1579 C CA . ARG A 1 189 ? 6.795 -5.997 8.862 1.00 86.44 189 ARG A CA 1
ATOM 1580 C C . ARG A 1 189 ? 5.661 -5.717 7.872 1.00 86.44 189 ARG A C 1
ATOM 1582 O O . ARG A 1 189 ? 4.628 -5.190 8.283 1.00 86.44 189 ARG A O 1
ATOM 1589 N N . LYS A 1 190 ? 5.841 -6.034 6.584 1.00 86.44 190 LYS A N 1
ATOM 1590 C CA . LYS A 1 190 ? 4.798 -5.893 5.550 1.00 86.44 190 LYS A CA 1
ATOM 1591 C C . LYS A 1 190 ? 3.597 -6.799 5.870 1.00 86.44 190 LYS A C 1
ATOM 1593 O O . LYS A 1 190 ? 2.469 -6.316 5.863 1.00 86.44 190 LYS A O 1
ATOM 1598 N N . LEU A 1 191 ? 3.831 -8.059 6.236 1.00 90.25 191 LEU A N 1
ATOM 1599 C CA . LEU A 1 191 ? 2.779 -9.029 6.556 1.00 90.25 191 LEU A CA 1
ATOM 1600 C C . LEU A 1 191 ? 1.931 -8.584 7.757 1.00 90.25 191 LEU A C 1
ATOM 1602 O O . LEU A 1 191 ? 0.706 -8.529 7.663 1.00 90.25 191 LEU A O 1
ATOM 1606 N N . VAL A 1 192 ? 2.562 -8.172 8.862 1.00 89.38 192 VAL A N 1
ATOM 1607 C CA . VAL A 1 192 ? 1.842 -7.665 10.047 1.00 89.38 192 VAL A CA 1
ATOM 1608 C C . VAL A 1 192 ? 1.054 -6.392 9.722 1.00 89.38 192 VAL A C 1
ATOM 1610 O O . VAL A 1 192 ? -0.064 -6.222 10.207 1.00 89.38 192 VAL A O 1
ATOM 1613 N N . LYS A 1 193 ? 1.592 -5.508 8.869 1.00 87.19 193 LYS A N 1
ATOM 1614 C CA . LYS A 1 193 ? 0.866 -4.318 8.3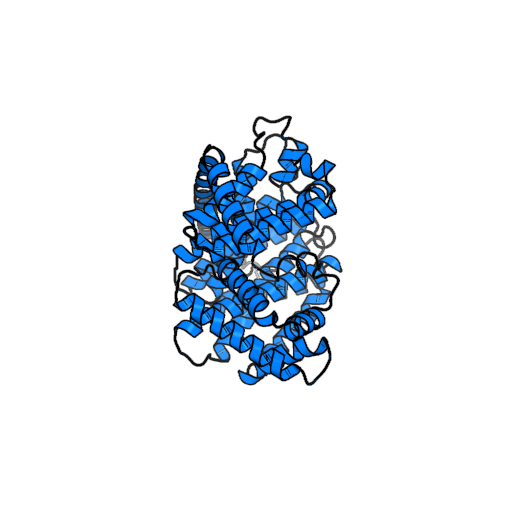96 1.00 87.19 193 LYS A CA 1
ATOM 1615 C C . LYS A 1 193 ? -0.380 -4.680 7.587 1.00 87.19 193 LYS A C 1
ATOM 1617 O O . LYS A 1 193 ? -1.401 -4.026 7.774 1.00 87.19 193 LYS A O 1
ATOM 1622 N N . ILE A 1 194 ? -0.311 -5.700 6.729 1.00 90.12 194 ILE A N 1
ATOM 1623 C CA . ILE A 1 194 ? -1.467 -6.171 5.952 1.00 90.12 194 ILE A CA 1
ATOM 1624 C C . ILE A 1 194 ? -2.544 -6.728 6.887 1.00 90.12 194 ILE A C 1
ATOM 1626 O O . ILE A 1 194 ? -3.692 -6.300 6.796 1.00 90.12 194 ILE A O 1
ATOM 1630 N N . ILE A 1 195 ? -2.171 -7.587 7.846 1.00 92.00 195 ILE A N 1
ATOM 1631 C CA . ILE A 1 195 ? -3.106 -8.107 8.860 1.00 92.00 195 ILE A CA 1
ATOM 1632 C C . ILE A 1 195 ? -3.788 -6.951 9.598 1.00 92.00 195 ILE A C 1
ATOM 1634 O O . ILE A 1 195 ? -5.013 -6.905 9.694 1.00 92.00 195 ILE A O 1
ATOM 1638 N N . ALA A 1 196 ? -2.999 -5.992 10.090 1.00 88.25 196 ALA A N 1
ATOM 1639 C CA . ALA A 1 196 ? -3.523 -4.836 10.805 1.00 88.25 196 ALA A CA 1
ATOM 1640 C C . ALA A 1 196 ? -4.453 -3.981 9.929 1.00 88.25 196 ALA A C 1
ATOM 1642 O O . ALA A 1 196 ? -5.466 -3.496 10.426 1.00 88.25 196 ALA A O 1
ATOM 1643 N N . GLY A 1 197 ? -4.136 -3.814 8.642 1.00 89.00 197 GLY A N 1
ATOM 1644 C CA . GLY A 1 197 ? -4.974 -3.099 7.679 1.00 89.00 197 GLY A CA 1
ATOM 1645 C C . GLY A 1 197 ? -6.332 -3.768 7.473 1.00 89.00 197 GLY A C 1
ATOM 1646 O O . GLY A 1 197 ? -7.358 -3.103 7.586 1.00 89.00 197 GLY A O 1
ATOM 1647 N N . VAL A 1 198 ? -6.350 -5.087 7.257 1.00 91.88 198 VAL A N 1
ATOM 1648 C CA . VAL A 1 198 ? -7.583 -5.877 7.080 1.00 91.88 198 VAL A CA 1
ATOM 1649 C C . VAL A 1 198 ? -8.466 -5.814 8.332 1.00 91.88 198 VAL A C 1
ATOM 1651 O O . VAL A 1 198 ? -9.650 -5.489 8.245 1.00 91.88 198 VAL A O 1
ATOM 1654 N N . VAL A 1 199 ? -7.877 -6.007 9.517 1.00 90.38 199 VAL A N 1
ATOM 1655 C CA . VAL A 1 199 ? -8.594 -5.869 10.796 1.00 90.38 199 VAL A CA 1
ATOM 1656 C C . VAL A 1 199 ? -9.129 -4.448 10.982 1.00 90.38 199 VAL A C 1
ATOM 1658 O O . VAL A 1 199 ? -10.257 -4.266 11.436 1.00 90.38 199 VAL A O 1
ATOM 1661 N N . LEU A 1 200 ? -8.351 -3.423 10.623 1.00 87.38 200 LEU A N 1
ATOM 1662 C CA . LEU A 1 200 ? -8.780 -2.032 10.743 1.00 87.38 200 LEU A CA 1
ATOM 1663 C C . LEU A 1 200 ? -9.976 -1.720 9.835 1.00 87.38 200 LEU A C 1
ATOM 1665 O O . LEU A 1 200 ? -10.900 -1.051 10.298 1.00 87.38 200 LEU A O 1
ATOM 1669 N N . HIS A 1 201 ? -9.987 -2.206 8.589 1.00 88.19 201 HIS A N 1
ATOM 1670 C CA . HIS A 1 201 ? -11.136 -2.041 7.695 1.00 88.19 201 HIS A CA 1
ATOM 1671 C C . HIS A 1 201 ? -12.402 -2.632 8.309 1.00 88.19 201 HIS A C 1
ATOM 1673 O O . HIS A 1 201 ? -13.401 -1.927 8.425 1.00 88.19 201 HIS A O 1
ATOM 1679 N N . HIS A 1 202 ? -12.336 -3.881 8.769 1.00 88.00 202 HIS A N 1
ATOM 1680 C CA . HIS A 1 202 ? -13.475 -4.554 9.384 1.00 88.00 202 HIS A CA 1
ATOM 1681 C C . HIS A 1 202 ? -13.981 -3.811 10.626 1.00 88.00 202 HIS A C 1
ATOM 1683 O O . HIS A 1 202 ? -15.148 -3.438 10.690 1.00 88.00 202 HIS A O 1
ATOM 1689 N N . LEU A 1 203 ? -13.088 -3.469 11.564 1.00 84.31 203 LEU A N 1
ATOM 1690 C CA . LEU A 1 203 ? -13.470 -2.737 12.775 1.00 84.31 203 LEU A CA 1
ATOM 1691 C C . LEU A 1 203 ? -14.138 -1.396 12.461 1.00 84.31 203 LEU A C 1
ATOM 1693 O O . LEU A 1 203 ? -15.005 -0.948 13.208 1.00 84.31 203 LEU A O 1
ATOM 1697 N N . ILE A 1 204 ? -13.707 -0.705 11.410 1.00 80.69 204 ILE A N 1
ATOM 1698 C CA . ILE A 1 204 ? -14.255 0.603 11.056 1.00 80.69 204 ILE A CA 1
ATOM 1699 C C . ILE A 1 204 ? -15.606 0.478 10.359 1.00 80.69 204 ILE A C 1
ATOM 1701 O O . ILE A 1 204 ? -16.470 1.303 10.645 1.00 80.69 204 ILE A O 1
ATOM 1705 N N . ILE A 1 205 ? -15.791 -0.534 9.510 1.00 75.81 205 ILE A N 1
ATOM 1706 C CA . ILE A 1 205 ? -17.070 -0.848 8.863 1.00 75.81 205 ILE A CA 1
ATOM 1707 C C . ILE A 1 205 ? -18.102 -1.241 9.929 1.00 75.81 205 ILE A C 1
ATOM 1709 O O . ILE A 1 205 ? -19.137 -0.589 10.035 1.00 75.81 205 ILE A O 1
ATOM 1713 N N . GLU A 1 206 ? -17.777 -2.178 10.823 1.00 69.50 206 GLU A N 1
ATOM 1714 C CA . GLU A 1 206 ? -18.713 -2.644 11.859 1.00 69.50 206 GLU A CA 1
ATOM 1715 C C . GLU A 1 206 ? -19.054 -1.576 12.909 1.00 69.50 206 GLU A C 1
ATOM 1717 O O . GLU A 1 206 ? -20.188 -1.494 13.379 1.00 69.50 206 GLU A O 1
ATOM 1722 N N . ASN A 1 207 ? -18.122 -0.671 13.248 1.00 62.56 207 ASN A N 1
ATOM 1723 C CA . ASN A 1 207 ? -18.440 0.459 14.138 1.00 62.56 207 ASN A CA 1
ATOM 1724 C C . ASN A 1 207 ? -19.492 1.419 13.541 1.00 62.56 207 ASN A C 1
ATOM 1726 O O . ASN A 1 207 ? -20.017 2.253 14.284 1.00 62.56 207 ASN A O 1
ATOM 1730 N N . GLN A 1 208 ? -19.795 1.350 12.238 1.00 56.53 208 GLN A N 1
ATOM 1731 C CA . GLN A 1 208 ? -20.907 2.099 11.642 1.00 56.53 208 GLN A CA 1
ATOM 1732 C C . GLN A 1 208 ? -22.265 1.419 11.869 1.00 56.53 208 GLN A C 1
ATOM 1734 O O . GLN A 1 208 ? -23.281 2.111 11.839 1.00 56.53 208 GLN A O 1
ATOM 1739 N N . GLU A 1 209 ? -22.289 0.116 12.168 1.00 53.06 209 GLU A N 1
ATOM 1740 C CA . GLU A 1 209 ? -23.508 -0.707 12.213 1.00 53.06 209 GLU A CA 1
ATOM 1741 C C . GLU A 1 209 ? -24.000 -1.048 13.634 1.00 53.06 209 GLU A C 1
ATOM 1743 O O . GLU A 1 209 ? -25.002 -1.738 13.798 1.00 53.06 209 GLU A O 1
ATOM 1748 N N . HIS A 1 210 ? -23.378 -0.491 14.682 1.00 48.34 210 HIS A N 1
ATOM 1749 C CA . HIS A 1 210 ? -23.808 -0.622 16.088 1.00 48.34 210 HIS A CA 1
ATOM 1750 C C . HIS A 1 210 ? -23.890 -2.062 16.649 1.00 48.34 210 HIS A C 1
ATOM 1752 O O . HIS A 1 210 ? -24.506 -2.255 17.700 1.00 48.34 210 HIS A O 1
ATOM 1758 N N . SER A 1 211 ? -23.249 -3.056 16.028 1.00 50.78 211 SER A N 1
ATOM 1759 C CA . SER A 1 211 ? -23.169 -4.419 16.567 1.00 50.78 211 SER A CA 1
ATOM 1760 C C . SER A 1 211 ? -22.027 -4.573 17.583 1.00 50.78 211 SER A C 1
ATOM 1762 O O . SER A 1 211 ? -20.955 -3.972 17.463 1.00 50.78 211 SER A O 1
ATOM 1764 N N . ASP A 1 212 ? -22.261 -5.386 18.616 1.00 58.22 212 ASP A N 1
ATOM 1765 C CA . ASP A 1 212 ? -21.167 -5.991 19.374 1.00 58.22 212 ASP A CA 1
ATOM 1766 C C . ASP A 1 212 ? -20.415 -6.925 18.414 1.00 58.22 212 ASP A C 1
ATOM 1768 O O . ASP A 1 212 ? -21.027 -7.806 17.815 1.00 58.22 212 ASP A O 1
ATOM 1772 N N . LEU A 1 213 ? -19.112 -6.681 18.231 1.00 62.97 213 LEU A N 1
ATOM 1773 C CA . LEU A 1 213 ? -18.268 -7.416 17.280 1.00 62.97 213 LEU A CA 1
ATOM 1774 C C . LEU A 1 213 ? -18.314 -8.920 17.594 1.00 62.97 213 LEU A C 1
ATOM 1776 O O . LEU A 1 213 ? -18.026 -9.315 18.731 1.00 62.97 213 LEU A O 1
ATOM 1780 N N . ASP A 1 214 ? -18.618 -9.745 16.595 1.00 80.88 214 ASP A N 1
ATOM 1781 C CA . ASP A 1 214 ? -18.605 -11.200 16.724 1.00 80.88 214 ASP A CA 1
ATOM 1782 C C . ASP A 1 214 ? -17.154 -11.717 16.733 1.00 80.88 214 ASP A C 1
ATOM 1784 O O . ASP A 1 214 ? -16.345 -11.422 15.847 1.00 80.88 214 ASP A O 1
ATOM 1788 N N . ALA A 1 215 ? -16.801 -12.489 17.762 1.00 86.50 215 ALA A N 1
ATOM 1789 C CA . ALA A 1 215 ? -15.475 -13.084 17.888 1.00 86.50 215 ALA A CA 1
ATOM 1790 C C . ALA A 1 215 ? -15.167 -14.042 16.722 1.00 86.50 215 ALA A C 1
ATOM 1792 O O . ALA A 1 215 ? -14.017 -14.131 16.297 1.00 86.50 215 ALA A O 1
ATOM 1793 N N . GLU A 1 216 ? -16.176 -14.725 16.174 1.00 88.81 216 GLU A N 1
ATOM 1794 C CA . GLU A 1 216 ? -16.006 -15.637 15.036 1.00 88.81 216 GLU A CA 1
ATOM 1795 C C . GLU A 1 216 ? -15.673 -14.877 13.742 1.00 88.81 216 GLU A C 1
ATOM 1797 O O . GLU A 1 216 ? -14.763 -15.253 12.992 1.00 88.81 216 GLU A O 1
ATOM 1802 N N . GLN A 1 217 ? -16.337 -13.741 13.518 1.00 88.94 217 GLN A N 1
ATOM 1803 C CA . GLN A 1 217 ? -16.040 -12.854 12.392 1.00 88.94 217 GLN A CA 1
ATOM 1804 C C . GLN A 1 217 ? -14.630 -12.268 12.506 1.00 88.94 217 GLN A C 1
ATOM 1806 O O . GLN A 1 217 ? -13.860 -12.320 11.545 1.00 88.94 217 GLN A O 1
ATOM 1811 N N . LEU A 1 218 ? -14.237 -11.790 13.690 1.00 90.69 218 LEU A N 1
ATOM 1812 C CA . LEU A 1 218 ? -12.884 -11.277 13.913 1.00 90.69 218 LEU A CA 1
ATOM 1813 C C . LEU A 1 218 ? -11.798 -12.352 13.756 1.00 90.69 218 LEU A C 1
ATOM 1815 O O . LEU A 1 218 ? -10.730 -12.042 13.222 1.00 90.69 218 LEU A O 1
ATOM 1819 N N . ASP A 1 219 ? -12.044 -13.597 14.181 1.00 93.88 219 ASP A N 1
ATOM 1820 C CA . ASP A 1 219 ? -11.137 -14.724 13.915 1.00 93.88 219 ASP A CA 1
ATOM 1821 C C . ASP A 1 219 ? -10.935 -14.914 12.407 1.00 93.88 219 ASP A C 1
ATOM 1823 O O . ASP A 1 219 ? -9.795 -14.940 11.930 1.00 93.88 219 ASP A O 1
ATOM 1827 N N . THR A 1 220 ? -12.032 -14.935 11.649 1.00 94.81 220 THR A N 1
ATOM 1828 C CA . THR A 1 220 ? -12.012 -15.065 10.187 1.00 94.81 220 THR A CA 1
ATOM 1829 C C . THR A 1 220 ? -11.240 -13.920 9.532 1.00 94.81 220 THR A C 1
ATOM 1831 O O . THR A 1 220 ? -10.353 -14.160 8.714 1.00 94.81 220 THR A O 1
ATOM 1834 N N . VAL A 1 221 ? -11.490 -12.674 9.936 1.00 94.31 221 VAL A N 1
ATOM 1835 C CA . VAL A 1 221 ? -10.827 -11.476 9.394 1.00 94.31 221 VAL A CA 1
ATOM 1836 C C . VAL A 1 221 ? -9.325 -11.474 9.679 1.00 94.31 221 VAL A C 1
ATOM 1838 O O . VAL A 1 221 ? -8.530 -11.146 8.796 1.00 94.31 221 VAL A O 1
ATOM 1841 N N . ILE A 1 222 ? -8.903 -11.875 10.883 1.00 94.88 222 ILE A N 1
ATOM 1842 C CA . ILE A 1 222 ? -7.477 -12.002 11.219 1.00 94.88 222 ILE A CA 1
ATOM 1843 C C . ILE A 1 222 ? -6.814 -13.062 10.330 1.00 94.88 222 ILE A C 1
ATOM 1845 O O . ILE A 1 222 ? -5.718 -12.831 9.809 1.00 94.88 222 ILE A O 1
ATOM 1849 N N . ARG A 1 223 ? -7.478 -14.204 10.115 1.00 96.62 223 ARG A N 1
ATOM 1850 C CA . ARG A 1 223 ? -6.981 -15.268 9.230 1.00 96.62 223 ARG A CA 1
ATOM 1851 C C . ARG A 1 223 ? -6.927 -14.822 7.773 1.00 96.62 223 ARG A C 1
ATOM 1853 O O . ARG A 1 223 ? -5.916 -15.081 7.127 1.00 96.62 223 ARG A O 1
ATOM 1860 N N . LEU A 1 224 ? -7.939 -14.115 7.269 1.00 95.44 224 LEU A N 1
ATOM 1861 C CA . LEU A 1 224 ? -7.943 -13.535 5.920 1.00 95.44 224 LEU A CA 1
ATOM 1862 C C . LEU A 1 224 ? -6.796 -12.536 5.745 1.00 95.44 224 LEU A C 1
ATOM 1864 O O . LEU A 1 224 ? -6.070 -12.604 4.754 1.00 95.44 224 LEU A O 1
ATOM 1868 N N . GLY A 1 225 ? -6.567 -11.673 6.738 1.00 94.38 225 GLY A N 1
ATOM 1869 C CA . GLY A 1 225 ? -5.432 -10.754 6.753 1.00 94.38 225 GLY A CA 1
ATOM 1870 C C . GLY A 1 225 ? -4.085 -11.475 6.705 1.00 94.38 225 GLY A C 1
ATOM 1871 O O . GLY A 1 225 ? -3.189 -11.048 5.978 1.00 94.38 225 GLY A O 1
ATOM 1872 N N . TYR A 1 226 ? -3.942 -12.589 7.430 1.00 94.81 226 TYR A N 1
ATOM 1873 C CA . TYR A 1 226 ? -2.738 -13.423 7.376 1.00 94.81 226 TYR A CA 1
ATOM 1874 C C . TYR A 1 226 ? -2.575 -14.083 6.003 1.00 94.81 226 TYR A C 1
ATOM 1876 O O . TYR A 1 226 ? -1.503 -13.994 5.411 1.00 94.81 226 TYR A O 1
ATOM 1884 N N . CYS A 1 227 ? -3.638 -14.694 5.473 1.00 94.06 227 CYS A N 1
ATOM 1885 C CA . CYS A 1 227 ? -3.627 -15.376 4.180 1.00 94.06 227 CYS A CA 1
ATOM 1886 C C . CYS A 1 227 ? -3.246 -14.415 3.051 1.00 94.06 227 CYS A C 1
ATOM 1888 O O . CYS A 1 227 ? -2.333 -14.698 2.278 1.00 94.06 227 CYS A O 1
ATOM 1890 N N . TYR A 1 228 ? -3.875 -13.241 3.000 1.00 90.94 228 TYR A N 1
ATOM 1891 C CA . TYR A 1 228 ? -3.525 -12.211 2.027 1.00 90.94 228 TYR A CA 1
ATOM 1892 C C . TYR A 1 228 ? -2.104 -11.672 2.253 1.00 90.94 228 TYR A C 1
ATOM 1894 O O . TYR A 1 228 ? -1.331 -11.528 1.305 1.00 90.94 228 TYR A O 1
ATOM 1902 N N . GLY A 1 229 ? -1.710 -11.472 3.513 1.00 88.00 229 GLY A N 1
ATOM 1903 C CA . GLY A 1 229 ? -0.342 -11.118 3.885 1.00 88.00 229 GLY A CA 1
ATOM 1904 C C . GLY A 1 229 ? 0.710 -12.132 3.420 1.00 88.00 229 GLY A C 1
ATOM 1905 O O . GLY A 1 229 ? 1.828 -11.732 3.116 1.00 88.00 229 GLY A O 1
ATOM 1906 N N . LEU A 1 230 ? 0.386 -13.421 3.303 1.00 87.69 230 LEU A N 1
ATOM 1907 C CA . LEU A 1 230 ? 1.295 -14.412 2.718 1.00 87.69 230 LEU A CA 1
ATOM 1908 C C . LEU A 1 230 ? 1.386 -14.297 1.197 1.00 87.69 230 LEU A C 1
ATOM 1910 O O . LEU A 1 230 ? 2.463 -14.461 0.639 1.00 87.69 230 LEU A O 1
ATOM 1914 N N . THR A 1 231 ? 0.293 -13.969 0.510 1.00 77.25 231 THR A N 1
ATOM 1915 C CA . THR A 1 231 ? 0.278 -13.865 -0.962 1.00 77.25 231 THR A CA 1
ATOM 1916 C C . THR A 1 231 ? 1.072 -12.680 -1.521 1.00 77.25 231 THR A C 1
ATOM 1918 O O . THR A 1 231 ? 1.026 -12.431 -2.718 1.00 77.25 231 THR A O 1
ATOM 1921 N N . TYR A 1 232 ? 1.780 -11.917 -0.685 1.00 74.00 232 TYR A N 1
ATOM 1922 C CA . TYR A 1 232 ? 2.381 -10.662 -1.121 1.00 74.00 232 TYR A CA 1
ATOM 1923 C C . TYR A 1 232 ? 3.830 -10.512 -0.631 1.00 74.00 232 TYR A C 1
ATOM 1925 O O . TYR A 1 232 ? 4.703 -10.905 -1.396 1.00 74.00 232 TYR A O 1
ATOM 1933 N N . PRO A 1 233 ? 4.164 -10.067 0.602 1.00 69.75 233 PRO A N 1
ATOM 1934 C CA . PRO A 1 233 ? 5.560 -9.983 1.050 1.00 69.75 233 PRO A CA 1
ATOM 1935 C C . PRO A 1 233 ? 6.363 -11.279 0.924 1.00 69.75 233 PRO A C 1
ATOM 1937 O O . PRO A 1 233 ? 7.580 -11.227 0.793 1.00 69.75 233 PRO A O 1
ATOM 1940 N N . PHE A 1 234 ? 5.699 -12.429 0.986 1.00 70.88 234 PHE A N 1
ATOM 1941 C CA . PHE A 1 234 ? 6.356 -13.725 0.874 1.00 70.88 234 PHE A CA 1
ATOM 1942 C C . PHE A 1 234 ? 6.606 -14.143 -0.580 1.00 70.88 234 PHE A C 1
ATOM 1944 O O . PHE A 1 234 ? 7.621 -14.762 -0.886 1.00 70.88 234 PHE A O 1
ATOM 1951 N N . ILE A 1 235 ? 5.693 -13.777 -1.483 1.00 80.94 235 ILE A N 1
ATOM 1952 C CA . ILE A 1 235 ? 5.862 -13.952 -2.929 1.00 80.94 235 ILE A CA 1
ATOM 1953 C C . ILE A 1 235 ? 6.945 -12.995 -3.451 1.00 80.94 235 ILE A C 1
ATOM 1955 O O . ILE A 1 235 ? 7.790 -13.418 -4.233 1.00 80.94 235 ILE A O 1
ATOM 1959 N N . ASP A 1 236 ? 6.967 -11.756 -2.951 1.00 79.25 236 ASP A N 1
ATOM 1960 C CA . ASP A 1 236 ? 7.988 -10.729 -3.215 1.00 79.25 236 ASP A CA 1
ATOM 1961 C C . ASP A 1 236 ? 9.397 -11.253 -2.873 1.00 79.25 236 ASP A C 1
ATOM 1963 O O . ASP A 1 236 ? 10.258 -11.342 -3.742 1.00 79.25 236 ASP A O 1
ATOM 1967 N N . ASP A 1 237 ? 9.597 -11.747 -1.642 1.00 81.75 237 ASP A N 1
ATOM 1968 C CA . ASP A 1 237 ? 10.888 -12.285 -1.177 1.00 81.75 237 ASP A CA 1
ATOM 1969 C C . ASP A 1 237 ? 11.389 -13.474 -2.022 1.00 81.75 237 ASP A C 1
ATOM 1971 O O . ASP A 1 237 ? 12.584 -13.590 -2.315 1.00 81.75 237 ASP A O 1
ATOM 1975 N N . LEU A 1 238 ? 10.476 -14.345 -2.468 1.00 82.12 238 LEU A N 1
ATOM 1976 C CA . LEU A 1 238 ? 10.808 -15.447 -3.373 1.00 82.12 238 LEU A CA 1
ATOM 1977 C C . LEU A 1 238 ? 11.201 -14.966 -4.771 1.00 82.12 238 LEU A C 1
ATOM 1979 O O . LEU A 1 238 ? 12.154 -15.482 -5.358 1.00 82.12 238 LEU A O 1
ATOM 1983 N N . GLN A 1 239 ? 10.448 -14.018 -5.323 1.00 81.25 239 GLN A N 1
ATOM 1984 C CA . GLN A 1 239 ? 10.652 -13.535 -6.685 1.00 81.25 239 GLN A CA 1
ATOM 1985 C C . GLN A 1 239 ? 11.897 -12.651 -6.802 1.00 81.25 239 GLN A C 1
ATOM 1987 O O . GLN A 1 239 ? 12.564 -12.691 -7.841 1.00 81.25 239 GLN A O 1
ATOM 1992 N N . ASP A 1 240 ? 12.262 -11.928 -5.747 1.00 77.75 240 ASP A N 1
ATOM 1993 C CA . ASP A 1 240 ? 13.420 -11.031 -5.743 1.00 77.75 240 ASP A CA 1
ATOM 1994 C C . ASP A 1 240 ? 14.728 -11.781 -5.437 1.00 77.75 240 ASP A C 1
ATOM 1996 O O . ASP A 1 240 ? 15.817 -11.370 -5.840 1.00 77.75 240 ASP A O 1
ATOM 2000 N N . SER A 1 241 ? 14.647 -12.958 -4.813 1.00 78.62 241 SER A N 1
ATOM 2001 C CA . SER A 1 241 ? 15.826 -13.762 -4.506 1.00 78.62 241 SER A CA 1
ATOM 2002 C C . SER A 1 241 ? 16.273 -14.643 -5.675 1.00 78.62 241 SER A C 1
ATOM 2004 O O . SER A 1 241 ? 15.613 -15.609 -6.059 1.00 78.62 241 SER A O 1
ATOM 2006 N N . ALA A 1 242 ? 17.471 -14.3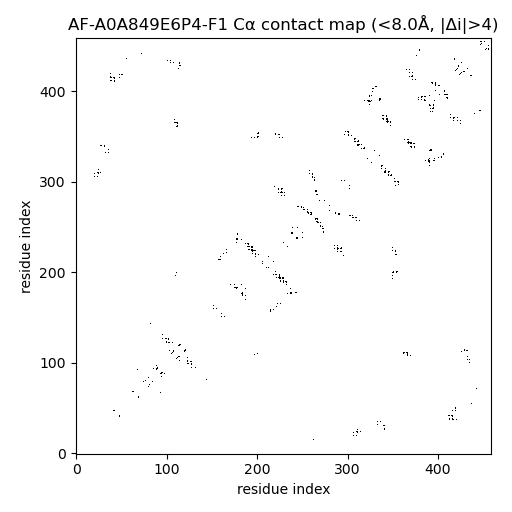75 -6.201 1.00 73.12 242 ALA A N 1
ATOM 2007 C CA . ALA A 1 242 ? 18.144 -15.261 -7.157 1.00 73.12 242 ALA A CA 1
ATOM 2008 C C . ALA A 1 242 ? 18.583 -16.608 -6.541 1.00 73.12 242 ALA A C 1
ATOM 2010 O O . ALA A 1 242 ? 18.890 -17.546 -7.271 1.00 73.12 242 ALA A O 1
ATOM 2011 N N . ILE A 1 243 ? 18.616 -16.705 -5.206 1.00 77.81 243 ILE A N 1
ATOM 2012 C CA . ILE A 1 243 ? 18.965 -17.932 -4.472 1.00 77.81 243 ILE A CA 1
ATOM 2013 C C . ILE A 1 243 ? 17.728 -18.823 -4.288 1.00 77.81 243 ILE A C 1
ATOM 2015 O O . ILE A 1 243 ? 17.857 -20.040 -4.186 1.00 77.81 243 ILE A O 1
ATOM 2019 N N . ALA A 1 244 ? 16.533 -18.229 -4.225 1.00 78.62 244 ALA A N 1
ATOM 2020 C CA . ALA A 1 244 ? 15.298 -18.961 -3.966 1.00 78.62 244 ALA A CA 1
ATOM 2021 C C . ALA A 1 244 ? 14.767 -19.698 -5.197 1.00 78.62 244 ALA A C 1
ATOM 2023 O O . ALA A 1 244 ? 14.378 -20.858 -5.089 1.00 78.62 244 ALA A O 1
ATOM 2024 N N . LEU A 1 245 ? 14.742 -19.017 -6.346 1.00 84.81 245 LEU A N 1
ATOM 2025 C CA . LEU A 1 245 ? 14.239 -19.541 -7.613 1.00 84.81 245 LEU A CA 1
ATOM 2026 C C . LEU A 1 245 ? 15.181 -19.112 -8.743 1.00 84.81 245 LEU A C 1
ATOM 2028 O O . LEU A 1 245 ? 15.522 -17.932 -8.860 1.00 84.81 245 LEU A O 1
ATOM 2032 N N . ASN A 1 246 ? 15.583 -20.053 -9.599 1.00 87.25 246 ASN A N 1
ATOM 2033 C CA . ASN A 1 246 ? 16.302 -19.721 -10.830 1.00 87.25 246 ASN A CA 1
ATOM 2034 C C . ASN A 1 246 ? 15.335 -19.107 -11.872 1.00 87.25 246 ASN A C 1
ATOM 2036 O O . ASN A 1 246 ? 14.125 -19.070 -11.661 1.00 87.25 246 ASN A O 1
ATOM 2040 N N . ALA A 1 247 ? 15.839 -18.617 -13.009 1.00 86.69 247 ALA A N 1
ATOM 2041 C CA . ALA A 1 247 ? 14.992 -17.959 -14.013 1.00 86.69 247 ALA A CA 1
ATOM 2042 C C . ALA A 1 247 ? 13.857 -18.856 -14.554 1.00 86.69 247 ALA A C 1
ATOM 2044 O O . ALA A 1 247 ? 12.747 -18.371 -14.778 1.00 86.69 247 ALA A O 1
ATOM 2045 N N . HIS A 1 248 ? 14.115 -20.155 -14.732 1.00 89.06 248 HIS A N 1
ATOM 2046 C CA . HIS A 1 248 ? 13.115 -21.121 -15.184 1.00 89.06 248 HIS A CA 1
ATOM 2047 C C . HIS A 1 248 ? 12.040 -21.363 -14.111 1.00 89.06 248 HIS A C 1
ATOM 2049 O O . HIS A 1 248 ? 10.847 -21.231 -14.385 1.00 89.06 248 HIS A O 1
ATOM 2055 N N . ASP A 1 249 ? 12.458 -21.622 -12.872 1.00 90.06 249 ASP A N 1
ATOM 2056 C CA . ASP A 1 249 ? 11.578 -21.875 -11.732 1.00 90.06 249 ASP A CA 1
ATOM 2057 C C . ASP A 1 249 ? 10.742 -20.636 -11.370 1.00 90.06 249 ASP A C 1
ATOM 2059 O O . ASP A 1 249 ? 9.566 -20.770 -11.029 1.00 90.06 249 ASP A O 1
ATOM 2063 N N . LYS A 1 250 ? 11.282 -19.418 -11.538 1.00 89.38 250 LYS A N 1
ATOM 2064 C CA . LYS A 1 250 ? 10.499 -18.170 -11.461 1.00 89.38 250 LYS A CA 1
ATOM 2065 C C . LYS A 1 250 ? 9.390 -18.143 -12.514 1.00 89.38 250 LYS A C 1
ATOM 2067 O O . LYS A 1 250 ? 8.257 -17.791 -12.196 1.00 89.38 250 LYS A O 1
ATOM 2072 N N . GLY A 1 251 ? 9.684 -18.558 -13.747 1.00 89.38 251 GLY A N 1
ATOM 2073 C CA . GLY A 1 251 ? 8.689 -18.673 -14.816 1.00 89.38 251 GLY A CA 1
ATOM 2074 C C . GLY A 1 251 ? 7.563 -19.652 -14.471 1.00 89.38 251 GLY A C 1
ATOM 2075 O O . GLY A 1 251 ? 6.386 -19.309 -14.605 1.00 89.38 251 GLY A O 1
ATOM 2076 N N . LEU A 1 252 ? 7.910 -20.840 -13.962 1.00 91.50 252 LEU A N 1
ATOM 2077 C CA . LEU A 1 252 ? 6.935 -21.837 -13.502 1.00 91.50 252 LEU A CA 1
ATOM 2078 C C . LEU A 1 252 ? 6.082 -21.316 -12.340 1.00 91.50 252 LEU A C 1
ATOM 2080 O O . LEU A 1 252 ? 4.859 -21.468 -12.352 1.00 91.50 252 LEU A O 1
ATOM 2084 N N . PHE A 1 253 ? 6.711 -20.671 -11.358 1.00 90.56 253 PHE A N 1
ATOM 2085 C CA . PHE A 1 253 ? 6.028 -20.098 -10.203 1.00 90.56 253 PHE A CA 1
ATOM 2086 C C . PHE A 1 253 ? 5.053 -18.985 -10.614 1.00 90.56 253 PHE A C 1
ATOM 2088 O O . PHE A 1 253 ? 3.895 -18.998 -10.196 1.00 90.56 253 PHE A O 1
ATOM 2095 N N . ASN A 1 254 ? 5.469 -18.079 -11.504 1.00 90.69 254 ASN A N 1
ATOM 2096 C CA . ASN A 1 254 ? 4.613 -17.002 -12.003 1.00 90.69 254 ASN A CA 1
ATOM 2097 C C . ASN A 1 254 ? 3.440 -17.546 -12.822 1.00 90.69 254 ASN A C 1
ATOM 2099 O O . ASN A 1 254 ? 2.317 -17.073 -12.670 1.00 90.69 254 ASN A O 1
ATOM 2103 N N . ALA A 1 255 ? 3.659 -18.565 -13.658 1.00 91.38 255 ALA A N 1
ATOM 2104 C CA . ALA A 1 255 ? 2.581 -19.222 -14.395 1.00 91.38 255 ALA A CA 1
ATOM 2105 C C . ALA A 1 255 ? 1.573 -19.909 -13.455 1.00 91.38 255 ALA A C 1
ATOM 2107 O O . ALA A 1 255 ? 0.362 -19.835 -13.686 1.00 91.38 255 ALA A O 1
ATOM 2108 N N . ALA A 1 256 ? 2.058 -20.537 -12.381 1.00 91.19 256 ALA A N 1
ATOM 2109 C CA . ALA A 1 256 ? 1.222 -21.181 -11.376 1.00 91.19 256 ALA A CA 1
ATOM 2110 C C . ALA A 1 256 ? 0.370 -20.171 -10.589 1.00 91.19 256 ALA A C 1
ATOM 2112 O O . ALA A 1 256 ? -0.841 -20.365 -10.447 1.00 91.19 256 ALA A O 1
ATOM 2113 N N . LEU A 1 257 ? 0.973 -19.068 -10.133 1.00 90.69 257 LEU A N 1
ATOM 2114 C CA . LEU A 1 257 ? 0.265 -17.977 -9.456 1.00 90.69 257 LEU A CA 1
ATOM 2115 C C . LEU A 1 257 ? -0.769 -17.324 -10.364 1.00 90.69 257 LEU A C 1
ATOM 2117 O O . LEU A 1 257 ? -1.927 -17.195 -9.970 1.00 90.69 257 LEU A O 1
ATOM 2121 N N . ARG A 1 258 ? -0.374 -16.989 -11.597 1.00 91.62 258 ARG A N 1
ATOM 2122 C CA . ARG A 1 258 ? -1.261 -16.438 -12.621 1.00 91.62 258 ARG A CA 1
ATOM 2123 C C . ARG A 1 258 ? -2.477 -17.333 -12.818 1.00 91.62 258 ARG A C 1
ATOM 2125 O O . ARG A 1 258 ? -3.600 -16.885 -12.633 1.00 91.62 258 ARG A O 1
ATOM 2132 N N . THR A 1 259 ? -2.262 -18.619 -13.089 1.00 91.25 259 THR A N 1
ATOM 2133 C CA . THR A 1 259 ? -3.359 -19.583 -13.275 1.00 91.25 259 THR A CA 1
ATOM 2134 C C . THR A 1 259 ? -4.245 -19.671 -12.034 1.00 91.25 259 THR A C 1
ATOM 2136 O O . THR A 1 259 ? -5.469 -19.729 -12.158 1.00 91.25 259 THR A O 1
ATOM 2139 N N . SER A 1 260 ? -3.651 -19.636 -10.837 1.00 91.19 260 SER A N 1
ATOM 2140 C CA . SER A 1 260 ? -4.420 -19.705 -9.593 1.00 91.19 260 SER A CA 1
ATOM 2141 C C . SER A 1 260 ? -5.332 -18.493 -9.431 1.00 91.19 260 SER A C 1
ATOM 2143 O O . SER A 1 260 ? -6.525 -18.656 -9.205 1.00 91.19 260 SER A O 1
ATOM 2145 N N . LEU A 1 261 ? -4.808 -17.282 -9.641 1.00 91.38 261 LEU A N 1
ATOM 2146 C CA . LEU A 1 261 ? -5.578 -16.036 -9.577 1.00 91.38 261 LEU A CA 1
ATOM 2147 C C . LEU A 1 261 ? -6.686 -15.975 -10.638 1.00 91.38 261 LEU A C 1
ATOM 2149 O O . LEU A 1 261 ? -7.775 -15.492 -10.353 1.00 91.38 261 LEU A O 1
ATOM 2153 N N . GLN A 1 262 ? -6.438 -16.494 -11.841 1.00 89.69 262 GLN A N 1
ATOM 2154 C CA . GLN A 1 262 ? -7.418 -16.487 -12.933 1.00 89.69 262 GLN A CA 1
ATOM 2155 C C . GLN A 1 262 ? -8.562 -17.488 -12.727 1.00 89.69 262 GLN A C 1
ATOM 2157 O O . GLN A 1 262 ? -9.699 -17.217 -13.102 1.00 89.69 262 GLN A O 1
ATOM 2162 N N . THR A 1 263 ? -8.260 -18.658 -12.162 1.00 87.94 263 THR A N 1
ATOM 2163 C CA . THR A 1 263 ? -9.246 -19.731 -11.938 1.00 87.94 263 THR A CA 1
ATOM 2164 C C . THR A 1 263 ? -9.909 -19.647 -10.568 1.00 87.94 263 THR A C 1
ATOM 2166 O O . THR A 1 263 ? -10.925 -20.297 -10.323 1.00 87.94 263 THR A O 1
ATOM 2169 N N . GLY A 1 264 ? -9.319 -18.883 -9.647 1.00 85.31 264 GLY A N 1
ATOM 2170 C CA . GLY A 1 264 ? -9.663 -18.967 -8.240 1.00 85.31 264 GLY A CA 1
ATOM 2171 C C . GLY A 1 264 ? -9.361 -20.355 -7.670 1.00 85.31 264 GLY A C 1
ATOM 2172 O O . GLY A 1 264 ? -10.025 -20.769 -6.726 1.00 85.31 264 GLY A O 1
ATOM 2173 N N . GLU A 1 265 ? -8.398 -21.113 -8.194 1.00 88.56 265 GLU A N 1
ATOM 2174 C CA . GLU A 1 265 ? -8.022 -22.424 -7.652 1.00 88.56 265 GLU A CA 1
ATOM 2175 C C . GLU A 1 265 ? -6.513 -22.568 -7.515 1.00 88.56 265 GLU A C 1
ATOM 2177 O O . GLU A 1 265 ? -5.766 -22.331 -8.456 1.00 88.56 265 GLU A O 1
ATOM 2182 N N . ALA A 1 266 ? -6.048 -23.014 -6.348 1.00 89.50 266 ALA A N 1
ATOM 2183 C CA . ALA A 1 266 ? -4.631 -23.274 -6.150 1.00 89.50 266 ALA A CA 1
ATOM 2184 C C . ALA A 1 266 ? -4.175 -24.441 -7.039 1.00 89.50 266 ALA A C 1
ATOM 2186 O O . ALA A 1 266 ? -4.594 -25.589 -6.851 1.00 89.50 266 ALA A O 1
ATOM 2187 N N . VAL A 1 267 ? -3.285 -24.158 -7.991 1.00 90.31 267 VAL A N 1
ATOM 2188 C CA . VAL A 1 267 ? -2.756 -25.192 -8.888 1.00 90.31 267 VAL A CA 1
ATOM 2189 C C . VAL A 1 267 ? -1.844 -26.181 -8.148 1.00 90.31 267 VAL A C 1
ATOM 2191 O O . VAL A 1 267 ? -1.458 -25.983 -6.990 1.00 90.31 267 VAL A O 1
ATOM 2194 N N . ALA A 1 268 ? -1.503 -27.295 -8.797 1.00 90.25 268 ALA A N 1
ATOM 2195 C CA . ALA A 1 268 ? -0.568 -28.271 -8.239 1.00 90.25 268 ALA A CA 1
ATOM 2196 C C . ALA A 1 268 ? 0.858 -27.701 -8.136 1.00 90.25 268 ALA A C 1
ATOM 2198 O O . ALA A 1 268 ? 1.236 -26.835 -8.921 1.00 90.25 268 ALA A O 1
ATOM 2199 N N . TYR A 1 269 ? 1.639 -28.219 -7.181 1.00 90.69 269 TYR A N 1
ATOM 2200 C CA . TYR A 1 269 ? 3.054 -27.873 -7.015 1.00 90.69 269 TYR A CA 1
ATOM 2201 C C . TYR A 1 269 ? 3.808 -28.096 -8.340 1.00 90.69 269 TYR A C 1
ATOM 2203 O O . TYR A 1 269 ? 3.782 -29.229 -8.828 1.00 90.69 269 TYR A O 1
ATOM 2211 N N . PRO A 1 270 ? 4.432 -27.059 -8.931 1.00 90.44 270 PRO A N 1
ATOM 2212 C CA . PRO A 1 270 ? 5.172 -27.205 -10.180 1.00 90.44 270 PRO A CA 1
ATOM 2213 C C . PRO A 1 270 ? 6.388 -28.127 -10.043 1.00 90.44 270 PRO A C 1
ATOM 2215 O O . PRO A 1 270 ? 6.991 -28.222 -8.974 1.00 90.44 270 PRO A O 1
ATOM 2218 N N . ASP A 1 271 ? 6.786 -28.749 -11.151 1.00 89.81 271 ASP A N 1
ATOM 2219 C CA . ASP A 1 271 ? 8.022 -29.531 -11.239 1.00 89.81 271 ASP A CA 1
ATOM 2220 C C . ASP A 1 271 ? 9.233 -28.586 -11.343 1.00 89.81 271 ASP A C 1
ATOM 2222 O O . ASP A 1 271 ? 9.772 -28.357 -12.427 1.00 89.81 271 ASP A O 1
ATOM 2226 N N . PHE A 1 272 ? 9.621 -27.981 -10.217 1.00 89.25 272 PHE A N 1
ATOM 2227 C CA . PHE A 1 272 ? 10.793 -27.107 -10.138 1.00 89.25 272 PHE A CA 1
ATOM 2228 C C . PHE A 1 272 ? 12.095 -27.887 -10.335 1.00 89.25 272 PHE A C 1
ATOM 2230 O O . PHE A 1 272 ? 12.250 -29.001 -9.830 1.00 89.25 272 PHE A O 1
ATOM 2237 N N . GLU A 1 273 ? 13.067 -27.272 -11.007 1.00 86.12 273 GLU A N 1
ATOM 2238 C CA . GLU A 1 273 ? 14.406 -27.847 -11.160 1.00 86.12 273 GLU A CA 1
ATOM 2239 C C . GLU A 1 273 ? 15.136 -27.919 -9.812 1.00 86.12 273 GLU A C 1
ATOM 2241 O O . GLU A 1 273 ? 15.808 -28.909 -9.520 1.00 86.12 273 GLU A O 1
ATOM 2246 N N . HIS A 1 274 ? 14.977 -26.886 -8.974 1.00 78.44 274 HIS A N 1
ATOM 2247 C CA . HIS A 1 274 ? 15.607 -26.778 -7.654 1.00 78.44 274 HIS A CA 1
ATOM 2248 C C . HIS A 1 274 ? 14.590 -26.930 -6.519 1.00 78.44 274 HIS A C 1
ATOM 2250 O O . HIS A 1 274 ? 14.423 -26.060 -5.660 1.00 78.44 274 HIS A O 1
ATOM 2256 N N . ASP A 1 275 ? 13.913 -28.073 -6.502 1.00 77.62 275 ASP A N 1
ATOM 2257 C CA . ASP A 1 275 ? 12.969 -28.423 -5.448 1.00 77.62 275 ASP A CA 1
ATOM 2258 C C . ASP A 1 275 ? 13.673 -28.612 -4.092 1.00 77.62 275 ASP A C 1
ATOM 2260 O O . ASP A 1 275 ? 14.653 -29.350 -3.956 1.00 77.62 275 ASP A O 1
ATOM 2264 N N . ASN A 1 276 ? 13.158 -27.945 -3.060 1.00 82.12 276 ASN A N 1
ATOM 2265 C CA . ASN A 1 276 ? 13.620 -28.103 -1.690 1.00 82.12 276 ASN A CA 1
ATOM 2266 C C . ASN A 1 276 ? 12.452 -28.023 -0.694 1.00 82.12 276 ASN A C 1
ATOM 2268 O O . ASN A 1 276 ? 11.371 -27.504 -0.984 1.00 82.12 276 ASN A O 1
ATOM 2272 N N . GLU A 1 277 ? 12.678 -28.529 0.522 1.00 86.12 277 GLU A N 1
ATOM 2273 C CA . GLU A 1 277 ? 11.648 -28.595 1.567 1.00 86.12 277 GLU A CA 1
ATOM 2274 C C . GLU A 1 277 ? 11.067 -27.218 1.918 1.00 86.12 277 GLU A C 1
ATOM 2276 O O . GLU A 1 277 ? 9.861 -27.103 2.154 1.00 86.12 277 GLU A O 1
ATOM 2281 N N . ARG A 1 278 ? 11.896 -26.165 1.890 1.00 86.25 278 ARG A N 1
ATOM 2282 C CA . ARG A 1 278 ? 11.451 -24.787 2.125 1.00 86.25 278 ARG A CA 1
ATOM 2283 C C . ARG A 1 278 ? 10.432 -24.377 1.065 1.00 86.25 278 ARG A C 1
ATOM 2285 O O . ARG A 1 278 ? 9.330 -23.989 1.430 1.00 86.25 278 ARG A O 1
ATOM 2292 N N . LEU A 1 279 ? 10.738 -24.535 -0.221 1.00 85.56 279 LEU A N 1
ATOM 2293 C CA . LEU A 1 279 ? 9.831 -24.184 -1.317 1.00 85.56 279 LEU A CA 1
ATOM 2294 C C . LEU A 1 279 ? 8.518 -24.983 -1.253 1.00 85.56 279 LEU A C 1
ATOM 2296 O O . LEU A 1 279 ? 7.442 -24.421 -1.450 1.00 85.56 279 LEU A O 1
ATOM 2300 N N . ARG A 1 280 ? 8.571 -26.272 -0.890 1.00 89.00 280 ARG A N 1
ATOM 2301 C CA . ARG A 1 280 ? 7.363 -27.085 -0.641 1.00 89.00 280 ARG A CA 1
ATOM 2302 C C . ARG A 1 280 ? 6.551 -26.598 0.553 1.00 89.00 280 ARG A C 1
ATOM 2304 O O . ARG A 1 280 ? 5.326 -26.708 0.549 1.00 89.00 280 ARG A O 1
ATOM 2311 N N . HIS A 1 281 ? 7.201 -26.120 1.610 1.00 90.00 281 HIS A N 1
ATOM 2312 C CA . HIS A 1 281 ? 6.515 -25.522 2.754 1.00 90.00 281 HIS A CA 1
ATOM 2313 C C . HIS A 1 281 ? 5.819 -24.225 2.336 1.00 90.00 281 HIS A C 1
ATOM 2315 O O . HIS A 1 281 ? 4.619 -24.086 2.558 1.00 90.00 281 HIS A O 1
ATOM 2321 N N . ILE A 1 282 ? 6.529 -23.344 1.633 1.00 87.50 282 ILE A N 1
ATOM 2322 C CA . ILE A 1 282 ? 5.977 -22.083 1.137 1.00 87.50 282 ILE A CA 1
ATOM 2323 C C . ILE A 1 282 ? 4.752 -22.337 0.261 1.00 87.50 282 ILE A C 1
ATOM 2325 O O . ILE A 1 282 ? 3.692 -21.764 0.497 1.00 87.50 282 ILE A O 1
ATOM 2329 N N . TYR A 1 283 ? 4.859 -23.255 -0.698 1.00 89.00 283 TYR A N 1
ATOM 2330 C CA . TYR A 1 283 ? 3.743 -23.572 -1.578 1.00 89.00 283 TYR A CA 1
ATOM 2331 C C . TYR A 1 283 ? 2.531 -24.135 -0.824 1.00 89.00 283 TYR A C 1
ATOM 2333 O O . TYR A 1 283 ? 1.396 -23.810 -1.160 1.00 89.00 283 TYR A O 1
ATOM 2341 N N . ARG A 1 284 ? 2.746 -24.955 0.216 1.00 91.50 284 ARG A N 1
ATOM 2342 C CA . ARG A 1 284 ? 1.655 -25.458 1.069 1.00 91.50 284 ARG A CA 1
ATOM 2343 C C . ARG A 1 284 ? 0.943 -24.328 1.811 1.00 91.50 284 ARG A C 1
ATOM 2345 O O . ARG A 1 284 ? -0.283 -24.329 1.838 1.00 91.50 284 ARG A O 1
ATOM 2352 N N . GLU A 1 285 ? 1.685 -23.372 2.366 1.00 92.25 285 GLU A N 1
ATOM 2353 C CA . GLU A 1 285 ? 1.098 -22.214 3.054 1.00 92.25 285 GLU A CA 1
ATOM 2354 C C . GLU A 1 285 ? 0.353 -21.293 2.080 1.00 92.25 285 GLU A C 1
ATOM 2356 O O . GLU A 1 285 ? -0.766 -20.882 2.375 1.00 92.25 285 GLU A O 1
ATOM 2361 N N . LEU A 1 286 ? 0.908 -21.034 0.890 1.00 91.31 286 LEU A N 1
ATOM 2362 C CA . LEU A 1 286 ? 0.238 -20.245 -0.150 1.00 91.31 286 LEU A CA 1
ATOM 2363 C C . LEU A 1 286 ? -1.036 -20.928 -0.656 1.00 91.31 286 LEU A C 1
ATOM 2365 O O . LEU A 1 286 ? -2.071 -20.279 -0.775 1.00 91.31 286 LEU A O 1
ATOM 2369 N N . LYS A 1 287 ? -0.986 -22.242 -0.905 1.00 92.19 287 LYS A N 1
ATOM 2370 C CA . LYS A 1 287 ? -2.159 -23.029 -1.296 1.00 92.19 287 LYS A CA 1
ATOM 2371 C C . LYS A 1 287 ? -3.249 -22.966 -0.228 1.00 92.19 287 LYS A C 1
ATOM 2373 O O . LYS A 1 287 ? -4.394 -22.665 -0.551 1.00 92.19 287 LYS A O 1
ATOM 2378 N N . TRP A 1 288 ? -2.886 -23.202 1.033 1.00 93.31 288 TRP A N 1
ATOM 2379 C CA . TRP A 1 288 ? -3.827 -23.118 2.146 1.00 93.31 288 TRP A CA 1
ATOM 2380 C C . TRP A 1 288 ? -4.433 -21.715 2.268 1.00 93.31 288 TRP A C 1
ATOM 2382 O O . TRP A 1 288 ? -5.646 -21.590 2.407 1.00 93.31 288 TRP A O 1
ATOM 2392 N N . ALA A 1 289 ? -3.617 -20.664 2.156 1.00 93.19 289 ALA A N 1
ATOM 2393 C CA . ALA A 1 289 ? -4.082 -19.280 2.191 1.00 93.19 289 ALA A CA 1
ATOM 2394 C C . ALA A 1 289 ? -5.099 -18.992 1.077 1.00 93.19 289 ALA A C 1
ATOM 2396 O O . ALA A 1 289 ? -6.138 -18.381 1.319 1.00 93.19 289 ALA A O 1
ATOM 2397 N N . PHE A 1 290 ? -4.823 -19.477 -0.132 1.00 92.00 290 PHE A N 1
ATOM 2398 C CA . PHE A 1 290 ? -5.689 -19.315 -1.293 1.00 92.00 290 PHE A CA 1
ATOM 2399 C C . PHE A 1 290 ? -7.046 -20.017 -1.105 1.00 92.00 290 PHE A C 1
ATOM 2401 O O . PHE A 1 290 ? -8.104 -19.425 -1.326 1.00 92.00 290 PHE A O 1
ATOM 2408 N N . GLU A 1 291 ? -7.023 -21.270 -0.644 1.00 93.38 291 GLU A N 1
ATOM 2409 C CA . GLU A 1 291 ? -8.224 -22.061 -0.348 1.00 93.38 291 GLU A CA 1
ATOM 2410 C C . GLU A 1 291 ? -9.033 -21.460 0.814 1.00 93.38 291 GLU A C 1
ATOM 2412 O O . GLU A 1 291 ? -10.267 -21.422 0.766 1.00 93.38 291 GLU A O 1
ATOM 2417 N N . PHE A 1 292 ? -8.354 -20.940 1.840 1.00 95.25 292 PHE A N 1
ATOM 2418 C CA . PHE A 1 292 ? -8.992 -20.269 2.968 1.00 95.25 292 PHE A CA 1
ATOM 2419 C C . PHE A 1 292 ? -9.712 -18.992 2.524 1.00 95.25 292 PHE A C 1
ATOM 2421 O O . PHE A 1 292 ? -10.872 -18.800 2.876 1.00 95.25 292 PHE A O 1
ATOM 2428 N N . ILE A 1 293 ? -9.072 -18.151 1.703 1.00 93.56 293 ILE A N 1
ATOM 2429 C CA . ILE A 1 293 ? -9.704 -16.937 1.167 1.00 93.56 293 ILE A CA 1
ATOM 2430 C C . ILE A 1 293 ? -10.957 -17.298 0.365 1.00 93.56 293 ILE A C 1
ATOM 2432 O O . ILE A 1 293 ? -12.034 -16.787 0.653 1.00 93.56 293 ILE A O 1
ATOM 2436 N N . LYS A 1 294 ? -10.858 -18.236 -0.585 1.00 91.81 294 LYS A N 1
ATOM 2437 C CA . LYS A 1 294 ? -12.007 -18.636 -1.414 1.00 91.81 294 LYS A CA 1
ATOM 2438 C C . LYS A 1 294 ? -13.180 -19.184 -0.599 1.00 91.81 294 LYS A C 1
ATOM 2440 O O . LYS A 1 294 ? -14.324 -18.915 -0.938 1.00 91.81 294 LYS A O 1
ATOM 2445 N N . SER A 1 295 ? -12.907 -19.968 0.442 1.00 94.19 295 SER A N 1
ATOM 2446 C CA . SER A 1 295 ? -13.955 -20.615 1.248 1.00 94.19 295 SER A CA 1
ATOM 2447 C C . SER A 1 295 ? -14.645 -19.687 2.250 1.00 94.19 295 SER A C 1
ATOM 2449 O O . SER A 1 295 ? -15.735 -20.020 2.707 1.00 94.19 295 SER A O 1
ATOM 2451 N N . ASN A 1 296 ? -14.040 -18.541 2.578 1.00 93.81 296 ASN A N 1
ATOM 2452 C CA . ASN A 1 296 ? -14.569 -17.589 3.563 1.00 93.81 296 ASN A CA 1
ATOM 2453 C C . ASN A 1 296 ? -15.120 -16.298 2.936 1.00 93.81 296 ASN A C 1
ATOM 2455 O O . ASN A 1 296 ? -15.587 -15.419 3.656 1.00 93.81 296 ASN A O 1
ATOM 2459 N N . LEU A 1 297 ? -15.077 -16.176 1.609 1.00 91.62 297 LEU A N 1
ATOM 2460 C CA . LEU A 1 297 ? -15.647 -15.056 0.868 1.00 91.62 297 LEU A CA 1
ATOM 2461 C C . LEU A 1 297 ? -16.924 -15.480 0.137 1.00 91.62 297 LEU A C 1
ATOM 2463 O O . LEU A 1 297 ? -17.046 -16.617 -0.319 1.00 91.62 297 LEU A O 1
ATOM 2467 N N . SER A 1 298 ? -17.871 -14.548 -0.015 1.00 90.31 298 SER A N 1
ATOM 2468 C CA . SER A 1 298 ? -18.994 -14.744 -0.937 1.00 90.31 298 SER A CA 1
ATOM 2469 C C . SER A 1 298 ? -18.480 -14.884 -2.379 1.00 90.31 298 SER A C 1
ATOM 2471 O O . SER A 1 298 ? -17.380 -14.431 -2.692 1.00 90.31 298 SER A O 1
ATOM 2473 N N . GLU A 1 299 ? -19.272 -15.462 -3.285 1.00 88.31 299 GLU A N 1
ATOM 2474 C CA . GLU A 1 299 ? -18.875 -15.609 -4.696 1.00 88.31 299 GLU A CA 1
ATOM 2475 C C . GLU A 1 299 ? -18.494 -14.261 -5.339 1.00 88.31 299 GLU A C 1
ATOM 2477 O O . GLU A 1 299 ? -17.460 -14.159 -5.997 1.00 88.31 299 GLU A O 1
ATOM 2482 N N . GLY A 1 300 ? -19.270 -13.202 -5.075 1.00 86.88 300 GLY A N 1
ATOM 2483 C CA . GLY A 1 300 ? -18.982 -11.854 -5.576 1.00 86.88 300 GLY A CA 1
ATOM 2484 C C . GLY A 1 300 ? -17.735 -11.223 -4.946 1.00 86.88 300 GLY A C 1
ATOM 2485 O O . GLY A 1 300 ? -16.944 -10.586 -5.642 1.00 86.88 300 GLY A O 1
ATOM 2486 N N . GLN A 1 301 ? -17.521 -11.437 -3.645 1.00 88.75 301 GLN A N 1
ATOM 2487 C CA . GLN A 1 301 ? -16.309 -11.003 -2.940 1.00 88.75 301 GLN A CA 1
ATOM 2488 C C . GLN A 1 301 ? -15.061 -11.700 -3.477 1.00 88.75 301 GLN A C 1
ATOM 2490 O O . GLN A 1 301 ? -14.055 -11.045 -3.739 1.00 88.75 301 GLN A O 1
ATOM 2495 N N . ALA A 1 302 ? -15.127 -13.022 -3.645 1.00 89.44 302 ALA A N 1
ATOM 2496 C CA . ALA A 1 302 ? -14.027 -13.826 -4.153 1.00 89.44 302 ALA A CA 1
ATOM 2497 C C . ALA A 1 302 ? -13.661 -13.404 -5.582 1.00 89.44 302 ALA A C 1
ATOM 2499 O O . ALA A 1 302 ? -12.483 -13.210 -5.874 1.00 89.44 302 ALA A O 1
ATOM 2500 N N . ASP A 1 303 ? -14.654 -13.192 -6.451 1.00 87.81 303 ASP A N 1
ATOM 2501 C CA . ASP A 1 303 ? -14.441 -12.691 -7.812 1.00 87.81 303 ASP A CA 1
ATOM 2502 C C . ASP A 1 303 ? -13.756 -11.311 -7.816 1.00 87.81 303 ASP A C 1
ATOM 2504 O O . ASP A 1 303 ? -12.742 -11.133 -8.494 1.00 87.81 303 ASP A O 1
ATOM 2508 N N . SER A 1 304 ? -14.230 -10.353 -7.006 1.00 87.88 304 SER A N 1
ATOM 2509 C CA . SER A 1 304 ? -13.579 -9.037 -6.870 1.00 87.88 304 SER A CA 1
ATOM 2510 C C . SER A 1 304 ? -12.141 -9.161 -6.362 1.00 87.88 304 SER A C 1
ATOM 2512 O O . SER A 1 304 ? -11.214 -8.615 -6.970 1.00 87.88 304 SER A O 1
ATOM 2514 N N . PHE A 1 305 ? -11.942 -9.937 -5.293 1.00 90.81 305 PHE A N 1
ATOM 2515 C CA . PHE A 1 305 ? -10.636 -10.181 -4.693 1.00 90.81 305 PHE A CA 1
ATOM 2516 C C . PHE A 1 305 ? -9.647 -10.737 -5.724 1.00 90.81 305 PHE A C 1
ATOM 2518 O O . PHE A 1 305 ? -8.572 -10.165 -5.914 1.00 90.81 305 PHE A O 1
ATOM 2525 N N . PHE A 1 306 ? -10.008 -11.816 -6.429 1.00 90.19 306 PHE A N 1
ATOM 2526 C CA . PHE A 1 306 ? -9.108 -12.471 -7.378 1.00 90.19 306 PHE A CA 1
ATOM 2527 C C . PHE A 1 306 ? -8.819 -11.603 -8.601 1.00 90.19 306 PHE A C 1
ATOM 2529 O O . PHE A 1 306 ? -7.671 -11.552 -9.041 1.00 90.19 306 PHE A O 1
ATOM 2536 N N . LYS A 1 307 ? -9.801 -10.840 -9.097 1.00 89.69 307 LYS A N 1
ATOM 2537 C CA . LYS A 1 307 ? -9.584 -9.862 -10.174 1.00 89.69 307 LYS A CA 1
ATOM 2538 C C . LYS A 1 307 ? -8.583 -8.786 -9.776 1.00 89.69 307 LYS A C 1
ATOM 2540 O O . LYS A 1 307 ? -7.659 -8.498 -10.538 1.00 89.69 307 LYS A O 1
ATOM 2545 N N . ARG A 1 308 ? -8.727 -8.197 -8.585 1.00 89.88 308 ARG A N 1
ATOM 2546 C CA . ARG A 1 308 ? -7.793 -7.164 -8.110 1.00 89.88 308 ARG A CA 1
ATOM 2547 C C . ARG A 1 308 ? -6.415 -7.735 -7.808 1.00 89.88 308 ARG A C 1
ATOM 2549 O O . ARG A 1 308 ? -5.424 -7.120 -8.192 1.00 89.88 308 ARG A O 1
ATOM 2556 N N . ALA A 1 309 ? -6.345 -8.905 -7.174 1.00 90.88 309 ALA A N 1
ATOM 2557 C CA . ALA A 1 309 ? -5.090 -9.602 -6.911 1.00 90.88 309 ALA A CA 1
ATOM 2558 C C . ALA A 1 309 ? -4.364 -9.970 -8.216 1.00 90.88 309 ALA A C 1
ATOM 2560 O O . ALA A 1 309 ? -3.150 -9.811 -8.296 1.00 90.88 309 ALA A O 1
ATOM 2561 N N . TYR A 1 310 ? -5.102 -10.365 -9.259 1.00 91.56 310 TYR A N 1
ATOM 2562 C CA . TYR A 1 310 ? -4.568 -10.589 -10.601 1.00 91.56 310 TYR A CA 1
ATOM 2563 C C . TYR A 1 310 ? -3.990 -9.310 -11.220 1.00 91.56 310 TYR A C 1
ATOM 2565 O O . TYR A 1 310 ? -2.825 -9.307 -11.606 1.00 91.56 310 TYR A O 1
ATOM 2573 N N . VAL A 1 311 ? -4.754 -8.208 -11.268 1.00 92.12 311 VAL A N 1
ATOM 2574 C CA . VAL A 1 311 ? -4.258 -6.918 -11.800 1.00 92.12 311 VAL A CA 1
ATOM 2575 C C . VAL A 1 311 ? -2.990 -6.482 -11.084 1.00 92.12 311 VAL A C 1
ATOM 2577 O O . VAL A 1 311 ? -2.019 -6.052 -11.705 1.00 92.12 311 VAL A O 1
ATOM 2580 N N . PHE A 1 312 ? -3.020 -6.605 -9.765 1.00 90.31 312 PHE A N 1
ATOM 2581 C CA . PHE A 1 312 ? -1.912 -6.267 -8.910 1.00 90.31 312 PHE A CA 1
ATOM 2582 C C . PHE A 1 312 ? -0.661 -7.118 -9.219 1.00 90.31 312 PHE A C 1
ATOM 2584 O O . PHE A 1 312 ? 0.420 -6.565 -9.432 1.00 90.31 312 PHE A O 1
ATOM 2591 N N . PHE A 1 313 ? -0.817 -8.443 -9.302 1.00 90.50 313 PHE A N 1
ATOM 2592 C CA . PHE A 1 313 ? 0.256 -9.384 -9.627 1.00 90.50 313 PHE A CA 1
ATOM 2593 C C . PHE A 1 313 ? 0.849 -9.127 -11.019 1.00 90.50 313 PHE A C 1
ATOM 2595 O O . PHE A 1 313 ? 2.067 -9.045 -11.152 1.00 90.50 313 PHE A O 1
ATOM 2602 N N . GLU A 1 314 ? 0.014 -8.944 -12.047 1.00 90.75 314 GLU A N 1
ATOM 2603 C CA . GLU A 1 314 ? 0.491 -8.656 -13.407 1.00 90.75 314 GLU A CA 1
ATOM 2604 C C . GLU A 1 314 ? 1.262 -7.334 -13.468 1.00 90.75 314 GLU A C 1
ATOM 2606 O O . GLU A 1 314 ? 2.310 -7.260 -14.106 1.00 90.75 314 GLU A O 1
ATOM 2611 N N . ALA A 1 315 ? 0.790 -6.294 -12.769 1.00 90.62 315 ALA A N 1
ATOM 2612 C CA . ALA A 1 315 ? 1.499 -5.021 -12.701 1.00 90.62 315 ALA A CA 1
ATOM 2613 C C . ALA A 1 315 ? 2.888 -5.173 -12.062 1.00 90.62 315 ALA A C 1
ATOM 2615 O O . ALA A 1 315 ? 3.844 -4.589 -12.565 1.00 90.62 315 ALA A O 1
ATOM 2616 N N .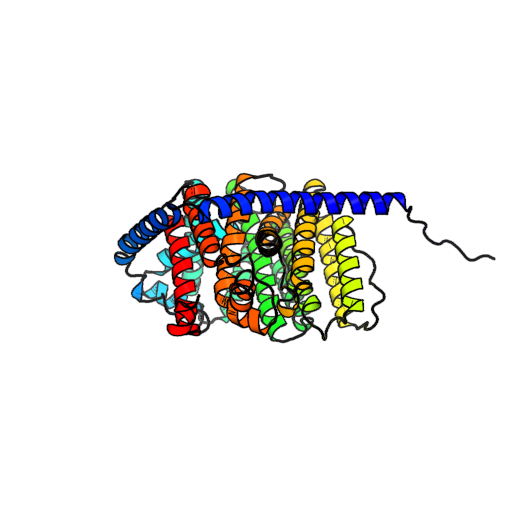 GLN A 1 316 ? 3.019 -5.977 -11.001 1.00 87.62 316 GLN A N 1
ATOM 2617 C CA . GLN A 1 316 ? 4.320 -6.286 -10.403 1.00 87.62 316 GLN A CA 1
ATOM 2618 C C . GLN A 1 316 ? 5.223 -7.122 -11.313 1.00 87.62 316 GLN A C 1
ATOM 2620 O O . GLN A 1 316 ? 6.418 -6.851 -11.387 1.00 87.62 316 GLN A O 1
ATOM 2625 N N . ASP A 1 317 ? 4.683 -8.138 -11.990 1.00 87.38 317 ASP A N 1
ATOM 2626 C CA . ASP A 1 317 ? 5.463 -8.993 -12.892 1.00 87.38 317 ASP A CA 1
ATOM 2627 C C . ASP A 1 317 ? 6.015 -8.179 -14.073 1.00 87.38 317 ASP A C 1
ATOM 2629 O O . ASP A 1 317 ? 7.201 -8.269 -14.391 1.00 87.38 317 ASP A O 1
ATOM 2633 N N . ILE A 1 318 ? 5.187 -7.305 -14.659 1.00 88.25 318 ILE A N 1
ATOM 2634 C CA . ILE A 1 318 ? 5.600 -6.366 -15.713 1.00 88.25 318 ILE A CA 1
ATOM 2635 C C . ILE A 1 318 ? 6.677 -5.403 -15.209 1.00 88.25 318 ILE A C 1
ATOM 2637 O O . ILE A 1 318 ? 7.626 -5.123 -15.939 1.00 88.25 318 ILE A O 1
ATOM 2641 N N . ASP A 1 319 ? 6.533 -4.885 -13.990 1.00 86.19 319 ASP A N 1
ATOM 2642 C CA . ASP A 1 319 ? 7.492 -3.961 -13.386 1.00 86.19 319 ASP A CA 1
ATOM 2643 C C . ASP A 1 319 ? 8.852 -4.634 -13.132 1.00 86.19 319 ASP A C 1
ATOM 2645 O O . ASP A 1 319 ? 9.881 -4.115 -13.553 1.00 86.19 319 ASP A O 1
ATOM 2649 N N . ARG A 1 320 ? 8.856 -5.848 -12.563 1.00 84.12 320 ARG A N 1
ATOM 2650 C CA . ARG A 1 320 ? 10.073 -6.621 -12.251 1.00 84.12 320 ARG A CA 1
ATOM 2651 C C . ARG A 1 320 ? 10.860 -7.054 -13.488 1.00 84.12 320 ARG A C 1
ATOM 2653 O O . ARG A 1 320 ? 12.076 -7.196 -13.434 1.00 84.12 320 ARG A O 1
ATOM 2660 N N . GLN A 1 321 ? 10.181 -7.315 -14.603 1.00 83.94 321 GLN A N 1
ATOM 2661 C CA . GLN A 1 321 ? 10.841 -7.718 -15.852 1.00 83.94 321 GLN A CA 1
ATOM 2662 C C . GLN A 1 321 ? 11.551 -6.555 -16.556 1.00 83.94 321 GLN A C 1
ATOM 2664 O O . GLN A 1 321 ? 12.262 -6.769 -17.543 1.00 83.94 321 GLN A O 1
ATOM 2669 N N . ARG A 1 322 ? 11.356 -5.321 -16.085 1.00 86.00 322 ARG A N 1
ATOM 2670 C CA . ARG A 1 322 ? 11.995 -4.138 -16.651 1.00 86.00 322 ARG A CA 1
ATOM 2671 C C . ARG A 1 322 ? 13.326 -3.878 -15.970 1.00 86.00 322 ARG A C 1
ATOM 2673 O O . ARG A 1 322 ? 13.503 -4.105 -14.785 1.00 86.00 322 ARG A O 1
ATOM 2680 N N . SER A 1 323 ? 14.246 -3.358 -16.765 1.00 84.31 323 SER A N 1
ATOM 2681 C CA . SER A 1 323 ? 15.593 -2.998 -16.346 1.00 84.31 323 SER A CA 1
ATOM 2682 C C . SER A 1 323 ? 15.898 -1.611 -16.886 1.00 84.31 323 SER A C 1
ATOM 2684 O O . SER A 1 323 ? 15.559 -1.287 -18.036 1.00 84.31 323 SER A O 1
ATOM 2686 N N . LEU A 1 324 ? 16.541 -0.792 -16.059 1.00 83.69 324 LEU A N 1
ATOM 2687 C CA . LEU A 1 324 ? 16.992 0.532 -16.453 1.00 83.69 324 LEU A CA 1
ATOM 2688 C C . LEU A 1 324 ? 17.982 0.430 -17.625 1.00 83.69 324 LEU A C 1
ATOM 2690 O O . LEU A 1 324 ? 17.837 1.161 -18.607 1.00 83.69 324 LEU A O 1
ATOM 2694 N N . ALA A 1 325 ? 18.905 -0.532 -17.615 1.00 81.06 325 ALA A N 1
ATOM 2695 C CA . ALA A 1 325 ? 19.867 -0.769 -18.696 1.00 81.06 325 ALA A CA 1
ATOM 2696 C C . ALA A 1 325 ? 19.223 -1.085 -20.066 1.00 81.06 325 ALA A C 1
ATOM 2698 O O . ALA A 1 325 ? 19.765 -0.712 -21.113 1.00 81.06 325 ALA A O 1
ATOM 2699 N N . ALA A 1 326 ? 18.052 -1.729 -20.085 1.00 73.31 326 ALA A N 1
ATOM 2700 C CA . ALA A 1 326 ? 17.329 -2.076 -21.314 1.00 73.31 326 ALA A CA 1
ATOM 2701 C C . ALA A 1 326 ? 16.466 -0.922 -21.882 1.00 73.31 326 ALA A C 1
ATOM 2703 O O . ALA A 1 326 ? 15.958 -1.009 -23.003 1.00 73.31 326 ALA A O 1
ATOM 2704 N N . GLY A 1 327 ? 16.292 0.170 -21.129 1.00 64.75 327 GLY A N 1
ATOM 2705 C CA . GLY A 1 327 ? 15.136 1.060 -21.249 1.00 64.75 327 GLY A CA 1
ATOM 2706 C C . GLY A 1 327 ? 15.209 2.258 -22.201 1.00 64.75 327 GLY A C 1
ATOM 2707 O O . GLY A 1 327 ? 14.316 3.090 -22.150 1.00 64.75 327 GLY A O 1
ATOM 2708 N N . LYS A 1 328 ? 16.194 2.400 -23.098 1.00 65.31 328 LYS A N 1
ATOM 2709 C CA . LYS A 1 328 ? 16.445 3.667 -23.845 1.00 65.31 328 LYS A CA 1
ATOM 2710 C C . LYS A 1 328 ? 15.282 4.249 -24.684 1.00 65.31 328 LYS A C 1
ATOM 2712 O O . LYS A 1 328 ? 15.412 5.360 -25.196 1.00 65.31 328 LYS A O 1
ATOM 2717 N N . ARG A 1 329 ? 14.184 3.516 -24.909 1.00 73.38 329 ARG A N 1
ATOM 2718 C CA . ARG A 1 329 ? 13.025 3.956 -25.716 1.00 73.38 329 ARG A CA 1
ATOM 2719 C C . ARG A 1 329 ? 11.693 3.501 -25.118 1.00 73.38 329 ARG A C 1
ATOM 2721 O O . ARG A 1 329 ? 10.919 2.810 -25.776 1.00 73.38 329 ARG A O 1
ATOM 2728 N N . ILE A 1 330 ? 11.434 3.886 -23.876 1.00 78.88 330 ILE A N 1
ATOM 2729 C CA . ILE A 1 330 ? 10.173 3.590 -23.189 1.00 78.88 330 ILE A CA 1
ATOM 2730 C C . ILE A 1 330 ? 9.234 4.794 -23.317 1.00 78.88 330 ILE A C 1
ATOM 2732 O O . ILE A 1 330 ? 9.667 5.943 -23.195 1.00 78.88 330 ILE A O 1
ATOM 2736 N N . LYS A 1 331 ? 7.948 4.557 -23.611 1.00 86.06 331 LYS A N 1
ATOM 2737 C CA . LYS A 1 331 ? 6.949 5.635 -23.623 1.00 86.06 331 LYS A CA 1
ATOM 2738 C C . LYS A 1 331 ? 6.674 6.079 -22.193 1.00 86.06 331 LYS A C 1
ATOM 2740 O O . LYS A 1 331 ? 6.659 5.260 -21.285 1.00 86.06 331 LYS A O 1
ATOM 2745 N N . LEU A 1 332 ? 6.365 7.357 -22.004 1.00 85.31 332 LEU A N 1
ATOM 2746 C CA . LEU A 1 332 ? 6.133 7.901 -20.669 1.00 85.31 332 LEU A CA 1
ATOM 2747 C C . LEU A 1 332 ? 5.024 7.156 -19.908 1.00 85.31 332 LEU A C 1
ATOM 2749 O O . LEU A 1 332 ? 5.232 6.759 -18.770 1.00 85.31 332 LEU A O 1
ATOM 2753 N N . ALA A 1 333 ? 3.890 6.870 -20.558 1.00 87.69 333 ALA A N 1
ATOM 2754 C CA . ALA A 1 333 ? 2.816 6.083 -19.948 1.00 87.69 333 ALA A CA 1
ATOM 2755 C C . ALA A 1 333 ? 3.299 4.696 -19.491 1.00 87.69 333 ALA A C 1
ATOM 2757 O O . ALA A 1 333 ? 2.955 4.259 -18.398 1.00 87.69 333 ALA A O 1
ATOM 2758 N N . ASP A 1 334 ? 4.161 4.038 -20.271 1.00 87.81 334 ASP A N 1
ATOM 2759 C CA . ASP A 1 334 ? 4.673 2.717 -19.917 1.00 87.81 334 ASP A CA 1
ATOM 2760 C C . ASP A 1 334 ? 5.495 2.772 -18.620 1.00 87.81 334 ASP A C 1
ATOM 2762 O O . ASP A 1 334 ? 5.450 1.800 -17.876 1.00 87.81 334 ASP A O 1
ATOM 2766 N N . LEU A 1 335 ? 6.167 3.890 -18.295 1.00 87.56 335 LEU A N 1
ATOM 2767 C CA . LEU A 1 335 ? 6.873 4.087 -17.014 1.00 87.56 335 LEU A CA 1
ATOM 2768 C C . LEU A 1 335 ? 5.914 4.210 -15.823 1.00 87.56 335 LEU A C 1
ATOM 2770 O O . LEU A 1 335 ? 6.217 3.718 -14.741 1.00 87.56 335 LEU A O 1
ATOM 2774 N N . TYR A 1 336 ? 4.764 4.858 -16.010 1.00 90.19 336 TYR A N 1
ATOM 2775 C CA . TYR A 1 336 ? 3.860 5.193 -14.908 1.00 90.19 336 TYR A CA 1
ATOM 2776 C C . TYR A 1 336 ? 2.766 4.151 -14.658 1.00 90.19 336 TYR A C 1
ATOM 2778 O O . TYR A 1 336 ? 2.415 3.922 -13.502 1.00 90.19 336 TYR A O 1
ATOM 2786 N N . LEU A 1 337 ? 2.209 3.514 -15.694 1.00 91.75 337 LEU A N 1
ATOM 2787 C CA . LEU A 1 337 ? 1.009 2.681 -15.533 1.00 91.75 337 LEU A CA 1
ATOM 2788 C C . LEU A 1 337 ? 1.206 1.491 -14.576 1.00 91.75 337 LEU A C 1
ATOM 2790 O O . LEU A 1 337 ? 0.388 1.352 -13.663 1.00 91.75 337 LEU A O 1
ATOM 2794 N N . PRO A 1 338 ? 2.273 0.672 -14.674 1.00 89.38 338 PRO A N 1
ATOM 2795 C CA . PRO A 1 338 ? 2.458 -0.438 -13.734 1.00 89.38 338 PRO A CA 1
ATOM 2796 C C . PRO A 1 338 ? 2.701 0.041 -12.303 1.00 89.38 338 PRO A C 1
ATOM 2798 O O . PRO A 1 338 ? 2.170 -0.544 -11.361 1.00 89.38 338 PRO A O 1
ATOM 2801 N N . VAL A 1 339 ? 3.415 1.161 -12.139 1.00 86.88 339 VAL A N 1
ATOM 2802 C CA . VAL A 1 339 ? 3.644 1.812 -10.841 1.00 86.88 339 VAL A CA 1
ATOM 2803 C C . VAL A 1 339 ? 2.319 2.270 -10.215 1.00 86.88 339 VAL A C 1
ATOM 2805 O O . VAL A 1 339 ? 2.079 2.078 -9.019 1.00 86.88 339 VAL A O 1
ATOM 2808 N N . MET A 1 340 ? 1.404 2.816 -11.019 1.00 90.38 340 MET A N 1
ATOM 2809 C CA . MET A 1 340 ? 0.067 3.208 -10.564 1.00 90.38 340 MET A CA 1
ATOM 2810 C C . MET A 1 340 ? -0.797 2.000 -10.178 1.00 90.38 340 MET A C 1
ATOM 2812 O O . MET A 1 340 ? -1.432 2.003 -9.124 1.00 90.38 340 MET A O 1
ATOM 2816 N N . LEU A 1 341 ? -0.794 0.944 -10.994 1.00 90.62 341 LEU A N 1
ATOM 2817 C CA . LEU A 1 341 ? -1.593 -0.258 -10.744 1.00 90.62 341 LEU A CA 1
ATOM 2818 C C . LEU A 1 341 ? -1.108 -1.042 -9.518 1.00 90.62 341 LEU A C 1
ATOM 2820 O O . LEU A 1 341 ? -1.927 -1.416 -8.672 1.00 90.62 341 LEU A O 1
ATOM 2824 N N . LYS A 1 342 ? 0.211 -1.227 -9.365 1.00 87.62 342 LYS A N 1
ATOM 2825 C CA . LYS A 1 342 ? 0.779 -1.904 -8.190 1.00 87.62 342 LYS A CA 1
ATOM 2826 C C . LYS A 1 342 ? 0.490 -1.112 -6.907 1.00 87.62 342 LYS A C 1
ATOM 2828 O O . LYS A 1 342 ? 0.080 -1.677 -5.895 1.00 87.62 342 LYS A O 1
ATOM 2833 N N . SER A 1 343 ? 0.609 0.215 -6.942 1.00 84.19 343 SER A N 1
ATOM 2834 C CA . SER A 1 343 ? 0.470 1.045 -5.737 1.00 84.19 343 SER A CA 1
ATOM 2835 C C . SER A 1 343 ? -0.960 1.136 -5.190 1.00 84.19 343 SER A C 1
ATOM 2837 O O . SER A 1 343 ? -1.154 1.221 -3.971 1.00 84.19 343 SER A O 1
ATOM 2839 N N . ALA A 1 344 ? -1.968 1.080 -6.063 1.00 78.62 344 ALA A N 1
ATOM 2840 C CA . ALA A 1 344 ? -3.375 1.106 -5.671 1.00 78.62 344 ALA A CA 1
ATOM 2841 C C . ALA A 1 344 ? -3.894 -0.251 -5.157 1.00 78.62 344 ALA A C 1
ATOM 2843 O O . ALA A 1 344 ? -4.704 -0.287 -4.225 1.00 78.62 344 ALA A O 1
ATOM 2844 N N . GLY A 1 345 ? -3.429 -1.367 -5.733 1.00 79.00 345 GLY A N 1
ATOM 2845 C CA . GLY A 1 345 ? -4.010 -2.696 -5.502 1.00 79.00 345 GLY A CA 1
ATOM 2846 C C . GLY A 1 345 ? -3.979 -3.157 -4.042 1.00 79.00 345 GLY A C 1
ATOM 2847 O O . GLY A 1 345 ? -4.988 -3.648 -3.540 1.00 79.00 345 GLY A O 1
ATOM 2848 N N . CYS A 1 346 ? -2.873 -2.926 -3.323 1.00 75.88 346 CYS A N 1
ATOM 2849 C CA . CYS A 1 346 ? -2.672 -3.492 -1.984 1.00 75.88 346 CYS A CA 1
ATOM 2850 C C . CYS A 1 346 ? -3.796 -3.146 -0.986 1.00 75.88 346 CYS A C 1
ATOM 2852 O O . CYS A 1 346 ? -4.255 -4.006 -0.230 1.00 75.88 346 CYS A O 1
ATOM 2854 N N . ARG A 1 347 ? -4.239 -1.881 -1.000 1.00 78.50 347 ARG A N 1
ATOM 2855 C CA . ARG A 1 347 ? -5.244 -1.339 -0.070 1.00 78.50 347 ARG A CA 1
ATOM 2856 C C . ARG A 1 347 ? -6.672 -1.664 -0.495 1.00 78.50 347 ARG A C 1
ATOM 2858 O O . ARG A 1 347 ? -7.502 -1.946 0.359 1.00 78.50 347 ARG A O 1
ATOM 2865 N N . LEU A 1 348 ? -6.944 -1.665 -1.801 1.00 84.81 348 LEU A N 1
ATOM 2866 C CA . LEU A 1 348 ? -8.250 -2.052 -2.338 1.00 84.81 348 LEU A CA 1
ATOM 2867 C C . LEU A 1 348 ? -8.561 -3.519 -2.009 1.00 84.81 348 LEU A C 1
ATOM 2869 O O . LEU A 1 348 ? -9.648 -3.825 -1.535 1.00 84.81 348 LEU A O 1
ATOM 2873 N N . ILE A 1 349 ? -7.573 -4.407 -2.156 1.00 88.44 349 ILE A N 1
ATOM 2874 C CA . ILE A 1 349 ? -7.731 -5.833 -1.840 1.00 88.44 349 ILE A CA 1
ATOM 2875 C C . ILE A 1 349 ? -8.019 -6.057 -0.346 1.00 88.44 349 ILE A C 1
ATOM 2877 O O . ILE A 1 349 ? -8.853 -6.889 0.001 1.00 88.44 349 ILE A O 1
ATOM 2881 N N . ALA A 1 350 ? -7.378 -5.297 0.551 1.00 87.88 350 ALA A N 1
ATOM 2882 C CA . ALA A 1 350 ? -7.622 -5.418 1.991 1.00 87.88 350 ALA A CA 1
ATOM 2883 C C . ALA A 1 350 ? -9.085 -5.128 2.373 1.00 87.88 350 ALA A C 1
ATOM 2885 O O . ALA A 1 350 ? -9.604 -5.728 3.314 1.00 87.88 350 ALA A O 1
ATOM 2886 N N . ARG A 1 351 ? -9.750 -4.231 1.636 1.00 86.56 351 ARG A N 1
ATOM 2887 C CA . ARG A 1 351 ? -11.174 -3.941 1.801 1.00 86.56 351 ARG A CA 1
ATOM 2888 C C . ARG A 1 351 ? -12.058 -5.054 1.231 1.00 86.56 351 ARG A C 1
ATOM 2890 O O . ARG A 1 351 ? -13.001 -5.455 1.908 1.00 86.56 351 ARG A O 1
ATOM 2897 N N . ASP A 1 352 ? -11.745 -5.567 0.043 1.00 87.25 352 ASP A N 1
ATOM 2898 C CA . ASP A 1 352 ? -12.514 -6.649 -0.599 1.00 87.25 352 ASP A CA 1
ATOM 2899 C C . ASP A 1 352 ? -12.593 -7.913 0.281 1.00 87.25 352 ASP A C 1
ATOM 2901 O O . ASP A 1 352 ? -13.562 -8.661 0.215 1.00 87.25 352 ASP A O 1
ATOM 2905 N N . LEU A 1 353 ? -11.616 -8.127 1.170 1.00 89.00 353 LEU A N 1
ATOM 2906 C CA . LEU A 1 353 ? -11.636 -9.230 2.139 1.00 89.00 353 LEU A CA 1
ATOM 2907 C C . LEU A 1 353 ? -12.711 -9.102 3.228 1.00 89.00 353 LEU A C 1
ATOM 2909 O O . LEU A 1 353 ? -13.007 -10.090 3.893 1.00 89.00 353 LEU A O 1
ATOM 2913 N N . VAL A 1 354 ? -13.252 -7.905 3.468 1.00 87.31 354 VAL A N 1
ATOM 2914 C CA . VAL A 1 354 ? -14.100 -7.636 4.644 1.00 87.31 354 VAL A CA 1
ATOM 2915 C C . VAL A 1 354 ? -15.452 -7.015 4.311 1.00 87.31 354 VAL A C 1
ATOM 2917 O O . VAL A 1 354 ? -16.283 -6.872 5.202 1.00 87.31 354 VAL A O 1
ATOM 2920 N N . THR A 1 355 ? -15.707 -6.643 3.056 1.00 81.25 355 THR A N 1
ATOM 2921 C CA . THR A 1 355 ? -17.007 -6.099 2.635 1.00 81.25 355 THR A CA 1
ATOM 2922 C C . THR A 1 355 ? -17.372 -6.514 1.213 1.00 81.25 355 THR A C 1
ATOM 2924 O O . THR A 1 355 ? -16.495 -6.733 0.383 1.00 81.25 355 THR A O 1
ATOM 2927 N N . ASN A 1 356 ? -18.675 -6.653 0.956 1.00 73.00 356 ASN A N 1
ATOM 2928 C CA . ASN A 1 356 ? -19.250 -6.830 -0.382 1.00 73.00 356 ASN A CA 1
ATOM 2929 C C . ASN A 1 356 ? -19.667 -5.486 -1.010 1.00 73.00 356 ASN A C 1
ATOM 2931 O O . ASN A 1 356 ? -20.108 -5.454 -2.159 1.00 73.00 356 ASN A O 1
ATOM 2935 N N . ASP A 1 357 ? -19.573 -4.382 -0.265 1.00 75.56 357 ASP A N 1
ATOM 2936 C CA . ASP A 1 357 ? -20.119 -3.104 -0.698 1.00 75.56 357 ASP A CA 1
ATOM 2937 C C . ASP A 1 357 ? -19.203 -2.432 -1.712 1.00 75.56 357 ASP A C 1
ATOM 2939 O O . ASP A 1 357 ? -18.053 -2.088 -1.424 1.00 75.56 357 ASP A O 1
ATOM 2943 N N . SER A 1 358 ? -19.753 -2.139 -2.888 1.00 72.50 358 SER A N 1
ATOM 2944 C CA . SER A 1 358 ? -19.093 -1.259 -3.842 1.00 72.50 358 SER A CA 1
ATOM 2945 C C . SER A 1 358 ? -19.190 0.193 -3.352 1.00 72.50 358 SER A C 1
ATOM 2947 O O . SER A 1 358 ? -20.256 0.802 -3.434 1.00 72.50 358 SER A O 1
ATOM 2949 N N . ASP A 1 359 ? -18.082 0.775 -2.888 1.00 84.12 359 ASP A N 1
ATOM 2950 C CA . ASP A 1 359 ? -17.958 2.236 -2.723 1.00 84.12 359 ASP A CA 1
ATOM 2951 C C . ASP A 1 359 ? -16.920 2.729 -3.724 1.00 84.12 359 ASP A C 1
ATOM 2953 O O . ASP A 1 359 ? -15.713 2.622 -3.494 1.00 84.12 359 ASP A O 1
ATOM 2957 N N . LYS A 1 360 ? -17.41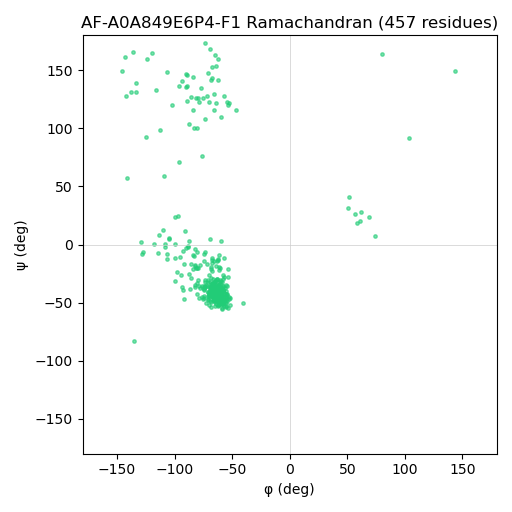9 3.239 -4.854 1.00 85.81 360 LYS A N 1
ATOM 2958 C CA . LYS A 1 360 ? -16.591 3.759 -5.946 1.00 85.81 360 LYS A CA 1
ATOM 2959 C C . LYS A 1 360 ? -15.788 4.982 -5.521 1.00 85.81 360 LYS A C 1
ATOM 2961 O O . LYS A 1 360 ? -14.685 5.179 -6.026 1.00 85.81 360 LYS A O 1
ATOM 2966 N N . ASP A 1 361 ? -16.309 5.781 -4.592 1.00 88.31 361 ASP A N 1
ATOM 2967 C CA . ASP A 1 361 ? -15.615 6.976 -4.136 1.00 88.31 361 ASP A CA 1
ATOM 2968 C C . ASP A 1 361 ? -14.448 6.593 -3.217 1.00 88.31 361 ASP A C 1
ATOM 2970 O O . ASP A 1 361 ? -13.374 7.188 -3.312 1.00 88.31 361 ASP A O 1
ATOM 2974 N N . PHE A 1 362 ? -14.617 5.591 -2.344 1.00 88.56 362 PHE A N 1
ATOM 2975 C CA . PHE A 1 362 ? -13.495 4.995 -1.607 1.00 88.56 362 PHE A CA 1
ATOM 2976 C C . PHE A 1 362 ? -12.457 4.424 -2.568 1.00 88.56 362 PHE A C 1
ATOM 2978 O O . PHE A 1 362 ? -11.267 4.692 -2.387 1.00 88.56 362 PHE A O 1
ATOM 2985 N N . ASP A 1 363 ? -12.889 3.651 -3.569 1.00 88.62 363 ASP A N 1
ATOM 2986 C CA . ASP A 1 363 ? -11.973 2.980 -4.492 1.00 88.62 363 ASP A CA 1
ATOM 2987 C C . ASP A 1 363 ? -11.117 4.012 -5.223 1.00 88.62 363 ASP A C 1
ATOM 2989 O O . ASP A 1 363 ? -9.893 3.897 -5.286 1.00 88.62 363 ASP A O 1
ATOM 2993 N N . TYR A 1 364 ? -11.761 5.080 -5.687 1.00 90.88 364 TYR A N 1
ATOM 2994 C CA . TYR A 1 364 ? -11.115 6.205 -6.338 1.00 90.88 364 TYR A CA 1
ATOM 2995 C C . TYR A 1 364 ? -10.138 6.949 -5.414 1.00 90.88 364 TYR A C 1
ATOM 2997 O O . TYR A 1 364 ? -8.982 7.164 -5.781 1.00 90.88 364 TYR A O 1
ATOM 3005 N N . ARG A 1 365 ? -10.545 7.298 -4.184 1.00 92.88 365 ARG A N 1
ATOM 3006 C CA . ARG A 1 365 ? -9.652 7.976 -3.225 1.00 92.88 365 ARG A CA 1
ATOM 3007 C C . ARG A 1 365 ? -8.445 7.114 -2.865 1.00 92.88 365 ARG A C 1
ATOM 3009 O O . ARG A 1 365 ? -7.328 7.626 -2.808 1.00 92.88 365 ARG A O 1
ATOM 3016 N N . THR A 1 366 ? -8.660 5.821 -2.645 1.00 90.44 366 THR A N 1
ATOM 3017 C CA . THR A 1 366 ? -7.608 4.853 -2.308 1.00 90.44 366 THR A CA 1
ATOM 3018 C C . THR A 1 366 ? -6.647 4.652 -3.474 1.00 90.44 366 THR A C 1
ATOM 3020 O O . THR A 1 366 ? -5.435 4.617 -3.261 1.00 90.44 366 THR A O 1
ATOM 3023 N N . PHE A 1 367 ? -7.167 4.603 -4.703 1.00 91.06 367 PHE A N 1
ATOM 3024 C CA . PHE A 1 367 ? -6.371 4.559 -5.925 1.00 91.06 367 PHE A CA 1
ATOM 3025 C C . PHE A 1 367 ? -5.443 5.780 -6.036 1.00 91.06 367 PHE A C 1
ATOM 3027 O O . PHE A 1 367 ? -4.223 5.620 -6.078 1.00 91.06 367 PHE A O 1
ATOM 3034 N N . CYS A 1 368 ? -5.987 7.001 -5.966 1.00 92.81 368 CYS A N 1
ATOM 3035 C CA . CYS A 1 368 ? -5.196 8.236 -6.049 1.00 92.81 368 CYS A CA 1
ATOM 3036 C C . CYS A 1 368 ? -4.168 8.353 -4.909 1.00 92.81 368 CYS A C 1
ATOM 3038 O O . CYS A 1 368 ? -3.021 8.752 -5.124 1.00 92.81 368 CYS A O 1
ATOM 3040 N N . PHE A 1 369 ? -4.553 7.981 -3.683 1.00 92.38 369 PHE A N 1
ATOM 3041 C CA . PHE A 1 369 ? -3.654 8.033 -2.529 1.00 92.38 369 PHE A CA 1
ATOM 3042 C C . PHE A 1 369 ? -2.530 6.987 -2.623 1.00 92.38 369 PHE A C 1
ATOM 3044 O O . PHE A 1 369 ? -1.398 7.257 -2.212 1.00 92.38 369 PHE A O 1
ATOM 3051 N N . GLY A 1 370 ? -2.819 5.800 -3.166 1.00 90.25 370 GLY A N 1
ATOM 3052 C CA . GLY A 1 370 ? -1.823 4.764 -3.447 1.00 90.25 370 GLY A CA 1
ATOM 3053 C C . GLY A 1 370 ? -0.692 5.301 -4.320 1.00 90.25 370 GLY A C 1
ATOM 3054 O O . GLY A 1 370 ? 0.473 5.198 -3.937 1.00 90.25 370 GLY A O 1
ATOM 3055 N N . ILE A 1 371 ? -1.053 5.987 -5.406 1.00 90.81 371 ILE A N 1
ATOM 3056 C CA . ILE A 1 371 ? -0.108 6.611 -6.339 1.00 90.81 371 ILE A CA 1
ATOM 3057 C C . ILE A 1 371 ? 0.729 7.686 -5.641 1.00 90.81 371 ILE A C 1
ATOM 3059 O O . ILE A 1 371 ? 1.953 7.676 -5.743 1.00 90.81 371 ILE A O 1
ATOM 3063 N N . TYR A 1 372 ? 0.095 8.575 -4.871 1.00 92.56 372 TYR A N 1
ATOM 3064 C CA . TYR A 1 372 ? 0.811 9.578 -4.076 1.00 92.56 372 TYR A CA 1
ATOM 3065 C C . TYR A 1 372 ? 1.866 8.956 -3.149 1.00 92.56 372 TYR A C 1
ATOM 3067 O O . TYR A 1 372 ? 2.980 9.472 -3.044 1.00 92.56 372 TYR A O 1
ATOM 3075 N N . ASN A 1 373 ? 1.530 7.857 -2.467 1.00 89.25 373 ASN A N 1
ATOM 3076 C CA . ASN A 1 373 ? 2.490 7.187 -1.595 1.00 89.25 373 ASN A CA 1
ATOM 3077 C C . ASN A 1 373 ? 3.642 6.573 -2.384 1.00 89.25 373 ASN A C 1
ATOM 3079 O O . ASN A 1 373 ? 4.774 6.726 -1.950 1.00 89.25 373 ASN A O 1
ATOM 3083 N N . GLN A 1 374 ? 3.363 5.929 -3.520 1.00 88.31 374 GLN A N 1
ATOM 3084 C CA . GLN A 1 374 ? 4.403 5.301 -4.332 1.00 88.31 374 GLN A CA 1
ATOM 3085 C C . GLN A 1 374 ? 5.411 6.322 -4.842 1.00 88.31 374 GLN A C 1
ATOM 3087 O O . GLN A 1 374 ? 6.598 6.121 -4.656 1.00 88.31 374 GLN A O 1
ATOM 3092 N N . PHE A 1 375 ? 4.960 7.466 -5.363 1.00 88.88 375 PHE A N 1
ATOM 3093 C CA . PHE A 1 375 ? 5.892 8.524 -5.764 1.00 88.88 375 PHE A CA 1
ATOM 3094 C C . PHE A 1 375 ? 6.718 9.045 -4.578 1.00 88.88 375 PHE A C 1
ATOM 3096 O O . PHE A 1 375 ? 7.878 9.399 -4.731 1.00 88.88 375 PHE A O 1
ATOM 3103 N N . ASN A 1 376 ? 6.124 9.131 -3.387 1.00 87.19 376 ASN A N 1
ATOM 3104 C CA . ASN A 1 376 ? 6.825 9.591 -2.189 1.00 87.19 376 ASN A CA 1
ATOM 3105 C C . ASN A 1 376 ? 7.881 8.581 -1.702 1.00 87.19 376 ASN A C 1
ATOM 3107 O O . ASN A 1 376 ? 8.896 8.985 -1.138 1.00 87.19 376 ASN A O 1
ATOM 3111 N N . ASP A 1 377 ? 7.630 7.288 -1.898 1.00 85.75 377 ASP A N 1
ATOM 3112 C CA . ASP A 1 377 ? 8.586 6.226 -1.595 1.00 85.75 377 ASP A CA 1
ATOM 3113 C C . ASP A 1 377 ? 9.688 6.189 -2.678 1.00 85.75 377 ASP A C 1
ATOM 3115 O O . ASP A 1 377 ? 10.855 6.332 -2.328 1.00 85.75 377 ASP A O 1
ATOM 3119 N N . ASP A 1 378 ? 9.332 6.229 -3.971 1.00 87.88 378 ASP A N 1
ATOM 3120 C CA . ASP A 1 378 ? 10.288 6.309 -5.093 1.00 87.88 378 ASP A CA 1
ATOM 3121 C C . ASP A 1 378 ? 11.240 7.517 -4.968 1.00 87.88 378 ASP A C 1
ATOM 3123 O O . ASP A 1 378 ? 12.411 7.413 -5.310 1.00 87.88 378 ASP A O 1
ATOM 3127 N N . ILE A 1 379 ? 10.779 8.665 -4.441 1.00 86.62 379 ILE A N 1
ATOM 3128 C CA . ILE A 1 379 ? 11.627 9.851 -4.188 1.00 86.62 379 ILE A CA 1
ATOM 3129 C C . ILE A 1 379 ? 12.734 9.571 -3.162 1.00 86.62 379 ILE A C 1
ATOM 3131 O O . ILE A 1 379 ? 13.812 10.159 -3.243 1.00 86.62 379 ILE A O 1
ATOM 3135 N N . LYS A 1 380 ? 12.475 8.734 -2.156 1.00 84.31 380 LYS A N 1
ATOM 3136 C CA . LYS A 1 380 ? 13.477 8.413 -1.128 1.00 84.31 380 LYS A CA 1
ATOM 3137 C C . LYS A 1 380 ? 14.469 7.375 -1.624 1.00 84.31 380 LYS A C 1
ATOM 3139 O O . LYS A 1 380 ? 15.634 7.448 -1.241 1.00 84.31 380 LYS A O 1
ATOM 3144 N N . ASP A 1 381 ? 14.001 6.497 -2.502 1.00 87.50 381 ASP A N 1
ATOM 3145 C CA . ASP A 1 381 ? 14.733 5.317 -2.940 1.00 87.50 381 ASP A CA 1
ATOM 3146 C C . ASP A 1 381 ? 15.423 5.537 -4.305 1.00 87.50 381 ASP A C 1
ATOM 3148 O O . ASP A 1 381 ? 16.145 4.660 -4.759 1.00 87.50 381 ASP A O 1
ATOM 3152 N N . ILE A 1 382 ? 15.310 6.730 -4.927 1.00 87.75 382 ILE A N 1
ATOM 3153 C CA . ILE A 1 382 ? 15.843 7.067 -6.273 1.00 87.75 382 ILE A CA 1
ATOM 3154 C C . ILE A 1 382 ? 17.234 6.481 -6.544 1.00 87.75 382 ILE A C 1
ATOM 3156 O O . ILE A 1 382 ? 17.483 5.918 -7.609 1.00 87.75 382 ILE A O 1
ATOM 3160 N N . PHE A 1 383 ? 18.178 6.684 -5.623 1.00 87.00 383 PHE A N 1
ATOM 3161 C CA . PHE A 1 383 ? 19.566 6.272 -5.836 1.00 87.00 383 PHE A CA 1
ATOM 3162 C C . PHE A 1 383 ? 19.785 4.787 -5.571 1.00 87.00 383 PHE A C 1
ATOM 3164 O O . PHE A 1 383 ? 20.572 4.175 -6.287 1.00 87.00 383 PHE A O 1
ATOM 3171 N N . GLU A 1 384 ? 19.058 4.211 -4.615 1.00 87.94 384 GLU A N 1
ATOM 3172 C CA . GLU A 1 384 ? 19.041 2.763 -4.401 1.00 87.94 384 GLU A CA 1
ATOM 3173 C C . GLU A 1 384 ? 18.446 2.058 -5.629 1.00 87.94 384 GLU A C 1
ATOM 3175 O O . GLU A 1 384 ? 19.013 1.080 -6.107 1.00 87.94 384 GLU A O 1
ATOM 3180 N N . ASP A 1 385 ? 17.384 2.612 -6.218 1.00 89.81 385 ASP A N 1
ATOM 3181 C CA . ASP A 1 385 ? 16.764 2.112 -7.446 1.00 89.81 385 ASP A CA 1
ATOM 3182 C C . ASP A 1 385 ? 17.718 2.149 -8.643 1.00 89.81 385 ASP A C 1
ATOM 3184 O O . ASP A 1 385 ? 17.788 1.190 -9.409 1.00 89.81 385 ASP A O 1
ATOM 3188 N N . ILE A 1 386 ? 18.485 3.233 -8.805 1.00 89.12 386 ILE A N 1
ATOM 3189 C CA . ILE A 1 386 ? 19.514 3.317 -9.853 1.00 89.12 386 ILE A CA 1
ATOM 3190 C C . ILE A 1 386 ? 20.590 2.244 -9.640 1.00 89.12 386 ILE A C 1
ATOM 3192 O O . ILE A 1 386 ? 20.992 1.586 -10.599 1.00 89.12 386 ILE A O 1
ATOM 3196 N N . GLU A 1 387 ? 21.058 2.058 -8.403 1.00 89.06 387 GLU A N 1
ATOM 3197 C CA . GLU A 1 387 ? 22.067 1.043 -8.070 1.00 89.06 387 GLU A CA 1
ATOM 3198 C C . GLU A 1 387 ? 21.555 -0.388 -8.289 1.00 89.06 387 GLU A C 1
ATOM 3200 O O . GLU A 1 387 ? 22.328 -1.265 -8.678 1.00 89.06 387 GLU A O 1
ATOM 3205 N N . GLN A 1 388 ? 20.257 -0.615 -8.087 1.00 87.44 388 GLN A N 1
ATOM 3206 C CA . GLN A 1 388 ? 19.592 -1.906 -8.267 1.00 87.44 388 GLN A CA 1
ATOM 3207 C C . GLN A 1 388 ? 19.087 -2.156 -9.699 1.00 87.44 388 GLN A C 1
ATOM 3209 O O . GLN A 1 388 ? 18.496 -3.202 -9.948 1.00 87.44 388 GLN A O 1
ATOM 3214 N N . ASP A 1 389 ? 19.341 -1.243 -10.647 1.00 89.12 389 ASP A N 1
ATOM 3215 C CA . ASP A 1 389 ? 18.835 -1.306 -12.033 1.00 89.12 389 ASP A CA 1
ATOM 3216 C C . ASP A 1 389 ? 17.289 -1.289 -12.127 1.00 89.12 389 ASP A C 1
ATOM 3218 O O . ASP A 1 389 ? 16.709 -1.643 -13.160 1.00 89.12 389 ASP A O 1
ATOM 3222 N N . ASN A 1 390 ? 16.615 -0.814 -11.071 1.00 88.69 390 ASN A N 1
ATOM 3223 C CA . ASN A 1 390 ? 15.164 -0.672 -11.011 1.00 88.69 390 ASN A CA 1
ATOM 3224 C C . ASN A 1 390 ? 14.718 0.478 -11.918 1.00 88.69 390 ASN A C 1
ATOM 3226 O O . ASN A 1 390 ? 15.194 1.616 -11.825 1.00 88.69 390 ASN A O 1
ATOM 3230 N N . LEU A 1 391 ? 13.759 0.199 -12.798 1.00 89.06 391 LEU A N 1
ATOM 3231 C CA . LEU A 1 391 ? 13.195 1.204 -13.687 1.00 89.06 391 LEU A CA 1
ATOM 3232 C C . LEU A 1 391 ? 12.024 1.935 -13.014 1.00 89.06 391 LEU A C 1
ATOM 3234 O O . LEU A 1 391 ? 10.901 1.439 -12.994 1.00 89.06 391 LEU A O 1
ATOM 3238 N N . THR A 1 392 ? 12.268 3.161 -12.562 1.00 89.69 392 THR A N 1
ATOM 3239 C CA . THR A 1 392 ? 11.249 4.096 -12.074 1.00 89.69 392 THR A CA 1
ATOM 3240 C C . THR A 1 392 ? 11.251 5.359 -12.936 1.00 89.69 392 THR A C 1
ATOM 3242 O O . THR A 1 392 ? 12.209 5.605 -13.679 1.00 89.69 392 THR A O 1
ATOM 3245 N N . PRO A 1 393 ? 10.209 6.208 -12.866 1.00 90.06 393 PRO A N 1
ATOM 3246 C CA . PRO A 1 393 ? 10.234 7.497 -13.552 1.00 90.06 393 PRO A CA 1
ATOM 3247 C C . PRO A 1 393 ? 11.463 8.350 -13.187 1.00 90.06 393 PRO A C 1
ATOM 3249 O O . PRO A 1 393 ? 12.028 9.016 -14.055 1.00 90.06 393 PRO A O 1
ATOM 3252 N N . TYR A 1 394 ? 11.910 8.285 -11.927 1.00 89.81 394 TYR A N 1
ATOM 3253 C CA . TYR A 1 394 ? 13.084 9.005 -11.425 1.00 89.81 394 TYR A CA 1
ATOM 3254 C C . TYR A 1 394 ? 14.398 8.419 -11.940 1.00 89.81 394 TYR A C 1
ATOM 3256 O O . TYR A 1 394 ? 15.206 9.162 -12.503 1.00 89.81 394 TYR A O 1
ATOM 3264 N N . SER A 1 39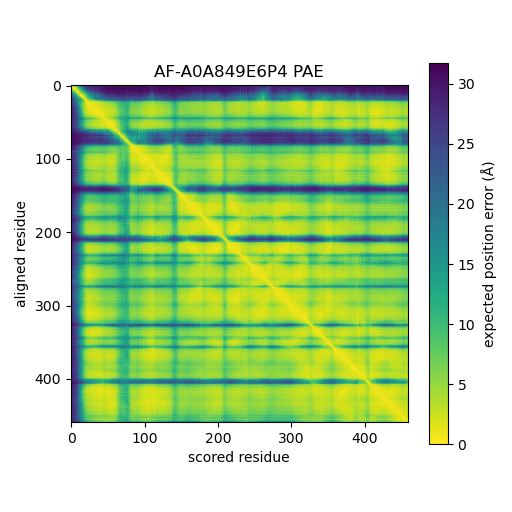5 ? 14.601 7.102 -11.817 1.00 90.44 395 SER A N 1
ATOM 3265 C CA . SER A 1 395 ? 15.834 6.463 -12.293 1.00 90.44 395 SER A CA 1
ATOM 3266 C C . SER A 1 395 ? 15.980 6.587 -13.814 1.00 90.44 395 SER A C 1
ATOM 3268 O O . SER A 1 395 ? 17.072 6.876 -14.314 1.00 90.44 395 SER A O 1
ATOM 3270 N N . TYR A 1 396 ? 14.870 6.490 -14.556 1.00 90.50 396 TYR A N 1
ATOM 3271 C CA . TYR A 1 396 ? 14.830 6.730 -15.997 1.00 90.50 396 TYR A CA 1
ATOM 3272 C C . TYR A 1 396 ? 15.238 8.163 -16.359 1.00 90.50 396 TYR A C 1
ATOM 3274 O O . TYR A 1 396 ? 16.108 8.351 -17.211 1.00 90.50 396 TYR A O 1
ATOM 3282 N N . TYR A 1 397 ? 14.636 9.175 -15.721 1.00 89.38 397 TYR A N 1
ATOM 3283 C CA . TYR A 1 397 ? 14.925 10.583 -16.008 1.00 89.38 397 TYR A CA 1
ATOM 3284 C C . TYR A 1 397 ? 16.389 10.940 -15.723 1.00 89.38 397 TYR A C 1
ATOM 3286 O O . TYR A 1 397 ? 17.046 11.543 -16.570 1.00 89.38 397 TYR A O 1
ATOM 3294 N N . LEU A 1 398 ? 16.938 10.505 -14.587 1.00 88.56 398 LEU A N 1
ATOM 3295 C CA . LEU A 1 398 ? 18.333 10.794 -14.234 1.00 88.56 398 LEU A CA 1
ATOM 3296 C C . LEU A 1 398 ? 19.342 10.081 -15.143 1.00 88.56 398 LEU A C 1
ATOM 3298 O O . LEU A 1 398 ? 20.428 10.603 -15.387 1.00 88.56 398 LEU A O 1
ATOM 3302 N N . THR A 1 399 ? 18.977 8.921 -15.688 1.00 88.56 399 THR A N 1
ATOM 3303 C CA . THR A 1 399 ? 19.865 8.138 -16.561 1.00 88.56 399 THR A CA 1
ATOM 3304 C C . THR A 1 399 ? 19.771 8.564 -18.028 1.00 88.56 399 THR A C 1
ATOM 3306 O O . THR A 1 399 ? 20.782 8.603 -18.733 1.00 88.56 399 THR A O 1
ATOM 3309 N N . TYR A 1 400 ? 18.566 8.890 -18.510 1.00 86.88 400 TYR A N 1
ATOM 3310 C CA . TYR A 1 400 ? 18.276 9.070 -19.938 1.00 86.88 400 TYR A CA 1
ATOM 3311 C C . TYR A 1 400 ? 17.578 10.382 -20.305 1.00 86.88 400 TYR A C 1
ATOM 3313 O O . TYR A 1 400 ? 17.438 10.656 -21.500 1.00 86.88 400 TYR A O 1
ATOM 3321 N N . GLY A 1 401 ? 17.132 11.192 -19.342 1.00 77.38 401 GLY A N 1
ATOM 3322 C CA . GLY A 1 401 ? 16.307 12.383 -19.585 1.00 77.38 401 GLY A CA 1
ATOM 3323 C C . GLY A 1 401 ? 16.921 13.329 -20.618 1.00 77.38 401 GLY A C 1
ATOM 3324 O O . GLY A 1 401 ? 16.278 13.685 -21.601 1.00 77.38 401 GLY A O 1
ATOM 3325 N N . SER A 1 402 ? 18.226 13.596 -20.509 1.00 71.25 402 SER A N 1
ATOM 3326 C CA . SER A 1 402 ? 18.966 14.451 -21.452 1.00 71.25 402 SER A CA 1
ATOM 3327 C C . SER A 1 402 ? 19.115 13.886 -22.876 1.00 71.25 402 SER A C 1
ATOM 3329 O O . SER A 1 402 ? 19.504 14.619 -23.784 1.00 71.25 402 SER A O 1
ATOM 3331 N N . GLN A 1 403 ? 18.826 12.599 -23.094 1.00 70.44 403 GLN A N 1
ATOM 3332 C CA . GLN A 1 403 ? 19.107 11.873 -24.342 1.00 70.44 403 GLN A CA 1
ATOM 3333 C C . GLN A 1 403 ? 17.845 11.414 -25.085 1.00 70.44 403 GLN A C 1
ATOM 3335 O O . GLN A 1 403 ? 17.951 10.885 -26.195 1.00 70.44 403 GLN A O 1
ATOM 3340 N N . THR A 1 404 ? 16.657 11.573 -24.497 1.00 68.25 404 THR A N 1
ATOM 3341 C CA . THR A 1 404 ? 15.412 11.026 -25.057 1.00 68.25 404 THR A CA 1
ATOM 3342 C C . THR A 1 404 ? 14.356 12.102 -25.278 1.00 68.25 404 THR A C 1
ATOM 3344 O O . THR A 1 404 ? 14.394 13.175 -24.688 1.00 68.25 404 THR A O 1
ATOM 3347 N N . ALA A 1 405 ? 13.386 11.810 -26.151 1.00 62.94 405 ALA A N 1
ATOM 3348 C CA . ALA A 1 405 ? 12.245 12.696 -26.386 1.00 62.94 405 ALA A CA 1
ATOM 3349 C C . ALA A 1 405 ? 11.349 12.862 -25.138 1.00 62.94 405 ALA A C 1
ATOM 3351 O O . ALA A 1 405 ? 10.604 13.832 -25.056 1.00 62.94 405 ALA A O 1
ATOM 3352 N N . ASN A 1 406 ? 11.449 11.945 -24.166 1.00 65.62 406 ASN A N 1
ATOM 3353 C CA . ASN A 1 406 ? 10.728 11.983 -22.894 1.00 65.62 406 ASN A CA 1
ATOM 3354 C C . ASN A 1 406 ? 11.628 12.599 -21.808 1.00 65.62 406 ASN A C 1
ATOM 3356 O O . ASN A 1 406 ? 12.113 11.894 -20.927 1.00 65.62 406 ASN A O 1
ATOM 3360 N N . ASN A 1 407 ? 11.869 13.910 -21.900 1.00 70.56 407 ASN A N 1
ATOM 3361 C CA . ASN A 1 407 ? 12.697 14.673 -20.953 1.00 70.56 407 ASN A CA 1
ATOM 3362 C C . ASN A 1 407 ? 11.858 15.401 -19.881 1.00 70.56 407 ASN A C 1
ATOM 3364 O O . ASN A 1 407 ? 12.246 16.446 -19.362 1.00 70.56 407 ASN A O 1
ATOM 3368 N N . GLU A 1 408 ? 10.654 14.910 -19.593 1.00 83.69 408 GLU A N 1
ATOM 3369 C CA . GLU A 1 408 ? 9.801 15.531 -18.583 1.00 83.69 408 GLU A CA 1
ATOM 3370 C C . GLU A 1 408 ? 10.261 15.109 -17.186 1.00 83.69 408 GLU A C 1
ATOM 3372 O O . GLU A 1 408 ? 10.384 13.919 -16.896 1.00 83.69 408 GLU A O 1
ATOM 3377 N N . ASN A 1 409 ? 10.520 16.089 -16.317 1.00 86.88 409 ASN A N 1
ATOM 3378 C CA . ASN A 1 409 ? 10.995 15.815 -14.966 1.00 86.88 409 ASN A CA 1
ATOM 3379 C C . ASN A 1 409 ? 9.865 15.171 -14.125 1.00 86.88 409 ASN A C 1
ATOM 3381 O O . ASN A 1 409 ? 8.810 15.800 -13.949 1.00 86.88 409 ASN A O 1
ATOM 3385 N N . PRO A 1 410 ? 10.064 13.968 -13.551 1.00 90.25 410 PRO A N 1
ATOM 3386 C CA . PRO A 1 410 ? 9.066 13.269 -12.739 1.00 90.25 410 PRO A CA 1
ATOM 3387 C C . PRO A 1 410 ? 8.637 14.032 -11.474 1.00 90.25 410 PRO A C 1
ATOM 3389 O O . PRO A 1 410 ? 7.538 13.791 -10.971 1.00 90.25 410 PRO A O 1
ATOM 3392 N N . TYR A 1 411 ? 9.413 15.012 -10.994 1.00 89.31 411 TYR A N 1
ATOM 3393 C CA . TYR A 1 411 ? 8.980 15.923 -9.925 1.00 89.31 411 TYR A CA 1
ATOM 3394 C C . TYR A 1 411 ? 7.753 16.750 -10.306 1.00 89.31 411 TYR A C 1
ATOM 3396 O O . TYR A 1 411 ? 6.906 17.026 -9.456 1.00 89.31 411 TYR A O 1
ATOM 3404 N N . SER A 1 412 ? 7.625 17.134 -11.577 1.00 90.06 412 SER A N 1
ATOM 3405 C CA . SER A 1 412 ? 6.455 17.883 -12.039 1.00 90.06 412 SER A CA 1
ATOM 3406 C C . SER A 1 412 ? 5.180 17.031 -11.953 1.00 90.06 412 SER A C 1
ATOM 3408 O O . SER A 1 412 ? 4.154 17.501 -11.463 1.00 90.06 412 SER A O 1
ATOM 3410 N N . TYR A 1 413 ? 5.279 15.742 -12.293 1.00 93.25 413 TYR A N 1
ATOM 3411 C CA . TYR A 1 413 ? 4.210 14.759 -12.108 1.00 93.25 413 TYR A CA 1
ATOM 3412 C C . TYR A 1 413 ? 3.894 14.514 -10.633 1.00 93.25 413 TYR A C 1
ATOM 3414 O O . TYR A 1 413 ? 2.724 14.482 -10.259 1.00 93.25 413 TYR A O 1
ATOM 3422 N N . TYR A 1 414 ? 4.912 14.390 -9.780 1.00 93.38 414 TYR A N 1
ATOM 3423 C CA . TYR A 1 414 ? 4.713 14.257 -8.337 1.00 93.38 414 TYR A CA 1
ATOM 3424 C C . TYR A 1 414 ? 3.900 15.416 -7.760 1.00 93.38 414 TYR A C 1
ATOM 3426 O O . TYR A 1 414 ? 2.912 15.198 -7.059 1.00 93.38 414 TYR A O 1
ATOM 3434 N N . TRP A 1 415 ? 4.279 16.655 -8.074 1.00 93.94 415 TRP A N 1
ATOM 3435 C CA . TRP A 1 415 ? 3.566 17.829 -7.580 1.00 93.94 415 TRP A CA 1
ATOM 3436 C C . TRP A 1 415 ? 2.160 17.952 -8.174 1.00 93.94 415 TRP A C 1
ATOM 3438 O O . TRP A 1 415 ? 1.243 18.330 -7.445 1.00 93.94 415 TRP A O 1
ATOM 3448 N N . ALA A 1 416 ? 1.951 17.542 -9.429 1.00 95.81 416 ALA A N 1
ATOM 3449 C CA . ALA A 1 416 ? 0.616 17.414 -10.011 1.00 95.81 416 ALA A CA 1
ATOM 3450 C C . ALA A 1 416 ? -0.249 16.376 -9.267 1.00 95.81 416 ALA A C 1
ATOM 3452 O O . ALA A 1 416 ? -1.416 16.642 -8.994 1.00 95.81 416 ALA A O 1
ATOM 3453 N N . VAL A 1 417 ? 0.319 15.236 -8.851 1.00 95.56 417 VAL A N 1
ATOM 3454 C CA . VAL A 1 417 ? -0.373 14.241 -8.007 1.00 95.56 417 VAL A CA 1
ATOM 3455 C C . VAL A 1 417 ? -0.714 14.816 -6.629 1.00 95.56 417 VAL A C 1
ATOM 3457 O O . VAL A 1 417 ? -1.829 14.624 -6.146 1.00 95.56 417 VAL A O 1
ATOM 3460 N N . VAL A 1 418 ? 0.214 15.537 -5.989 1.00 95.69 418 VAL A N 1
ATOM 3461 C CA . VAL A 1 418 ? -0.033 16.193 -4.690 1.00 95.69 418 VAL A CA 1
ATOM 3462 C C . VAL A 1 418 ? -1.168 17.208 -4.801 1.00 95.69 418 VAL A C 1
ATOM 3464 O O . VAL A 1 418 ? -2.077 17.203 -3.970 1.00 95.69 418 VAL A O 1
ATOM 3467 N N . HIS A 1 419 ? -1.124 18.056 -5.829 1.00 96.19 419 HIS A N 1
ATOM 3468 C CA . HIS A 1 419 ? -2.159 19.043 -6.118 1.00 96.19 419 HIS A CA 1
ATOM 3469 C C . HIS A 1 419 ? -3.518 18.378 -6.337 1.00 96.19 419 HIS A C 1
ATOM 3471 O O . HIS A 1 419 ? -4.468 18.717 -5.631 1.00 96.19 419 HIS A O 1
ATOM 3477 N N . TYR A 1 420 ? -3.583 17.373 -7.214 1.00 95.94 420 TYR A N 1
ATOM 3478 C CA . TYR A 1 420 ? -4.810 16.639 -7.515 1.00 95.94 420 TYR A CA 1
ATOM 3479 C C . TYR A 1 420 ? -5.419 16.003 -6.267 1.00 95.94 420 TYR A C 1
ATOM 3481 O O . TYR A 1 420 ? -6.616 16.113 -6.000 1.00 95.94 420 TYR A O 1
ATOM 3489 N N . LEU A 1 421 ? -4.580 15.365 -5.448 1.00 95.62 421 LEU A N 1
ATOM 3490 C CA . LEU A 1 421 ? -5.030 14.728 -4.221 1.00 95.62 421 LEU A CA 1
ATOM 3491 C C . LEU A 1 421 ? -5.617 15.762 -3.248 1.00 95.62 421 LEU A C 1
ATOM 3493 O O . LEU A 1 421 ? -6.670 15.530 -2.661 1.00 95.62 421 LEU A O 1
ATOM 3497 N N . ILE A 1 422 ? -4.970 16.918 -3.089 1.00 95.75 422 ILE A N 1
ATOM 3498 C CA . ILE A 1 422 ? -5.443 17.978 -2.192 1.00 95.75 422 ILE A CA 1
ATOM 3499 C C . ILE A 1 422 ? -6.736 18.609 -2.714 1.00 95.75 422 ILE A C 1
ATOM 3501 O O . ILE A 1 422 ? -7.708 18.693 -1.962 1.00 95.75 422 ILE A O 1
ATOM 3505 N N . ASN A 1 423 ? -6.742 19.074 -3.961 1.00 94.94 423 ASN A N 1
ATOM 3506 C CA . ASN A 1 423 ? -7.754 19.996 -4.471 1.00 94.94 423 ASN A CA 1
ATOM 3507 C C . ASN A 1 423 ? -8.929 19.279 -5.142 1.00 94.94 423 ASN A C 1
ATOM 3509 O O . ASN A 1 423 ? -10.075 19.653 -4.897 1.00 94.94 423 ASN A O 1
ATOM 3513 N N . ASP A 1 424 ? -8.680 18.212 -5.899 1.00 94.25 424 ASP A N 1
ATOM 3514 C CA . ASP A 1 424 ? -9.731 17.483 -6.612 1.00 94.25 424 ASP A CA 1
ATOM 3515 C C . ASP A 1 424 ? -10.299 16.329 -5.774 1.00 94.25 424 ASP A C 1
ATOM 3517 O O . ASP A 1 424 ? -11.514 16.188 -5.650 1.00 94.25 424 ASP A O 1
ATOM 3521 N N . VAL A 1 425 ? -9.432 15.516 -5.160 1.00 95.00 425 VAL A N 1
ATOM 3522 C CA . VAL A 1 425 ? -9.848 14.289 -4.453 1.00 95.00 425 VAL A CA 1
ATOM 3523 C C . VAL A 1 425 ? -10.379 14.579 -3.045 1.00 95.00 425 VAL A C 1
ATOM 3525 O O . VAL A 1 425 ? -11.385 14.002 -2.630 1.00 95.00 425 VAL A O 1
ATOM 3528 N N . TYR A 1 426 ? -9.715 15.469 -2.301 1.00 95.00 426 TYR A N 1
ATOM 3529 C CA . TYR A 1 426 ? -10.107 15.856 -0.938 1.00 95.00 426 TYR A CA 1
ATOM 3530 C C . TYR A 1 426 ? -10.652 17.286 -0.834 1.00 95.00 426 TYR A C 1
ATOM 3532 O O . TYR A 1 426 ? -10.826 17.792 0.275 1.00 95.00 426 TYR A O 1
ATOM 3540 N N . HIS A 1 427 ? -10.954 17.932 -1.964 1.00 94.94 427 HIS A N 1
ATOM 3541 C CA . HIS A 1 427 ? -11.660 19.220 -2.034 1.00 94.94 427 HIS A CA 1
ATOM 3542 C C . HIS A 1 427 ? -11.062 20.326 -1.148 1.00 94.94 427 HIS A C 1
ATOM 3544 O O . HIS A 1 427 ? -11.778 21.074 -0.478 1.00 94.94 427 HIS A O 1
ATOM 3550 N N . ALA A 1 428 ? -9.733 20.408 -1.111 1.00 93.75 428 ALA A N 1
ATOM 3551 C CA . ALA A 1 428 ? -8.962 21.360 -0.317 1.00 93.75 428 ALA A CA 1
ATOM 3552 C C . ALA A 1 428 ? -9.267 21.322 1.198 1.00 93.75 428 ALA A C 1
ATOM 3554 O O . ALA A 1 428 ? -9.063 22.326 1.901 1.00 93.75 428 ALA A O 1
ATOM 3555 N N . GLU A 1 429 ? -9.724 20.171 1.719 1.00 94.75 429 GLU A N 1
ATOM 3556 C CA . GLU A 1 429 ? -10.036 19.991 3.137 1.00 94.75 429 GLU A CA 1
ATOM 3557 C C . GLU A 1 429 ? -8.805 20.369 3.993 1.00 94.75 429 GLU A C 1
ATOM 3559 O O . GLU A 1 429 ? -7.701 19.844 3.784 1.00 94.75 429 GLU A O 1
ATOM 3564 N N . PRO A 1 430 ? -8.936 21.325 4.937 1.00 92.38 430 PRO A N 1
ATOM 3565 C CA . PRO A 1 430 ? -7.783 21.945 5.581 1.00 92.38 430 PRO A CA 1
ATOM 3566 C C . PRO A 1 430 ? -6.828 20.998 6.311 1.00 92.38 430 PRO A C 1
ATOM 3568 O O . PRO A 1 430 ? -5.616 21.253 6.311 1.00 92.38 430 PRO A O 1
ATOM 3571 N N . ILE A 1 431 ? -7.345 19.963 6.971 1.00 91.88 431 ILE A N 1
ATOM 3572 C CA . ILE A 1 431 ? -6.539 19.022 7.750 1.00 91.88 431 ILE A CA 1
ATOM 3573 C C . ILE A 1 431 ? -5.807 18.065 6.809 1.00 91.88 431 ILE A C 1
ATOM 3575 O O . ILE A 1 431 ? -4.600 17.884 6.947 1.00 91.88 431 ILE A O 1
ATOM 3579 N N . THR A 1 432 ? -6.497 17.530 5.809 1.00 94.31 432 THR A N 1
ATOM 3580 C CA . THR A 1 432 ? -5.959 16.639 4.779 1.00 94.31 432 THR A CA 1
ATOM 3581 C C . THR A 1 432 ? -4.838 17.325 4.015 1.00 94.31 432 THR A C 1
ATOM 3583 O O . THR A 1 432 ? -3.728 16.797 3.969 1.00 94.31 432 THR A O 1
ATOM 3586 N N . ARG A 1 433 ? -5.056 18.564 3.550 1.00 94.38 433 ARG A N 1
ATOM 3587 C CA . ARG A 1 433 ? -3.997 19.390 2.950 1.00 94.38 433 ARG A CA 1
ATOM 3588 C C . ARG A 1 433 ? -2.774 19.510 3.859 1.00 94.38 433 ARG A C 1
ATOM 3590 O O . ARG A 1 433 ? -1.645 19.351 3.408 1.00 94.38 433 ARG A O 1
ATOM 3597 N N . THR A 1 434 ? -2.993 19.792 5.145 1.00 92.00 434 THR A N 1
ATOM 3598 C CA . THR A 1 434 ? -1.905 19.946 6.125 1.00 92.00 434 THR A CA 1
ATOM 3599 C C . THR A 1 434 ? -1.097 18.655 6.252 1.00 92.00 434 THR A C 1
ATOM 3601 O O . THR A 1 434 ? 0.130 18.710 6.226 1.00 92.00 434 THR A O 1
ATOM 3604 N N . LEU A 1 435 ? -1.771 17.508 6.365 1.00 92.00 435 LEU A N 1
ATOM 3605 C CA . LEU A 1 435 ? -1.138 16.196 6.503 1.00 92.00 435 LEU A CA 1
ATOM 3606 C C . LEU A 1 435 ? -0.350 15.803 5.249 1.00 92.00 435 LEU A C 1
ATOM 3608 O O . LEU A 1 435 ? 0.781 15.332 5.369 1.00 92.00 435 LEU A O 1
ATOM 3612 N N . LEU A 1 436 ? -0.926 16.024 4.064 1.00 92.88 436 LEU A N 1
ATOM 3613 C CA . LEU A 1 436 ? -0.290 15.718 2.783 1.00 92.88 436 LEU A CA 1
ATOM 3614 C C . LEU A 1 436 ? 0.956 16.578 2.561 1.00 92.88 436 LEU A C 1
ATOM 3616 O O . LEU A 1 436 ? 2.041 16.028 2.381 1.00 92.88 436 LEU A O 1
ATOM 3620 N N . ILE A 1 437 ? 0.839 17.906 2.680 1.00 92.56 437 ILE A N 1
ATOM 3621 C CA . ILE A 1 437 ? 1.978 18.825 2.515 1.00 92.56 437 ILE A CA 1
ATOM 3622 C C . ILE A 1 437 ? 3.067 18.521 3.535 1.00 92.56 437 ILE A C 1
ATOM 3624 O O . ILE A 1 437 ? 4.243 18.471 3.188 1.00 92.56 437 ILE A O 1
ATOM 3628 N N . GLU A 1 438 ? 2.705 18.291 4.797 1.00 88.75 438 GLU A N 1
ATOM 3629 C CA . GLU A 1 438 ? 3.703 17.985 5.813 1.00 88.75 438 GLU A CA 1
ATOM 3630 C C . GLU A 1 438 ? 4.477 16.703 5.491 1.00 88.75 438 GLU A C 1
ATOM 3632 O O . GLU A 1 438 ? 5.701 16.684 5.624 1.00 88.75 438 GLU A O 1
ATOM 3637 N N . ARG A 1 439 ? 3.794 15.653 5.023 1.00 88.06 439 ARG A N 1
ATOM 3638 C CA . ARG A 1 439 ? 4.456 14.417 4.605 1.00 88.06 439 ARG A CA 1
ATOM 3639 C C . ARG A 1 439 ? 5.354 14.636 3.386 1.00 88.06 439 ARG A C 1
ATOM 3641 O O . ARG A 1 439 ? 6.469 14.120 3.387 1.00 88.06 439 ARG A O 1
ATOM 3648 N N . CYS A 1 440 ? 4.913 15.417 2.397 1.00 90.38 440 CYS A N 1
ATOM 3649 C CA . CYS A 1 440 ? 5.735 15.797 1.244 1.00 90.38 440 CYS A CA 1
ATOM 3650 C C . CYS A 1 440 ? 7.022 16.497 1.693 1.00 90.38 440 CYS A C 1
ATOM 3652 O O . CYS A 1 440 ? 8.117 16.063 1.347 1.00 90.38 440 CYS A O 1
ATOM 3654 N N . ILE A 1 441 ? 6.896 17.544 2.513 1.00 87.81 441 ILE A N 1
ATOM 3655 C CA . ILE A 1 441 ? 8.037 18.329 2.990 1.00 87.81 441 ILE A CA 1
ATOM 3656 C C . ILE A 1 441 ? 8.990 17.471 3.825 1.00 87.81 441 ILE A C 1
ATOM 3658 O O . ILE A 1 441 ? 10.201 17.589 3.669 1.00 87.81 441 ILE A O 1
ATOM 3662 N N . ASN A 1 442 ? 8.475 16.594 4.689 1.00 84.44 442 ASN A N 1
ATOM 3663 C CA . ASN A 1 442 ? 9.325 15.715 5.492 1.00 84.44 442 ASN A CA 1
ATOM 3664 C C . ASN A 1 442 ? 10.111 14.722 4.624 1.00 84.44 442 ASN A C 1
ATOM 3666 O O . ASN A 1 442 ? 11.283 14.490 4.901 1.00 84.44 442 ASN A O 1
ATOM 3670 N N . ALA A 1 443 ? 9.508 14.184 3.560 1.00 84.00 443 ALA A N 1
ATOM 3671 C CA . ALA A 1 443 ? 10.217 13.316 2.623 1.00 84.00 443 ALA A CA 1
ATOM 3672 C C . ALA A 1 443 ? 11.358 14.051 1.907 1.00 84.00 443 ALA A C 1
ATOM 3674 O O . ALA A 1 443 ? 12.476 13.552 1.871 1.00 84.00 443 ALA A O 1
ATOM 3675 N N . HIS A 1 444 ? 11.111 15.278 1.444 1.00 87.62 444 HIS A N 1
ATOM 3676 C CA . HIS A 1 444 ? 12.127 16.089 0.767 1.00 87.62 444 HIS A CA 1
ATOM 3677 C C . HIS A 1 444 ? 13.242 16.529 1.720 1.00 87.62 444 HIS A C 1
ATOM 3679 O O . HIS A 1 444 ? 14.407 16.534 1.344 1.00 87.62 444 HIS A O 1
ATOM 3685 N N . LYS A 1 445 ? 12.909 16.845 2.978 1.00 86.62 445 LYS A N 1
ATOM 3686 C CA . LYS A 1 445 ? 13.911 17.107 4.020 1.00 86.62 445 LYS A CA 1
ATOM 3687 C C . LYS A 1 445 ? 14.788 15.886 4.285 1.00 86.62 445 LYS A C 1
ATOM 3689 O O . LYS A 1 445 ? 15.997 16.042 4.398 1.00 86.62 445 LYS A O 1
ATOM 3694 N N . SER A 1 446 ? 14.181 14.704 4.391 1.00 82.50 446 SER A N 1
ATOM 3695 C CA . SER A 1 446 ? 14.905 13.446 4.597 1.00 82.50 446 SER A CA 1
ATOM 3696 C C . SER A 1 446 ? 15.842 13.157 3.427 1.00 82.50 446 SER A C 1
ATOM 3698 O O . SER A 1 446 ? 16.998 12.819 3.650 1.00 82.50 446 SER A O 1
ATOM 3700 N N . LEU A 1 447 ? 15.364 13.351 2.195 1.00 85.00 447 LEU A N 1
ATOM 3701 C CA . LEU A 1 447 ? 16.170 13.181 0.991 1.00 85.00 447 LEU A CA 1
ATOM 3702 C C . LEU A 1 447 ? 17.330 14.183 0.944 1.00 85.00 447 LEU A C 1
ATOM 3704 O O . LEU A 1 447 ? 18.474 13.794 0.755 1.00 85.00 447 LEU A O 1
ATOM 3708 N N . LEU A 1 448 ? 17.062 15.468 1.190 1.00 88.81 448 LEU A N 1
ATOM 3709 C CA . LEU A 1 448 ? 18.096 16.504 1.261 1.00 88.81 448 LEU A CA 1
ATOM 3710 C C . LEU A 1 448 ? 19.182 16.158 2.291 1.00 88.81 448 LEU A C 1
ATOM 3712 O O . LEU A 1 448 ? 20.363 16.393 2.050 1.00 88.81 448 LEU A O 1
ATOM 3716 N N . GLN A 1 449 ? 18.789 15.601 3.438 1.00 87.25 449 GLN A N 1
ATOM 3717 C CA . GLN A 1 449 ? 19.724 15.164 4.473 1.00 87.25 449 GLN A CA 1
ATOM 3718 C C . GLN A 1 449 ? 20.562 13.958 4.042 1.00 87.25 449 GLN A C 1
ATOM 3720 O O . GLN A 1 449 ? 21.742 13.917 4.380 1.00 87.25 449 GLN A O 1
ATOM 3725 N N . SER A 1 450 ? 19.982 12.996 3.317 1.00 83.94 450 SER A N 1
ATOM 3726 C CA . SER A 1 450 ? 20.699 11.786 2.906 1.00 83.94 450 SER A CA 1
ATOM 3727 C C . SER A 1 450 ? 21.674 12.032 1.753 1.00 83.94 450 SER A C 1
ATOM 3729 O O . SER A 1 450 ? 22.769 11.475 1.767 1.00 83.94 450 SER A O 1
ATOM 3731 N N . ILE A 1 451 ? 21.320 12.881 0.783 1.00 85.00 451 ILE A N 1
ATOM 3732 C CA . ILE A 1 451 ? 22.109 13.056 -0.455 1.00 85.00 451 ILE A CA 1
ATOM 3733 C C . ILE A 1 451 ? 22.897 14.369 -0.512 1.00 85.00 451 ILE A C 1
ATOM 3735 O O . ILE A 1 451 ? 23.768 14.531 -1.368 1.00 85.00 451 ILE A O 1
ATOM 3739 N N . GLY A 1 452 ? 22.605 15.301 0.398 1.00 88.88 452 GLY A N 1
ATOM 3740 C CA . GLY A 1 452 ? 23.210 16.628 0.445 1.00 88.88 452 GLY A CA 1
ATOM 3741 C C . GLY A 1 452 ? 22.607 17.623 -0.552 1.00 88.88 452 GLY A C 1
ATOM 3742 O O . GLY A 1 452 ? 21.920 17.272 -1.508 1.00 88.88 452 GLY A O 1
ATOM 3743 N N . GLU A 1 453 ? 22.884 18.907 -0.324 1.00 91.19 453 GLU A N 1
ATOM 3744 C CA . GLU A 1 453 ? 22.279 20.021 -1.067 1.00 91.19 453 GLU A CA 1
ATOM 3745 C C . GLU A 1 453 ? 22.610 20.016 -2.562 1.00 91.19 453 GLU A C 1
ATOM 3747 O O . GLU A 1 453 ? 21.715 20.199 -3.380 1.00 91.19 453 GLU A O 1
ATOM 3752 N N . ALA A 1 454 ? 23.869 19.757 -2.930 1.00 87.56 454 ALA A N 1
ATOM 3753 C CA . ALA A 1 454 ? 24.294 19.784 -4.329 1.00 87.56 454 ALA A CA 1
ATOM 3754 C C . ALA A 1 454 ? 23.521 18.768 -5.183 1.00 87.56 454 ALA A C 1
ATOM 3756 O O . ALA A 1 454 ? 22.934 19.139 -6.193 1.00 87.56 454 ALA A O 1
ATOM 3757 N N . ARG A 1 455 ? 23.453 17.510 -4.729 1.00 83.00 455 ARG A N 1
ATOM 3758 C CA . ARG A 1 455 ? 22.761 16.426 -5.439 1.00 83.00 455 ARG A CA 1
ATOM 3759 C C . ARG A 1 455 ? 21.244 16.589 -5.400 1.00 83.00 455 ARG A C 1
ATOM 3761 O O . ARG A 1 455 ? 20.565 16.209 -6.341 1.00 83.00 455 ARG A O 1
ATOM 3768 N N . TYR A 1 456 ? 20.711 17.188 -4.338 1.00 87.31 456 TYR A N 1
ATOM 3769 C CA . TYR A 1 456 ? 19.292 17.524 -4.257 1.00 87.31 456 TYR A CA 1
ATOM 3770 C C . TYR A 1 456 ? 18.879 18.604 -5.268 1.00 87.31 456 TYR A C 1
ATOM 3772 O O . TYR A 1 456 ? 17.773 18.541 -5.784 1.00 87.31 456 TYR A O 1
ATOM 3780 N N . LEU A 1 457 ? 19.747 19.576 -5.572 1.00 85.56 457 LEU A N 1
ATOM 3781 C CA . LEU A 1 457 ? 19.477 20.614 -6.579 1.00 85.56 457 LEU A CA 1
ATOM 3782 C C . LEU A 1 457 ? 19.569 20.109 -8.031 1.00 85.56 457 LEU A C 1
ATOM 3784 O O . LEU A 1 457 ? 19.143 20.821 -8.939 1.00 85.56 457 LEU A O 1
ATOM 3788 N N . GLU A 1 458 ? 20.145 18.924 -8.259 1.00 75.88 458 GLU A N 1
ATOM 3789 C CA . GLU A 1 458 ? 20.192 18.268 -9.576 1.00 75.88 458 GLU A CA 1
ATOM 3790 C C . GLU A 1 458 ? 18.876 17.553 -9.935 1.00 75.88 458 GLU A C 1
ATOM 3792 O O . GLU A 1 458 ? 18.634 17.285 -11.115 1.00 75.88 458 GLU A O 1
ATOM 3797 N N . LEU A 1 459 ? 18.050 17.243 -8.927 1.00 78.38 459 LEU A N 1
ATOM 3798 C CA . LEU A 1 459 ? 16.721 16.634 -9.056 1.00 78.38 459 LEU A CA 1
ATOM 3799 C C . LEU A 1 459 ? 15.676 17.682 -9.464 1.00 78.38 459 LEU A C 1
ATOM 3801 O O . LEU A 1 459 ? 14.854 17.373 -10.365 1.00 78.38 459 LEU A O 1
#